Protein AF-A0A080WKJ9-F1 (afdb_monomer_lite)

Radius of gyration: 38.51 Å; chains: 1; bounding box: 95×149×128 Å

Foldseek 3Di:
DDDDDDDDDDDDDDDDDDDDDDDDDDDDDDDDDDDDDDDDDDDDDDDDDDDDDDDDDDDDDDDDDDDDDDDDDDDDDDDDDDDDDDDDDDDDDDDDDDDDDDDDDDDDDDDDDDDDDDDDDDQCPVVVLLVVLLVVQCVDVVCVVDVQLNVLSVQQVVLNVCCVPDPRDLVSSLRSLLVQCPDPDLVSVLSSLLSLLVCLLSCVQADDPDDPDDPCPPDAGSLLVSLVSLLVSDPFAPRDPSSLVSSLVSLLSNCLHQWKHKFAPSLVSSLVSLLSQLLRYPDPVSVVSSLVSNLSNLVSLLVVLVVLVVVVVVVVVVVVVVVVVVVPPDDDDDDDDDDDDDDDDDDDDDDDDDDDPPDDPPPDCPPDDDLCNLVPPPPLQPLPSRDGIHMDTNPPDDPPPPPDDDPDVVSVVVSQRSLSRSLSSLLVLLVQQLDDDDPVRLPDCSHSSNSSNLSSLVSNLSCLVPNVCQLQPPSQWHAGPPDRPDIDHSVVNCLSSLSSSLSRQCPDPRVSSNVSSVSSVVSCVPRVVVVNDDD

Sequence (535 aa):
MADSEERPPEAAQQPEAHAEPDTTTADETAVAEELQPPQGDTVEDEAEQPEGEQQPELEDGGEEDDDATETDACEDAGADGGDDNATLRGSEQTPSVVIEQSRSRSDSRSTVATQSGQQRSTPLSSAVFVITALDTIAASKEARKSKELDDAVKQAQANIKQSDHHPIDPESIFLPLQLASKTDSIPLQVTALDCIGKLITYSYFAFPSVPDGSESADQPPLIERAIETICDCFENEHTAIEIQQQIIKSLLAAVLNDKIVVHGAGLLKAVRQIYNIFIYSKSAQNQQIAQGSLTQMIGTVYDRVRTRLDLKEVRIQETETRENRNGSTVDSPPNAAEDGAVTDVEGQSDIGTSNVVDQPVAKEPTEKLTLQSFETNKDDTMVNDSAPTMVTRAKVVRKTSRSGEELDPAADEEDEIYIKDAFLVFRALCKLSHKVLTHEQQQDLKAQNMRSKLLSLHLMQHLLNNHIAVFTSPIATIKHGSNFDESMTLLQAIKPHLCLSLSRNGASSVPRVFNVCCEIFWLMLKHMRVMLKVR

Organism: Trichophyton rubrum (strain ATCC MYA-4607 / CBS 118892) (NCBI:txid559305)

Structure (mmCIF, N/CA/C/O backbone):
data_AF-A0A080WKJ9-F1
#
_entry.id   AF-A0A080WKJ9-F1
#
loop_
_atom_site.group_PDB
_atom_site.id
_atom_site.type_symbol
_atom_site.label_atom_id
_atom_site.label_alt_id
_atom_site.label_comp_id
_atom_site.label_asym_id
_atom_site.label_entity_id
_atom_site.label_seq_id
_atom_site.pdbx_PDB_ins_code
_atom_site.Cartn_x
_atom_site.Cartn_y
_atom_site.Cartn_z
_atom_site.occupancy
_atom_site.B_iso_or_equiv
_atom_site.auth_seq_id
_atom_site.auth_comp_id
_atom_site.auth_asym_id
_atom_site.auth_atom_id
_atom_site.pdbx_PDB_model_num
ATOM 1 N N . MET A 1 1 ? -2.261 81.156 -1.005 1.00 36.25 1 MET A N 1
ATOM 2 C CA . MET A 1 1 ? -3.299 80.708 -1.966 1.00 36.25 1 MET A CA 1
ATOM 3 C C . MET A 1 1 ? -3.100 79.215 -2.206 1.00 36.25 1 MET A C 1
ATOM 5 O O . MET A 1 1 ? -2.212 78.665 -1.568 1.00 36.25 1 MET A O 1
ATOM 9 N N . ALA A 1 2 ? -3.981 78.556 -2.957 1.00 37.50 2 ALA A N 1
ATOM 10 C CA . ALA A 1 2 ? -4.251 77.127 -2.787 1.00 37.50 2 ALA A CA 1
ATOM 11 C C . ALA A 1 2 ? -3.377 76.164 -3.627 1.00 37.50 2 ALA A C 1
ATOM 13 O O . ALA A 1 2 ? -3.157 76.427 -4.804 1.00 37.50 2 ALA A O 1
ATOM 14 N N . ASP A 1 3 ? -3.015 75.055 -2.969 1.00 45.16 3 ASP A N 1
ATOM 15 C CA . ASP A 1 3 ? -3.011 73.641 -3.412 1.00 45.16 3 ASP A CA 1
ATOM 16 C C . ASP A 1 3 ? -2.082 73.048 -4.499 1.00 45.16 3 ASP A C 1
ATOM 18 O O . ASP A 1 3 ? -1.454 73.765 -5.276 1.00 45.16 3 ASP A O 1
ATOM 22 N N . SER A 1 4 ? -2.061 71.695 -4.489 1.00 47.09 4 SER A N 1
ATOM 23 C CA . SER A 1 4 ? -1.279 70.711 -5.285 1.00 47.09 4 SER A CA 1
ATOM 24 C C . SER A 1 4 ? 0.230 70.612 -4.953 1.00 47.09 4 SER A C 1
ATOM 26 O O . SER A 1 4 ? 0.894 71.639 -4.847 1.00 47.09 4 SER A O 1
ATOM 28 N N . GLU A 1 5 ? 0.899 69.444 -4.803 1.00 45.25 5 GLU A N 1
ATOM 29 C CA . GLU A 1 5 ? 0.583 67.980 -4.885 1.00 45.25 5 GLU A CA 1
ATOM 30 C C . GLU A 1 5 ? 1.811 67.168 -4.316 1.00 45.25 5 GLU A C 1
ATOM 32 O O . GLU A 1 5 ? 2.885 67.757 -4.212 1.00 45.25 5 GLU A O 1
ATOM 37 N N . GLU A 1 6 ? 1.851 65.871 -3.929 1.00 40.12 6 GLU A N 1
ATOM 38 C CA . GLU A 1 6 ? 0.857 64.773 -3.764 1.00 40.12 6 GLU A CA 1
ATOM 39 C C . GLU A 1 6 ? 1.234 63.790 -2.594 1.00 40.12 6 GLU A C 1
ATOM 41 O O . GLU A 1 6 ? 0.732 63.964 -1.484 1.00 40.12 6 GLU A O 1
ATOM 46 N N . ARG A 1 7 ? 2.129 62.789 -2.790 1.00 40.84 7 ARG A N 1
ATOM 47 C CA . ARG A 1 7 ? 2.466 61.656 -1.857 1.00 40.84 7 ARG A CA 1
ATOM 48 C C . ARG A 1 7 ? 3.957 61.225 -1.921 1.00 40.84 7 ARG A C 1
ATOM 50 O O . ARG A 1 7 ? 4.610 61.695 -2.854 1.00 40.84 7 ARG A O 1
ATOM 57 N N . PRO A 1 8 ? 4.549 60.384 -1.010 1.00 47.25 8 PRO A N 1
ATOM 58 C CA . PRO A 1 8 ? 4.034 59.128 -0.390 1.00 47.25 8 PRO A CA 1
ATOM 59 C C . PRO A 1 8 ? 4.295 58.939 1.148 1.00 47.25 8 PRO A C 1
ATOM 61 O O . PRO A 1 8 ? 4.797 59.867 1.778 1.00 47.25 8 PRO A O 1
ATOM 64 N N . PRO A 1 9 ? 3.899 57.802 1.791 1.00 47.72 9 PRO A N 1
ATOM 65 C CA . PRO A 1 9 ? 3.725 57.711 3.258 1.00 47.72 9 PRO A CA 1
ATOM 66 C C . PRO A 1 9 ? 4.881 57.080 4.084 1.00 47.72 9 PRO A C 1
ATOM 68 O O . PRO A 1 9 ? 5.923 56.700 3.559 1.00 47.72 9 PRO A O 1
ATOM 71 N N . GLU A 1 10 ? 4.646 57.012 5.403 1.00 34.25 10 GLU A N 1
ATOM 72 C CA . GLU A 1 10 ? 5.566 56.785 6.538 1.00 34.25 10 GLU A CA 1
ATOM 73 C C . GLU A 1 10 ? 6.411 55.493 6.580 1.00 34.25 10 GLU A C 1
ATOM 75 O O . GLU A 1 10 ? 6.079 54.456 6.007 1.00 34.25 10 GLU A O 1
ATOM 80 N N . ALA A 1 11 ? 7.485 55.563 7.381 1.00 34.38 11 ALA A N 1
ATOM 81 C CA . ALA A 1 11 ? 8.355 54.454 7.776 1.00 34.38 11 ALA A CA 1
ATOM 82 C C . ALA A 1 11 ? 8.175 54.076 9.266 1.00 34.38 11 ALA A C 1
ATOM 84 O O . ALA A 1 11 ? 7.639 54.848 10.059 1.00 34.38 11 ALA A O 1
ATOM 85 N N . ALA A 1 12 ? 8.636 52.879 9.645 1.00 34.31 12 ALA A N 1
ATOM 86 C CA . ALA A 1 12 ? 8.430 52.296 10.975 1.00 34.31 12 ALA A CA 1
ATOM 87 C C . ALA A 1 12 ? 9.236 52.967 12.110 1.00 34.31 12 ALA A C 1
ATOM 89 O O . ALA A 1 12 ? 10.292 53.561 11.887 1.00 34.31 12 ALA A O 1
ATOM 90 N N . GLN A 1 13 ? 8.751 52.808 13.346 1.00 33.12 13 GLN A N 1
ATOM 91 C CA . GLN A 1 13 ? 9.388 53.323 14.561 1.00 33.12 13 GLN A CA 1
ATOM 92 C C . GLN A 1 13 ? 10.374 52.322 15.200 1.00 33.12 13 GLN A C 1
ATOM 94 O O . GLN A 1 13 ? 10.194 51.107 15.150 1.00 33.12 13 GLN A O 1
ATOM 99 N N . GLN A 1 14 ? 11.409 52.894 15.817 1.00 37.47 14 GLN A N 1
ATOM 100 C CA . GLN A 1 14 ? 12.324 52.316 16.821 1.00 37.47 14 GLN A CA 1
ATOM 101 C C . GLN A 1 14 ? 11.568 52.081 18.166 1.00 37.47 14 GLN A C 1
ATOM 103 O O . GLN A 1 14 ? 10.410 52.505 18.225 1.00 37.47 14 GLN A O 1
ATOM 108 N N . PRO A 1 15 ? 12.122 51.462 19.247 1.00 48.53 15 PRO A N 1
ATOM 109 C CA . PRO A 1 15 ? 13.535 51.444 19.686 1.00 48.53 15 PRO A CA 1
ATOM 110 C C . PRO A 1 15 ? 13.990 50.054 20.235 1.00 48.53 15 PRO A C 1
ATOM 112 O O . PRO A 1 15 ? 13.407 49.048 19.846 1.00 48.53 15 PRO A O 1
ATOM 115 N N . GLU A 1 16 ? 15.040 49.847 21.045 1.00 33.41 16 GLU A N 1
ATOM 116 C CA . GLU A 1 16 ? 15.983 50.735 21.759 1.00 33.41 16 GLU A CA 1
ATOM 117 C C . GLU A 1 16 ? 17.349 50.035 21.965 1.00 33.41 16 GLU A C 1
ATOM 119 O O . GLU A 1 16 ? 17.519 48.879 21.580 1.00 33.41 16 GLU A O 1
ATOM 124 N N . ALA A 1 17 ? 18.327 50.713 22.575 1.00 35.50 17 ALA A N 1
ATOM 125 C CA . ALA A 1 17 ? 19.668 50.178 22.845 1.00 35.50 17 ALA A CA 1
ATOM 126 C C . ALA A 1 17 ? 20.079 50.370 24.314 1.00 35.50 17 ALA A C 1
ATOM 128 O O . ALA A 1 17 ? 19.566 51.272 24.964 1.00 35.50 17 ALA A O 1
ATOM 129 N N . HIS A 1 18 ? 21.045 49.581 24.806 1.00 32.56 18 HIS A N 1
ATOM 130 C CA . HIS A 1 18 ? 22.275 50.068 25.466 1.00 32.56 18 HIS A CA 1
ATOM 131 C C . HIS A 1 18 ? 23.231 48.899 25.802 1.00 32.56 18 HIS A C 1
ATOM 133 O O . HIS A 1 18 ? 22.931 47.751 25.482 1.00 32.56 18 HIS A O 1
ATOM 139 N N . ALA A 1 19 ? 24.419 49.199 26.345 1.00 33.22 19 ALA A N 1
ATOM 140 C CA . ALA A 1 19 ? 25.568 48.289 26.401 1.00 33.22 19 ALA A CA 1
ATOM 141 C C . ALA A 1 19 ? 26.242 48.195 27.792 1.00 33.22 19 ALA A C 1
ATOM 143 O O . ALA A 1 19 ? 25.930 48.958 28.704 1.00 33.22 19 ALA A O 1
ATOM 144 N N . GLU A 1 20 ? 27.171 47.239 27.875 1.00 34.06 20 GLU A N 1
ATOM 145 C CA . GLU A 1 20 ? 28.227 46.950 28.872 1.00 34.06 20 GLU A CA 1
ATOM 146 C C . GLU A 1 20 ? 29.023 48.191 29.389 1.00 34.06 20 GLU A C 1
ATOM 148 O O . GLU A 1 20 ? 28.922 49.241 28.743 1.00 34.06 20 GLU A O 1
ATOM 153 N N . PRO A 1 21 ? 29.849 48.124 30.482 1.00 52.47 21 PRO A N 1
ATOM 154 C CA . PRO A 1 21 ? 30.685 46.957 30.850 1.00 52.47 21 PRO A CA 1
ATOM 155 C C . PRO A 1 21 ? 31.082 46.701 32.336 1.00 52.47 21 PRO A C 1
ATOM 157 O O . PRO A 1 21 ? 30.734 47.437 33.256 1.00 52.47 21 PRO A O 1
ATOM 160 N N . ASP A 1 22 ? 31.944 45.678 32.477 1.00 31.03 22 ASP A N 1
ATOM 161 C CA . ASP A 1 22 ? 33.169 45.592 33.314 1.00 31.03 22 ASP A CA 1
ATOM 162 C C . ASP A 1 22 ? 33.216 44.576 34.488 1.00 31.03 22 ASP A C 1
ATOM 164 O O . ASP A 1 22 ? 32.252 43.882 34.807 1.00 31.03 22 ASP A O 1
ATOM 168 N N . THR A 1 23 ? 34.422 44.400 35.037 1.00 34.94 23 THR A N 1
ATOM 169 C CA . THR A 1 23 ? 34.973 43.175 35.645 1.00 34.94 23 THR A CA 1
ATOM 170 C C . THR A 1 23 ? 35.475 43.377 37.083 1.00 34.94 23 THR A C 1
ATOM 172 O O . THR A 1 23 ? 35.883 44.480 37.442 1.00 34.94 23 THR A O 1
ATOM 175 N N . THR A 1 24 ? 35.506 42.319 37.918 1.00 29.25 24 THR A N 1
ATOM 176 C CA . THR A 1 24 ? 36.492 42.113 39.023 1.00 29.25 24 THR A CA 1
ATOM 177 C C . THR A 1 24 ? 36.365 40.728 39.705 1.00 29.25 24 THR A C 1
ATOM 179 O O . THR A 1 24 ? 35.497 39.935 39.348 1.00 29.25 24 THR A O 1
ATOM 182 N N . THR A 1 25 ? 37.274 40.407 40.642 1.00 30.41 25 THR A N 1
ATOM 183 C CA . THR A 1 25 ? 37.595 39.055 41.170 1.00 30.41 25 THR A CA 1
ATOM 184 C C . THR A 1 25 ? 37.578 38.939 42.708 1.00 30.41 25 THR A C 1
ATOM 186 O O . THR A 1 25 ? 38.075 39.864 43.349 1.00 30.41 25 THR A O 1
ATOM 189 N N . ALA A 1 26 ? 37.144 37.793 43.270 1.00 33.31 26 ALA A N 1
ATOM 190 C CA . ALA A 1 26 ? 37.474 37.211 44.605 1.00 33.31 26 ALA A CA 1
ATOM 191 C C . ALA A 1 26 ? 36.525 36.017 44.925 1.00 33.31 26 ALA A C 1
ATOM 193 O O . ALA A 1 26 ? 35.419 36.015 44.388 1.00 33.31 26 ALA A O 1
ATOM 194 N N . ASP A 1 27 ? 36.782 35.040 45.814 1.00 31.97 27 ASP A N 1
ATOM 195 C CA . ASP A 1 27 ? 37.999 34.355 46.330 1.00 31.97 27 ASP A CA 1
ATOM 196 C C . ASP A 1 27 ? 37.544 33.091 47.144 1.00 31.97 27 ASP A C 1
ATOM 198 O O . ASP A 1 27 ? 36.342 32.924 47.349 1.00 31.97 27 ASP A O 1
ATOM 202 N N . GLU A 1 28 ? 38.476 32.257 47.642 1.00 32.81 28 GLU A N 1
ATOM 203 C CA . GLU A 1 28 ? 38.316 31.140 48.621 1.00 32.81 28 GLU A CA 1
ATOM 204 C C . GLU A 1 28 ? 37.551 29.856 48.161 1.00 32.81 28 GLU A C 1
ATOM 206 O O . GLU A 1 28 ? 36.630 29.918 47.356 1.00 32.81 28 GLU A O 1
ATOM 211 N N . THR A 1 29 ? 37.846 28.615 48.612 1.00 31.30 29 THR A N 1
ATOM 212 C CA . THR A 1 29 ? 38.876 28.061 49.540 1.00 31.30 29 THR A CA 1
ATOM 213 C C . THR A 1 29 ? 39.301 26.608 49.160 1.00 31.30 29 THR A C 1
ATOM 215 O O . THR A 1 29 ? 38.788 26.029 48.207 1.00 31.30 29 THR A O 1
ATOM 218 N N . ALA A 1 30 ? 40.264 26.021 49.897 1.00 31.97 30 ALA A N 1
ATOM 219 C CA . ALA A 1 30 ? 40.847 24.667 49.721 1.00 31.97 30 ALA A CA 1
ATOM 220 C C . ALA A 1 30 ? 39.857 23.497 50.044 1.00 31.97 30 ALA A C 1
ATOM 222 O O . ALA A 1 30 ? 38.760 23.754 50.526 1.00 31.97 30 ALA A O 1
ATOM 223 N N . VAL A 1 31 ? 40.119 22.194 49.813 1.00 31.77 31 VAL A N 1
ATOM 224 C CA . VAL A 1 31 ? 41.290 21.334 50.149 1.00 31.77 31 VAL A CA 1
ATOM 225 C C . VAL A 1 31 ? 41.477 20.200 49.115 1.00 31.77 31 VAL A C 1
ATOM 227 O O . VAL A 1 31 ? 40.523 19.816 48.443 1.00 31.77 31 VAL A O 1
ATOM 230 N N . ALA A 1 32 ? 42.691 19.642 49.010 1.00 31.78 32 ALA A N 1
ATOM 231 C CA . ALA A 1 32 ? 43.032 18.477 48.181 1.00 31.78 32 ALA A CA 1
ATOM 232 C C . ALA A 1 32 ? 43.662 17.335 49.008 1.00 31.78 32 ALA A C 1
ATOM 234 O O . ALA A 1 32 ? 44.249 17.592 50.058 1.00 31.78 32 ALA A O 1
ATOM 235 N N . GLU A 1 33 ? 43.606 16.105 48.491 1.00 30.23 33 GLU A N 1
ATOM 236 C CA . GLU A 1 33 ? 44.431 14.967 48.926 1.00 30.23 33 GLU A CA 1
ATOM 237 C C . GLU A 1 33 ? 44.831 14.135 47.688 1.00 30.23 33 GLU A C 1
ATOM 239 O O . GLU A 1 33 ? 44.058 14.019 46.735 1.00 30.23 33 GLU A O 1
ATOM 244 N N . GLU A 1 34 ? 46.069 13.636 47.655 1.00 31.78 34 GLU A N 1
ATOM 245 C CA . GLU A 1 34 ? 46.662 12.936 46.505 1.00 31.78 34 GLU A CA 1
ATOM 246 C C . GLU A 1 34 ? 46.439 11.417 46.557 1.00 31.78 34 GLU A C 1
ATOM 248 O O . GLU A 1 34 ? 46.276 10.852 47.636 1.00 31.78 34 GLU A O 1
ATOM 253 N N . LEU A 1 35 ? 46.563 10.738 45.405 1.00 30.70 35 LEU A N 1
ATOM 254 C CA . LEU A 1 35 ? 47.537 9.643 45.215 1.00 30.70 35 LEU A CA 1
ATOM 255 C C . LEU A 1 35 ? 47.568 9.147 43.754 1.00 30.70 35 LEU A C 1
ATOM 257 O O . LEU A 1 35 ? 46.564 9.173 43.043 1.00 30.70 35 LEU A O 1
ATOM 261 N N . GLN A 1 36 ? 48.740 8.683 43.306 1.00 30.80 36 GLN A N 1
ATOM 262 C CA . GLN A 1 36 ? 48.987 8.111 41.971 1.00 30.80 36 GLN A CA 1
ATOM 263 C C . GLN A 1 36 ? 49.970 6.902 42.060 1.00 30.80 36 GLN A C 1
ATOM 265 O O . GLN A 1 36 ? 50.360 6.546 43.173 1.00 30.80 36 GLN A O 1
ATOM 270 N N . PRO A 1 37 ? 50.264 6.163 40.963 1.00 53.28 37 PRO A N 1
ATOM 271 C CA . PRO A 1 37 ? 50.408 4.697 41.002 1.00 53.28 37 PRO A CA 1
ATOM 272 C C . PRO A 1 37 ? 51.852 4.181 41.167 1.00 53.28 37 PRO A C 1
ATOM 274 O O . PRO A 1 37 ? 52.806 4.958 41.189 1.00 53.28 37 PRO A O 1
ATOM 277 N N . PRO A 1 38 ? 52.022 2.844 41.167 1.00 44.47 38 PRO A N 1
ATOM 278 C CA . PRO A 1 38 ? 53.081 2.235 40.349 1.00 44.47 38 PRO A CA 1
ATOM 279 C C . PRO A 1 38 ? 52.617 1.020 39.499 1.00 44.47 38 PRO A C 1
ATOM 281 O O . PRO A 1 38 ? 51.428 0.725 39.401 1.00 44.47 38 PRO A O 1
ATOM 284 N N . GLN A 1 39 ? 53.575 0.358 38.831 1.00 32.16 39 GLN A N 1
ATOM 285 C CA . GLN A 1 39 ? 53.424 -0.692 37.801 1.00 32.16 39 GLN A CA 1
ATOM 286 C C . GLN A 1 39 ? 54.225 -1.974 38.162 1.00 32.16 39 GLN A C 1
ATOM 288 O O . GLN A 1 39 ? 55.053 -1.917 39.068 1.00 32.16 39 GLN A O 1
ATOM 293 N N . GLY A 1 40 ? 54.066 -3.061 37.384 1.00 29.33 40 GLY A N 1
ATOM 294 C CA . GLY A 1 40 ? 54.936 -4.268 37.378 1.00 29.33 40 GLY A CA 1
ATOM 295 C C . GLY A 1 40 ? 54.448 -5.424 38.277 1.00 29.33 40 GLY A C 1
ATOM 296 O O . GLY A 1 40 ? 53.855 -5.162 39.317 1.00 29.33 40 GLY A O 1
ATOM 297 N N . ASP A 1 41 ? 54.614 -6.717 37.949 1.00 29.66 41 ASP A N 1
ATOM 298 C CA . ASP A 1 41 ? 55.465 -7.352 36.919 1.00 29.66 41 ASP A CA 1
ATOM 299 C C . ASP A 1 41 ? 54.908 -8.691 36.352 1.00 29.66 41 ASP A C 1
ATOM 301 O O . ASP A 1 41 ? 53.922 -9.246 36.834 1.00 29.66 41 ASP A O 1
ATOM 305 N N . THR A 1 42 ? 55.586 -9.171 35.300 1.00 31.09 42 THR A N 1
ATOM 306 C CA . THR A 1 42 ? 55.531 -10.469 34.572 1.00 31.09 42 THR A CA 1
ATOM 307 C C . THR A 1 42 ? 55.997 -11.697 35.397 1.00 31.09 42 THR A C 1
ATOM 309 O O . THR A 1 42 ? 56.562 -11.493 36.465 1.00 31.09 42 THR A O 1
ATOM 312 N N . VAL A 1 43 ? 55.950 -12.981 34.983 1.00 33.47 43 VAL A N 1
ATOM 313 C CA . VAL A 1 43 ? 55.402 -13.721 33.800 1.00 33.47 43 VAL A CA 1
ATOM 314 C C . VAL A 1 43 ? 54.483 -14.864 34.353 1.00 33.47 43 VAL A C 1
ATOM 316 O O . VAL A 1 43 ? 53.850 -14.585 35.366 1.00 33.47 43 VAL A O 1
ATOM 319 N N . GLU A 1 44 ? 54.232 -16.104 33.881 1.00 31.84 44 GLU A N 1
ATOM 320 C CA . GLU A 1 44 ? 54.557 -17.057 32.771 1.00 31.84 44 GLU A CA 1
ATOM 321 C C . GLU A 1 44 ? 53.179 -17.689 32.368 1.00 31.84 44 GLU A C 1
ATOM 323 O O . GLU A 1 44 ? 52.285 -17.723 33.214 1.00 31.84 44 GLU A O 1
ATOM 328 N N . ASP A 1 45 ? 52.770 -18.023 31.134 1.00 30.91 45 ASP A N 1
ATOM 329 C CA . ASP A 1 45 ? 53.284 -18.826 29.994 1.00 30.91 45 ASP A CA 1
ATOM 330 C C . ASP A 1 45 ? 53.097 -20.361 30.101 1.00 30.91 45 ASP A C 1
ATOM 332 O O . ASP A 1 45 ? 53.934 -21.059 30.660 1.00 30.91 45 ASP A O 1
ATOM 336 N N . GLU A 1 46 ? 52.007 -20.877 29.510 1.00 31.23 46 GLU A N 1
ATOM 337 C CA . GLU A 1 46 ? 51.957 -22.188 28.832 1.00 31.23 46 GLU A CA 1
ATOM 338 C C . GLU A 1 46 ? 50.768 -22.212 27.840 1.00 31.23 46 GLU A C 1
ATOM 340 O O . GLU A 1 46 ? 49.808 -21.447 27.994 1.00 31.23 46 GLU A O 1
ATOM 345 N N . ALA A 1 47 ? 50.825 -23.039 26.788 1.00 31.62 47 ALA A N 1
ATOM 346 C CA . ALA A 1 47 ? 49.899 -22.971 25.651 1.00 31.62 47 ALA A CA 1
ATOM 347 C C . ALA A 1 47 ? 49.489 -24.348 25.111 1.00 31.62 47 ALA A C 1
ATOM 349 O O . ALA A 1 47 ? 50.311 -25.256 25.051 1.00 31.62 47 ALA A O 1
ATOM 350 N N . GLU A 1 48 ? 48.264 -24.457 24.584 1.00 29.44 48 GLU A N 1
ATOM 351 C CA . GLU A 1 48 ? 47.891 -25.537 23.662 1.00 29.44 48 GLU A CA 1
ATOM 352 C C . GLU A 1 48 ? 46.825 -25.079 22.645 1.00 29.44 48 GLU A C 1
ATOM 354 O O . GLU A 1 48 ? 46.129 -24.080 22.853 1.00 29.44 48 GLU A O 1
ATOM 359 N N . GLN A 1 49 ? 46.751 -25.765 21.500 1.00 32.28 49 GLN A N 1
ATOM 360 C CA . GLN A 1 49 ? 45.882 -25.446 20.354 1.00 32.28 49 GLN A CA 1
ATOM 361 C C . GLN A 1 49 ? 44.915 -26.608 20.035 1.00 32.28 49 GLN A C 1
ATOM 363 O O . GLN A 1 49 ? 45.074 -27.690 20.593 1.00 32.28 49 GLN A O 1
ATOM 368 N N . PRO A 1 50 ? 43.870 -26.394 19.207 1.00 45.03 50 PRO A N 1
ATOM 369 C CA . PRO A 1 50 ? 42.703 -27.275 19.201 1.00 45.03 50 PRO A CA 1
ATOM 370 C C . PRO A 1 50 ? 42.765 -28.450 18.212 1.00 45.03 50 PRO A C 1
ATOM 372 O O . PRO A 1 50 ? 43.141 -28.296 17.053 1.00 45.03 50 PRO A O 1
ATOM 375 N N . GLU A 1 51 ? 42.198 -29.572 18.652 1.00 29.53 51 GLU A N 1
ATOM 376 C CA . GLU A 1 51 ? 41.641 -30.667 17.844 1.00 29.53 51 GLU A CA 1
ATOM 377 C C . GLU A 1 51 ? 40.212 -30.949 18.374 1.00 29.53 51 GLU A C 1
ATOM 379 O O . GLU A 1 51 ? 39.888 -30.571 19.499 1.00 29.53 51 GLU A O 1
ATOM 384 N N . GLY A 1 52 ? 39.274 -31.569 17.656 1.00 27.38 52 GLY A N 1
ATOM 385 C CA . GLY A 1 52 ? 39.272 -32.093 16.289 1.00 27.38 52 GLY A CA 1
ATOM 386 C C . GLY A 1 52 ? 37.852 -32.572 15.924 1.00 27.38 52 GLY A C 1
ATOM 387 O O . GLY A 1 52 ? 36.964 -32.611 16.777 1.00 27.38 52 GLY A O 1
ATOM 388 N N . GLU A 1 53 ? 37.600 -32.901 14.658 1.00 31.44 53 GLU A N 1
ATOM 389 C CA . GLU A 1 53 ? 36.282 -33.357 14.179 1.00 31.44 53 GLU A CA 1
ATOM 390 C C . GLU A 1 53 ? 35.987 -34.814 14.578 1.00 31.44 53 GLU A C 1
ATOM 392 O O . GLU A 1 53 ? 36.905 -35.631 14.532 1.00 31.44 53 GLU A O 1
ATOM 397 N N . GLN A 1 54 ? 34.712 -35.165 14.833 1.00 27.75 54 GLN A N 1
ATOM 398 C CA . GLN A 1 54 ? 34.000 -36.263 14.132 1.00 27.75 54 GLN A CA 1
ATOM 399 C C . GLN A 1 54 ? 32.577 -36.542 14.667 1.00 27.75 54 GLN A C 1
ATOM 401 O O . GLN A 1 54 ? 32.341 -36.614 15.870 1.00 27.75 54 GLN A O 1
ATOM 406 N N . GLN A 1 55 ? 31.649 -36.799 13.739 1.00 32.25 55 GLN A N 1
ATOM 407 C CA . GLN A 1 55 ? 30.586 -37.801 13.914 1.00 32.25 55 GLN A CA 1
ATOM 408 C C . GLN A 1 55 ? 31.082 -39.132 13.324 1.00 32.25 55 GLN A C 1
ATOM 410 O O . GLN A 1 55 ? 31.968 -39.118 12.465 1.00 32.25 55 GLN A O 1
ATOM 415 N N . PRO A 1 56 ? 30.491 -40.267 13.723 1.00 40.25 56 PRO A N 1
ATOM 416 C CA . PRO A 1 56 ? 29.980 -41.172 12.689 1.00 40.25 56 PRO A CA 1
ATOM 417 C C . PRO A 1 56 ? 28.579 -41.742 12.993 1.00 40.25 56 PRO A C 1
ATOM 419 O O . PRO A 1 56 ? 27.919 -41.375 13.966 1.00 40.25 56 PRO A O 1
ATOM 422 N N . GLU A 1 57 ? 28.118 -42.596 12.083 1.00 31.05 57 GLU A N 1
ATOM 423 C CA . GLU A 1 57 ? 26.744 -43.070 11.905 1.00 31.05 57 GLU A CA 1
ATOM 424 C C . GLU A 1 57 ? 26.422 -44.425 12.588 1.00 31.05 57 GLU A C 1
ATOM 426 O O . GLU A 1 57 ? 27.316 -45.220 12.856 1.00 31.05 57 GLU A O 1
ATOM 431 N N . LEU A 1 58 ? 25.116 -44.630 12.834 1.00 33.47 58 LEU A N 1
ATOM 432 C CA . LEU A 1 58 ? 24.264 -45.817 12.564 1.00 33.47 58 LEU A CA 1
ATOM 433 C C . LEU A 1 58 ? 24.741 -47.265 12.840 1.00 33.47 58 LEU A C 1
ATOM 435 O O . LEU A 1 58 ? 25.726 -47.711 12.271 1.00 33.47 58 LEU A O 1
ATOM 439 N N . GLU A 1 59 ? 23.889 -48.032 13.545 1.00 28.80 59 GLU A N 1
ATOM 440 C CA . GLU A 1 59 ? 23.477 -49.442 13.289 1.00 28.80 59 GLU A CA 1
ATOM 441 C C . GLU A 1 59 ? 22.465 -49.897 14.386 1.00 28.80 59 GLU A C 1
ATOM 443 O O . GLU A 1 59 ? 22.307 -49.201 15.391 1.00 28.80 59 GLU A O 1
ATOM 448 N N . ASP A 1 60 ? 21.838 -51.081 14.319 1.00 27.73 60 ASP A N 1
ATOM 449 C CA . ASP A 1 60 ? 20.662 -51.458 13.500 1.00 27.73 60 ASP A CA 1
ATOM 450 C C . ASP A 1 60 ? 19.919 -52.659 14.164 1.00 27.73 60 ASP A C 1
ATOM 452 O O . ASP A 1 60 ? 20.533 -53.399 14.933 1.00 27.73 60 ASP A O 1
ATOM 456 N N . GLY A 1 61 ? 18.626 -52.860 13.860 1.00 27.36 61 GLY A N 1
ATOM 457 C CA . GLY A 1 61 ? 17.797 -54.024 14.250 1.00 27.36 61 GLY A CA 1
ATOM 458 C C . GLY A 1 61 ? 17.423 -54.163 15.746 1.00 27.36 61 GLY A C 1
ATOM 459 O O . GLY A 1 61 ? 18.146 -53.730 16.638 1.00 27.36 61 GLY A O 1
ATOM 460 N N . GLY A 1 62 ? 16.295 -54.776 16.125 1.00 27.33 62 GLY A N 1
ATOM 461 C CA . GLY A 1 62 ? 15.152 -55.297 15.354 1.00 27.33 62 GLY A CA 1
ATOM 462 C C . GLY A 1 62 ? 14.201 -56.109 16.263 1.00 27.33 62 GLY A C 1
ATOM 463 O O . GLY A 1 62 ? 14.675 -56.590 17.285 1.00 27.33 62 GLY A O 1
ATOM 464 N N . GLU A 1 63 ? 12.906 -56.171 15.895 1.00 31.33 63 GLU A N 1
ATOM 465 C CA . GLU A 1 63 ? 11.917 -57.300 15.947 1.00 31.33 63 GLU A CA 1
ATOM 466 C C . GLU A 1 63 ? 11.887 -58.250 17.191 1.00 31.33 63 GLU A C 1
ATOM 468 O O . GLU A 1 63 ? 12.888 -58.472 17.855 1.00 31.33 63 GLU A O 1
ATOM 473 N N . GLU A 1 64 ? 10.797 -58.876 17.656 1.00 31.00 64 GLU A N 1
ATOM 474 C CA . GLU A 1 64 ? 9.424 -59.211 17.200 1.00 31.00 64 GLU A CA 1
ATOM 475 C C . GLU A 1 64 ? 8.463 -58.971 18.423 1.00 31.00 64 GLU A C 1
ATOM 477 O O . GLU A 1 64 ? 8.963 -58.855 19.544 1.00 31.00 64 GLU A O 1
ATOM 482 N N . ASP A 1 65 ? 7.120 -58.904 18.419 1.00 28.66 65 ASP A N 1
ATOM 483 C CA . ASP A 1 65 ? 6.008 -58.859 17.437 1.00 28.66 65 ASP A CA 1
ATOM 484 C C . ASP A 1 65 ? 4.741 -58.276 18.160 1.00 28.66 65 ASP A C 1
ATOM 486 O O . ASP A 1 65 ? 4.856 -57.919 19.336 1.00 28.66 65 ASP A O 1
ATOM 490 N N . ASP A 1 66 ? 3.570 -58.169 17.498 1.00 29.31 66 ASP A N 1
ATOM 491 C CA . ASP A 1 66 ? 2.228 -58.727 17.878 1.00 29.31 66 ASP A CA 1
ATOM 492 C C . ASP A 1 66 ? 1.049 -58.052 17.104 1.00 29.31 66 ASP A C 1
ATOM 494 O O . ASP A 1 66 ? 1.133 -56.895 16.684 1.00 29.31 66 ASP A O 1
ATOM 498 N N . ASP A 1 67 ? -0.055 -58.785 16.901 1.00 26.92 67 ASP A N 1
ATOM 499 C CA . ASP A 1 67 ? -1.084 -58.533 15.864 1.00 26.92 67 ASP A CA 1
ATOM 500 C C . ASP A 1 67 ? -2.272 -57.619 16.284 1.00 26.92 67 ASP A C 1
ATOM 502 O O . ASP A 1 67 ? -2.488 -57.270 17.448 1.00 26.92 67 ASP A O 1
ATOM 506 N N . ALA A 1 68 ? -3.063 -57.196 15.294 1.00 30.25 68 ALA A N 1
ATOM 507 C CA . ALA A 1 68 ? -4.140 -56.216 15.392 1.00 30.25 68 ALA A CA 1
ATOM 508 C C . ALA A 1 68 ? -5.492 -56.772 15.891 1.00 30.25 68 ALA A C 1
ATOM 510 O O . ALA A 1 68 ? -5.772 -57.970 15.882 1.00 30.25 68 ALA A O 1
ATOM 511 N N . THR A 1 69 ? -6.425 -55.868 16.216 1.00 28.23 69 THR A N 1
ATOM 512 C CA . THR A 1 69 ? -7.859 -56.106 15.952 1.00 28.23 69 THR A CA 1
ATOM 513 C C . THR A 1 69 ? -8.647 -54.798 15.872 1.00 28.23 69 THR A C 1
ATOM 515 O O . THR A 1 69 ? -8.536 -53.935 16.741 1.00 28.23 69 THR A O 1
ATOM 518 N N . GLU A 1 70 ? -9.476 -54.661 14.838 1.00 29.92 70 GLU A N 1
ATOM 519 C CA . GLU A 1 70 ? -10.511 -53.625 14.760 1.00 29.92 70 GLU A CA 1
ATOM 520 C C . GLU A 1 70 ? -11.768 -54.057 15.532 1.00 29.92 70 GLU A C 1
ATOM 522 O O . GLU A 1 70 ? -12.082 -55.246 15.611 1.00 29.92 70 GLU A O 1
ATOM 527 N N . THR A 1 71 ? -12.552 -53.089 16.014 1.00 28.45 71 THR A N 1
ATOM 528 C CA . THR A 1 71 ? -13.972 -53.304 16.339 1.00 28.45 71 THR A CA 1
ATOM 529 C C . THR A 1 71 ? -14.800 -52.111 15.869 1.00 28.45 71 THR A C 1
ATOM 531 O O . THR A 1 71 ? -14.850 -51.085 16.550 1.00 28.45 71 THR A O 1
ATOM 534 N N . ASP A 1 72 ? -15.467 -52.257 14.725 1.00 29.02 72 ASP A N 1
ATOM 535 C CA . ASP A 1 72 ? -16.630 -51.442 14.358 1.00 29.02 72 ASP A CA 1
ATOM 536 C C . ASP A 1 72 ? -17.915 -52.194 14.756 1.00 29.02 72 ASP A C 1
ATOM 538 O O . ASP A 1 72 ? -17.917 -53.424 14.857 1.00 29.02 72 ASP A O 1
ATOM 542 N N . ALA A 1 73 ? -18.996 -51.468 15.036 1.00 29.64 73 ALA A N 1
ATOM 543 C CA . ALA A 1 73 ? -20.254 -52.043 15.501 1.00 29.64 73 ALA A CA 1
ATOM 544 C C . ALA A 1 73 ? -21.461 -51.153 15.165 1.00 29.64 73 ALA A C 1
ATOM 546 O O . ALA A 1 73 ? -21.866 -50.288 15.946 1.00 29.64 73 ALA A O 1
ATOM 547 N N . CYS A 1 74 ? -22.105 -51.438 14.034 1.00 29.78 74 CYS A N 1
ATOM 548 C CA . CYS A 1 74 ? -23.484 -51.033 13.782 1.00 29.78 74 CYS A CA 1
ATOM 549 C C . CYS A 1 74 ? -24.283 -52.192 13.163 1.00 29.78 74 CYS A C 1
ATOM 551 O O . CYS A 1 74 ? -23.879 -52.776 12.162 1.00 29.78 74 CYS A O 1
ATOM 553 N N . GLU A 1 75 ? -25.431 -52.516 13.764 1.00 30.81 75 GLU A N 1
ATOM 554 C CA . GLU A 1 75 ? -26.401 -53.480 13.237 1.00 30.81 75 GLU A CA 1
ATOM 555 C C . GLU A 1 75 ? -27.810 -52.872 13.265 1.00 30.81 75 GLU A C 1
ATOM 557 O O . GLU A 1 75 ? -28.289 -52.433 14.311 1.00 30.81 75 GLU A O 1
ATOM 562 N N . ASP A 1 76 ? -28.489 -52.915 12.119 1.00 25.53 76 ASP A N 1
ATOM 563 C CA . ASP A 1 76 ? -29.930 -53.168 12.026 1.00 25.53 76 ASP A CA 1
ATOM 564 C C . ASP A 1 76 ? -30.162 -54.083 10.803 1.00 25.53 76 ASP A C 1
ATOM 566 O O . ASP A 1 76 ? -29.323 -54.153 9.900 1.00 25.53 76 ASP A O 1
ATOM 570 N N . ALA A 1 77 ? -31.234 -54.873 10.811 1.00 33.56 77 ALA A N 1
ATOM 571 C CA . ALA A 1 77 ? -31.317 -56.132 10.063 1.00 33.56 77 ALA A CA 1
ATOM 572 C C . ALA A 1 77 ? -31.904 -56.021 8.635 1.00 33.56 77 ALA A C 1
ATOM 574 O O . ALA A 1 77 ? -32.700 -55.131 8.340 1.00 33.56 77 ALA A O 1
ATOM 575 N N . GLY A 1 78 ? -31.580 -56.983 7.749 1.00 29.88 78 GLY A N 1
ATOM 576 C CA . GLY A 1 78 ? -32.013 -56.912 6.338 1.00 29.88 78 GLY A CA 1
ATOM 577 C C . GLY A 1 78 ? -31.858 -58.150 5.431 1.00 29.88 78 GLY A C 1
ATOM 578 O O . GLY A 1 78 ? -31.489 -57.975 4.281 1.00 29.88 78 GLY A O 1
ATOM 579 N N . ALA A 1 79 ? -32.136 -59.360 5.931 1.00 32.25 79 ALA A N 1
ATOM 580 C CA . ALA A 1 79 ? -32.522 -60.588 5.194 1.00 32.25 79 ALA A CA 1
ATOM 581 C C . ALA A 1 79 ? -32.012 -60.881 3.745 1.00 32.25 79 ALA A C 1
ATOM 583 O O . ALA A 1 79 ? -32.514 -60.316 2.781 1.00 32.25 79 ALA A O 1
ATOM 584 N N . ASP A 1 80 ? -31.196 -61.944 3.643 1.00 30.72 80 ASP A N 1
ATOM 585 C CA . ASP A 1 80 ? -31.384 -63.159 2.802 1.00 30.72 80 ASP A CA 1
ATOM 586 C C . ASP A 1 80 ? -31.502 -63.086 1.249 1.00 30.72 80 ASP A C 1
ATOM 588 O O . ASP A 1 80 ? -32.183 -62.244 0.671 1.00 30.72 80 ASP A O 1
ATOM 592 N N . GLY A 1 81 ? -30.896 -64.076 0.570 1.00 31.36 81 GLY A N 1
ATOM 593 C CA . GLY A 1 81 ? -30.960 -64.292 -0.888 1.00 31.36 81 GLY A CA 1
ATOM 594 C C . GLY A 1 81 ? -29.593 -64.523 -1.554 1.00 31.36 81 GLY A C 1
ATOM 595 O O . GLY A 1 81 ? -28.957 -63.568 -1.994 1.00 31.36 81 GLY A O 1
ATOM 596 N N . GLY A 1 82 ? -29.139 -65.780 -1.639 1.00 31.09 82 GLY A N 1
ATOM 597 C CA . GLY A 1 82 ? -27.803 -66.148 -2.149 1.00 31.09 82 GLY A CA 1
ATOM 598 C C . GLY A 1 82 ? -27.727 -66.696 -3.587 1.00 31.09 82 GLY A C 1
ATOM 599 O O . GLY A 1 82 ? -28.748 -66.893 -4.242 1.00 31.09 82 GLY A O 1
ATOM 600 N N . ASP A 1 83 ? -26.482 -67.011 -3.978 1.00 31.97 83 ASP A N 1
ATOM 601 C CA . ASP A 1 83 ? -26.031 -67.922 -5.054 1.00 31.97 83 ASP A CA 1
ATOM 602 C C . ASP A 1 83 ? -26.300 -67.509 -6.539 1.00 31.97 83 ASP A C 1
ATOM 604 O O . ASP A 1 83 ? -27.332 -66.938 -6.875 1.00 31.97 83 ASP A O 1
ATOM 608 N N . ASP A 1 84 ? -25.409 -67.741 -7.527 1.00 33.44 84 ASP A N 1
ATOM 609 C CA . ASP A 1 84 ? -24.107 -68.446 -7.525 1.00 33.44 84 ASP A CA 1
ATOM 610 C C . ASP A 1 84 ? -23.141 -68.017 -8.679 1.00 33.44 84 ASP A C 1
ATOM 612 O O . ASP A 1 84 ? -23.573 -67.403 -9.652 1.00 33.44 84 ASP A O 1
ATOM 616 N N . ASN A 1 85 ? -21.857 -68.418 -8.579 1.00 32.91 85 ASN A N 1
ATOM 617 C CA . ASN A 1 85 ? -20.814 -68.661 -9.615 1.00 32.91 85 ASN A CA 1
ATOM 618 C C . ASN A 1 85 ? -20.702 -67.718 -10.860 1.00 32.91 85 ASN A C 1
ATOM 620 O O . ASN A 1 85 ? -21.560 -67.714 -11.734 1.00 32.91 85 ASN A O 1
ATOM 624 N N . ALA A 1 86 ? -19.635 -66.906 -11.023 1.00 32.62 86 ALA A N 1
ATOM 625 C CA . ALA A 1 86 ? -18.281 -67.243 -11.561 1.00 32.62 86 ALA A CA 1
ATOM 626 C C . ALA A 1 86 ? -18.201 -67.316 -13.133 1.00 32.62 86 ALA A C 1
ATOM 628 O O . ALA A 1 86 ? -19.231 -67.314 -13.791 1.00 32.62 86 ALA A O 1
ATOM 629 N N . THR A 1 87 ? -17.064 -67.274 -13.868 1.00 32.62 87 THR A N 1
ATOM 630 C CA . THR A 1 87 ? -15.661 -67.663 -13.574 1.00 32.62 87 THR A CA 1
ATOM 631 C C . THR A 1 87 ? -14.604 -67.027 -14.535 1.00 32.62 87 THR A C 1
ATOM 633 O O . THR A 1 87 ? -14.680 -67.247 -15.737 1.00 32.62 87 THR A O 1
ATOM 636 N N . LEU A 1 88 ? -13.553 -66.381 -13.986 1.00 30.97 88 LEU A N 1
ATOM 637 C CA . LEU A 1 88 ? -12.144 -66.195 -14.473 1.00 30.97 88 LEU A CA 1
ATOM 638 C C . LEU A 1 88 ? -11.737 -65.589 -15.860 1.00 30.97 88 LEU A C 1
ATOM 640 O O . LEU A 1 88 ? -12.374 -65.775 -16.888 1.00 30.97 88 LEU A O 1
ATOM 644 N N . ARG A 1 89 ? -10.489 -65.054 -15.854 1.00 27.34 89 ARG A N 1
ATOM 645 C CA . ARG A 1 89 ? -9.579 -64.586 -16.948 1.00 27.34 89 ARG A CA 1
ATOM 646 C C . ARG A 1 89 ? -9.922 -63.244 -17.638 1.00 27.34 89 ARG A C 1
ATOM 648 O O . ARG A 1 89 ? -11.075 -62.981 -17.927 1.00 27.34 89 ARG A O 1
ATOM 655 N N . GLY A 1 90 ? -8.953 -62.386 -18.003 1.00 25.27 90 GLY A N 1
ATOM 656 C CA . GLY A 1 90 ? -7.511 -62.355 -17.677 1.00 25.27 90 GLY A CA 1
ATOM 657 C C . GLY A 1 90 ? -6.627 -61.646 -18.731 1.00 25.27 90 GLY A C 1
ATOM 658 O O . GLY A 1 90 ? -6.942 -61.699 -19.915 1.00 25.27 90 GLY A O 1
ATOM 659 N N . SER A 1 91 ? -5.458 -61.141 -18.298 1.00 28.34 91 SER A N 1
ATOM 660 C CA . SER A 1 91 ? -4.315 -60.580 -19.079 1.00 28.34 91 SER A CA 1
ATOM 661 C C . SER A 1 91 ? -4.360 -59.096 -19.531 1.00 28.34 91 SER A C 1
ATOM 663 O O . SER A 1 91 ? -5.240 -58.689 -20.274 1.00 28.34 91 SER A O 1
ATOM 665 N N . GLU A 1 92 ? -3.309 -58.360 -19.127 1.00 24.72 92 GLU A N 1
ATOM 666 C CA . GLU A 1 92 ? -2.577 -57.283 -19.844 1.00 24.72 92 GLU A CA 1
ATOM 667 C C . GLU A 1 92 ? -3.272 -55.970 -20.295 1.00 24.72 92 GLU A C 1
ATOM 669 O O . GLU A 1 92 ? -3.952 -55.933 -21.315 1.00 24.72 92 GLU A O 1
ATOM 674 N N . GLN A 1 93 ? -2.892 -54.831 -19.681 1.00 27.56 93 GLN A N 1
ATOM 675 C CA . GLN A 1 93 ? -1.912 -53.877 -20.267 1.00 27.56 93 GLN A CA 1
ATOM 676 C C . GLN A 1 93 ? -1.490 -52.747 -19.288 1.00 27.56 93 GLN A C 1
ATOM 678 O O . GLN A 1 93 ? -1.976 -52.661 -18.164 1.00 27.56 93 GLN A O 1
ATOM 683 N N . THR A 1 94 ? -0.490 -51.949 -19.688 1.00 28.09 94 THR A N 1
ATOM 684 C CA . THR A 1 94 ? 0.318 -51.017 -18.866 1.00 28.09 94 THR A CA 1
ATOM 685 C C . THR A 1 94 ? -0.411 -49.765 -18.341 1.00 28.09 94 THR A C 1
ATOM 687 O O . THR A 1 94 ? -1.251 -49.219 -19.056 1.00 28.09 94 THR A O 1
ATOM 690 N N . PRO A 1 95 ? -0.018 -49.212 -17.172 1.00 27.88 95 PRO A N 1
ATOM 691 C CA . PRO A 1 95 ? -0.544 -47.943 -16.660 1.00 27.88 95 PRO A CA 1
ATOM 692 C C . PRO A 1 95 ? 0.064 -46.708 -17.354 1.00 27.88 95 PRO A C 1
ATOM 694 O O . PRO A 1 95 ? 1.145 -46.755 -17.943 1.00 27.88 95 PRO A O 1
ATOM 697 N N . SER A 1 96 ? -0.609 -45.563 -17.232 1.00 26.25 96 SER A N 1
ATOM 698 C CA . SER A 1 96 ? -0.076 -44.226 -17.541 1.00 26.25 96 SER A CA 1
ATOM 699 C C . SER A 1 96 ? -0.703 -43.183 -16.609 1.00 26.25 96 SER A C 1
ATOM 701 O O . SER A 1 96 ? -1.754 -43.425 -16.020 1.00 26.25 96 SER A O 1
ATOM 703 N N . VAL A 1 97 ? -0.003 -42.064 -16.406 1.00 28.73 97 VAL A N 1
ATOM 704 C CA . VAL A 1 97 ? -0.197 -41.165 -15.251 1.00 28.73 97 VAL A CA 1
ATOM 705 C C . VAL A 1 97 ? -1.526 -40.398 -15.293 1.00 28.73 97 VAL A C 1
ATOM 707 O O . VAL A 1 97 ? -1.924 -39.868 -16.328 1.00 28.73 97 VAL A O 1
ATOM 710 N N . VAL A 1 98 ? -2.182 -40.304 -14.132 1.00 26.70 98 VAL A N 1
ATOM 711 C CA . VAL A 1 98 ? -3.428 -39.554 -13.914 1.00 26.70 98 VAL A CA 1
ATOM 712 C C . VAL A 1 98 ? -3.135 -38.090 -13.571 1.00 26.70 98 VAL A C 1
ATOM 714 O O . VAL A 1 98 ? -2.302 -37.805 -12.715 1.00 26.70 98 VAL A O 1
ATOM 717 N N . ILE A 1 99 ? -3.886 -37.169 -14.180 1.00 28.70 99 ILE A N 1
ATOM 718 C CA . ILE A 1 99 ? -4.086 -35.798 -13.688 1.00 28.70 99 ILE A CA 1
ATOM 719 C C . ILE A 1 99 ? -5.596 -35.540 -13.705 1.00 28.70 99 ILE A C 1
ATOM 721 O O . ILE A 1 99 ? -6.221 -35.584 -14.766 1.00 28.70 99 ILE A O 1
ATOM 725 N N . GLU A 1 100 ? -6.198 -35.311 -12.538 1.00 26.50 100 GLU A N 1
ATOM 726 C CA . GLU A 1 100 ? -7.647 -35.123 -12.424 1.00 26.50 100 GLU A CA 1
ATOM 727 C C . GLU A 1 100 ? -8.112 -33.728 -12.866 1.00 26.50 100 GLU A C 1
ATOM 729 O O . GLU A 1 100 ? -7.460 -32.713 -12.624 1.00 26.50 100 GLU A O 1
ATOM 734 N N . GLN A 1 101 ? -9.300 -33.678 -13.476 1.00 27.69 101 GLN A N 1
ATOM 735 C CA . GLN A 1 101 ? -9.992 -32.440 -13.833 1.00 27.69 101 GLN A CA 1
ATOM 736 C C . GLN A 1 101 ? -11.125 -32.168 -12.837 1.00 27.69 101 GLN A C 1
ATOM 738 O O . GLN A 1 101 ? -12.131 -32.884 -12.812 1.00 27.69 101 GLN A O 1
ATOM 743 N N . SER A 1 102 ? -11.002 -31.104 -12.043 1.00 29.30 102 SER A N 1
ATOM 744 C CA . SER A 1 102 ? -12.075 -30.653 -11.154 1.00 29.30 102 SER A CA 1
ATOM 745 C C . SER A 1 102 ? -13.238 -30.058 -11.964 1.00 29.30 102 SER A C 1
ATOM 747 O O . SER A 1 102 ? -13.076 -29.163 -12.794 1.00 29.30 102 SER A O 1
ATOM 749 N N . ARG A 1 103 ? -14.443 -30.606 -11.761 1.00 29.03 103 ARG A N 1
ATOM 750 C CA . ARG A 1 103 ? -15.619 -30.329 -12.602 1.00 29.03 103 ARG A CA 1
ATOM 751 C C . ARG A 1 103 ? -16.257 -28.975 -12.287 1.00 29.03 103 ARG A C 1
ATOM 753 O O . ARG A 1 103 ? -16.614 -28.704 -11.142 1.00 29.03 103 ARG A O 1
ATOM 760 N N . SER A 1 104 ? -16.529 -28.184 -13.322 1.00 27.75 104 SER A N 1
ATOM 761 C CA . SER A 1 104 ? -17.424 -27.030 -13.231 1.00 27.75 104 SER A CA 1
ATOM 762 C C . SER A 1 104 ? -18.887 -27.480 -13.103 1.00 27.75 104 SER A C 1
ATOM 764 O O . SER A 1 104 ? -19.347 -28.375 -13.814 1.00 27.75 104 SER A O 1
ATOM 766 N N . ARG A 1 105 ? -19.646 -26.848 -12.198 1.00 29.62 105 ARG A N 1
ATOM 767 C CA . ARG A 1 105 ? -21.113 -26.959 -12.168 1.00 29.62 105 ARG A CA 1
ATOM 768 C C . ARG A 1 105 ? -21.725 -25.857 -13.026 1.00 29.62 105 ARG A C 1
ATOM 770 O O . ARG A 1 105 ? -21.304 -24.707 -12.953 1.00 29.62 105 ARG A O 1
ATOM 777 N N . SER A 1 106 ? -22.722 -26.229 -13.820 1.00 29.38 106 SER A N 1
ATOM 778 C CA . SER A 1 106 ? -23.558 -25.290 -14.561 1.00 29.38 106 SER A CA 1
ATOM 779 C C . SER A 1 106 ? -24.795 -24.960 -13.739 1.00 29.38 106 SER A C 1
ATOM 781 O O . SER A 1 106 ? -25.400 -25.867 -13.174 1.00 29.38 106 SER A O 1
ATOM 783 N N . ASP A 1 107 ? -25.200 -23.696 -13.743 1.00 30.80 107 ASP A N 1
ATOM 784 C CA . ASP A 1 107 ? -26.593 -23.337 -13.515 1.00 30.80 107 ASP A CA 1
ATOM 785 C C . ASP A 1 107 ? -26.952 -22.157 -14.418 1.00 30.80 107 ASP A C 1
ATOM 787 O O . ASP A 1 107 ? -26.191 -21.197 -14.555 1.00 30.80 107 ASP A O 1
ATOM 791 N N . SER A 1 108 ? -28.081 -22.259 -15.114 1.00 33.41 108 SER A N 1
ATOM 792 C CA . SER A 1 108 ? -28.484 -21.302 -16.147 1.00 33.41 108 SER A CA 1
ATOM 793 C C . SER A 1 108 ? -29.950 -20.944 -15.996 1.00 33.41 108 SER A C 1
ATOM 795 O O . SER A 1 108 ? -30.833 -21.734 -16.329 1.00 33.41 108 SER A O 1
ATOM 797 N N . ARG A 1 109 ? -30.224 -19.700 -15.597 1.00 36.47 109 ARG A N 1
ATOM 798 C CA . ARG A 1 109 ? -31.526 -19.082 -15.847 1.00 36.47 109 ARG A CA 1
ATOM 799 C C . ARG A 1 109 ? -31.371 -17.598 -16.138 1.00 36.47 109 ARG A C 1
ATOM 801 O O . ARG A 1 109 ? -30.781 -16.857 -15.362 1.00 36.47 109 ARG A O 1
ATOM 808 N N . SER A 1 110 ? -31.867 -17.197 -17.304 1.00 31.66 110 SER A N 1
ATOM 809 C CA . SER A 1 110 ? -31.725 -15.849 -17.846 1.00 31.66 110 SER A CA 1
ATOM 810 C C . SER A 1 110 ? -33.032 -15.075 -17.716 1.00 31.66 110 SER A C 1
ATOM 812 O O . SER A 1 110 ? -34.105 -15.615 -17.992 1.00 31.66 110 SER A O 1
ATOM 814 N N . THR A 1 111 ? -32.930 -13.797 -17.365 1.00 32.69 111 THR A N 1
ATOM 815 C CA . THR A 1 111 ? -33.960 -12.788 -17.617 1.00 32.69 111 THR A CA 1
ATOM 816 C C . THR A 1 111 ? -33.304 -11.618 -18.342 1.00 32.69 111 THR A C 1
ATOM 818 O O . THR A 1 111 ? -32.425 -10.941 -17.812 1.00 32.69 111 THR A O 1
ATOM 821 N N . VAL A 1 112 ? -33.698 -11.399 -19.597 1.00 38.16 112 VAL A N 1
ATOM 822 C CA . VAL A 1 112 ? -33.201 -10.271 -20.394 1.00 38.16 112 VAL A CA 1
ATOM 823 C C . VAL A 1 112 ? -33.825 -8.983 -19.862 1.00 38.16 112 VAL A C 1
ATOM 825 O O . VAL A 1 112 ? -35.047 -8.851 -19.840 1.00 38.16 112 VAL A O 1
ATOM 828 N N . ALA A 1 113 ? -32.985 -8.024 -19.478 1.00 29.28 113 ALA A N 1
ATOM 829 C CA . ALA A 1 113 ? -33.379 -6.649 -19.195 1.00 29.28 113 ALA A CA 1
ATOM 830 C C . ALA A 1 113 ? -32.683 -5.716 -20.195 1.00 29.28 113 ALA A C 1
ATOM 832 O O . ALA A 1 113 ? -31.486 -5.849 -20.456 1.00 29.28 113 ALA A O 1
ATOM 833 N N . THR A 1 114 ? -33.445 -4.802 -20.792 1.00 32.50 114 THR A N 1
ATOM 834 C CA . THR A 1 114 ? -32.970 -3.875 -21.828 1.00 32.50 114 THR A CA 1
ATOM 835 C C . THR A 1 114 ? -32.030 -2.807 -21.273 1.00 32.50 114 THR A C 1
ATOM 837 O O . THR A 1 114 ? -32.105 -2.434 -20.104 1.00 32.50 114 THR A O 1
ATOM 840 N N . GLN A 1 115 ? -31.155 -2.283 -22.133 1.00 41.31 115 GLN A N 1
ATOM 841 C CA . GLN A 1 115 ? -30.206 -1.232 -21.774 1.00 41.31 115 GLN A CA 1
ATOM 842 C C . GLN A 1 115 ? -30.922 0.098 -21.486 1.00 41.31 115 GLN A C 1
ATOM 844 O O . GLN A 1 115 ? -31.555 0.672 -22.366 1.00 41.31 115 GLN A O 1
ATOM 849 N N . SER A 1 116 ? -30.750 0.618 -20.272 1.00 29.94 116 SER A N 1
ATOM 850 C CA . SER A 1 116 ? -30.984 2.024 -19.925 1.00 29.94 116 SER A CA 1
ATOM 851 C C . SER A 1 116 ? -30.015 2.420 -18.810 1.00 29.94 116 SER A C 1
ATOM 853 O O . SER A 1 116 ? -29.882 1.694 -17.822 1.00 29.94 116 SER A O 1
ATOM 855 N N . GLY A 1 117 ? -29.306 3.538 -18.974 1.00 36.62 117 GLY A N 1
ATOM 856 C CA . GLY A 1 117 ? -28.196 3.931 -18.102 1.00 36.62 117 GLY A CA 1
ATOM 857 C C . GLY A 1 117 ? -28.635 4.510 -16.757 1.00 36.62 117 GLY A C 1
ATOM 858 O O . GLY A 1 117 ? -28.592 5.720 -16.578 1.00 36.62 117 GLY A O 1
ATOM 859 N N . GLN A 1 118 ? -29.010 3.659 -15.801 1.00 34.19 118 GLN A N 1
ATOM 860 C CA . GLN A 1 118 ? -29.205 4.058 -14.405 1.00 34.19 118 GLN A CA 1
ATOM 861 C C . GLN A 1 118 ? -28.334 3.227 -13.466 1.00 34.19 118 GLN A C 1
ATOM 863 O O . GLN A 1 118 ? -28.366 1.995 -13.468 1.00 34.19 118 GLN A O 1
ATOM 868 N N . GLN A 1 119 ? -27.554 3.930 -12.647 1.00 46.06 119 GLN A N 1
ATOM 869 C CA . GLN A 1 119 ? -26.757 3.335 -11.585 1.00 46.06 119 GLN A CA 1
ATOM 870 C C . GLN A 1 119 ? -27.702 2.738 -10.532 1.00 46.06 119 GLN A C 1
ATOM 872 O O . GLN A 1 119 ? -28.581 3.429 -10.023 1.00 46.06 119 GLN A O 1
ATOM 877 N N . ARG A 1 120 ? -27.519 1.460 -10.191 1.00 38.25 120 ARG A N 1
ATOM 878 C CA . ARG A 1 120 ? -28.119 0.863 -8.993 1.00 38.25 120 ARG A CA 1
ATOM 879 C C . ARG A 1 120 ? -27.008 0.495 -8.026 1.00 38.25 120 ARG A C 1
ATOM 881 O O . ARG A 1 120 ? -26.095 -0.244 -8.396 1.00 38.25 120 ARG A O 1
ATOM 888 N N . SER A 1 121 ? -27.117 0.975 -6.794 1.00 47.28 121 SER A N 1
ATOM 889 C CA . SER A 1 121 ? -26.427 0.377 -5.657 1.00 47.28 121 SER A CA 1
ATOM 890 C C . SER A 1 121 ? -26.860 -1.087 -5.510 1.00 47.28 121 SER A C 1
ATOM 892 O O . SER A 1 121 ? -28.001 -1.455 -5.806 1.00 47.28 121 SER A O 1
ATOM 894 N N . THR A 1 122 ? -25.944 -1.955 -5.078 1.00 51.16 122 THR A N 1
ATOM 895 C CA . THR A 1 122 ? -26.306 -3.323 -4.690 1.00 51.16 122 THR A CA 1
ATOM 896 C C . THR A 1 122 ? -27.202 -3.268 -3.451 1.00 51.16 122 THR A C 1
ATOM 898 O O . THR A 1 122 ? -26.870 -2.540 -2.517 1.00 51.16 122 THR A O 1
ATOM 901 N N . PRO A 1 123 ? -28.324 -4.006 -3.396 1.00 49.81 123 PRO A N 1
ATOM 902 C CA . PRO A 1 123 ? -29.223 -3.932 -2.251 1.00 49.81 123 PRO A CA 1
ATOM 903 C C . PRO A 1 123 ? -28.547 -4.484 -0.988 1.00 49.81 123 PRO A C 1
ATOM 905 O O . PRO A 1 123 ? -28.128 -5.641 -0.955 1.00 49.81 123 PRO A O 1
ATOM 908 N N . LEU A 1 124 ? -28.528 -3.685 0.084 1.00 57.41 124 LEU A N 1
ATOM 909 C CA . LEU A 1 124 ? -27.996 -4.040 1.413 1.00 57.41 124 LEU A CA 1
ATOM 910 C C . LEU A 1 124 ? -28.808 -5.136 2.141 1.00 57.41 124 LEU A C 1
ATOM 912 O O . LEU A 1 124 ? -28.539 -5.436 3.299 1.00 57.41 124 LEU A O 1
ATOM 916 N N . SER A 1 125 ? -29.751 -5.796 1.462 1.00 48.22 125 SER A N 1
ATOM 917 C CA . SER A 1 125 ? -30.501 -6.964 1.950 1.00 48.22 125 SER A CA 1
ATOM 918 C C . SER A 1 125 ? -29.592 -8.119 2.421 1.00 48.22 125 SER A C 1
ATOM 920 O O . SER A 1 125 ? -29.980 -8.895 3.289 1.00 48.22 125 SER A O 1
ATOM 922 N N . SER A 1 126 ? -28.354 -8.205 1.916 1.00 55.66 126 SER A N 1
ATOM 923 C CA . SER A 1 126 ? -27.331 -9.166 2.364 1.00 55.66 126 SER A CA 1
ATOM 924 C C . SER A 1 126 ? -26.415 -8.656 3.492 1.00 55.66 126 SER A C 1
ATOM 926 O O . SER A 1 126 ? -25.563 -9.398 3.982 1.00 55.66 126 SER A O 1
ATOM 928 N N . ALA A 1 127 ? -26.554 -7.402 3.929 1.00 68.50 127 ALA A N 1
ATOM 929 C CA . ALA A 1 127 ? -25.586 -6.708 4.780 1.00 68.50 127 ALA A CA 1
ATOM 930 C C . ALA A 1 127 ? -25.822 -6.903 6.288 1.00 68.50 127 ALA A C 1
ATOM 932 O O . ALA A 1 127 ? -25.705 -5.966 7.078 1.00 68.50 127 ALA A O 1
ATOM 933 N N . VAL A 1 128 ? -26.099 -8.146 6.698 1.00 84.88 128 VAL A N 1
ATOM 934 C CA . VAL A 1 128 ? -26.308 -8.541 8.107 1.00 84.88 128 VAL A CA 1
ATOM 935 C C . VAL A 1 128 ? -25.179 -8.024 9.009 1.00 84.88 128 VAL A C 1
ATOM 937 O O . VAL A 1 128 ? -25.447 -7.529 10.098 1.00 84.88 128 VAL A O 1
ATOM 940 N N . PHE A 1 129 ? -23.933 -8.037 8.520 1.00 90.44 129 PHE A N 1
ATOM 941 C CA . PHE A 1 129 ? -22.763 -7.537 9.250 1.00 90.44 129 PHE A CA 1
ATOM 942 C C . PHE A 1 129 ? -22.860 -6.053 9.654 1.00 90.44 129 PHE A C 1
ATOM 944 O O . PHE A 1 129 ? -22.352 -5.692 10.712 1.00 90.44 129 PHE A O 1
ATOM 951 N N . VAL A 1 130 ? -23.527 -5.204 8.860 1.00 91.94 130 VAL A N 1
ATOM 952 C CA . VAL A 1 130 ? -23.726 -3.780 9.186 1.00 91.94 130 VAL A CA 1
ATOM 953 C C . VAL A 1 130 ? -24.708 -3.647 10.342 1.00 91.94 130 VAL A C 1
ATOM 955 O O . VAL A 1 130 ? -24.441 -2.918 11.292 1.00 91.94 130 VAL A O 1
ATOM 958 N N . ILE A 1 131 ? -25.811 -4.402 10.301 1.00 91.75 131 ILE A N 1
ATOM 959 C CA . ILE A 1 131 ? -26.809 -4.429 11.377 1.00 91.75 131 ILE A CA 1
ATOM 960 C C . ILE A 1 131 ? -26.161 -4.949 12.667 1.00 91.75 131 ILE A C 1
ATOM 962 O O . ILE A 1 131 ? -26.237 -4.278 13.690 1.00 91.75 131 ILE A O 1
ATOM 966 N N . THR A 1 132 ? -25.422 -6.064 12.607 1.00 94.19 132 THR A N 1
ATOM 967 C CA . THR A 1 132 ? -24.693 -6.612 13.764 1.00 94.19 132 THR A CA 1
ATOM 968 C C . THR A 1 132 ? -23.676 -5.622 14.345 1.00 94.19 132 THR A C 1
ATOM 970 O O . THR A 1 132 ? -23.575 -5.505 15.567 1.00 94.19 132 THR A O 1
ATOM 973 N N . ALA A 1 133 ? -22.945 -4.877 13.506 1.00 95.94 133 ALA A N 1
ATOM 974 C CA . ALA A 1 133 ? -22.019 -3.843 13.969 1.00 95.94 133 ALA A CA 1
ATOM 975 C C . ALA A 1 133 ? -22.758 -2.671 14.643 1.00 95.94 133 ALA A C 1
ATOM 977 O O . ALA A 1 133 ? -22.377 -2.258 15.737 1.00 95.94 133 ALA A O 1
ATOM 978 N N . LEU A 1 134 ? -23.846 -2.177 14.042 1.00 96.12 134 LEU A N 1
ATOM 979 C CA . LEU A 1 134 ? -24.666 -1.100 14.606 1.00 96.12 134 LEU A CA 1
ATOM 980 C C . LEU A 1 134 ? -25.344 -1.511 15.922 1.00 96.12 134 LEU A C 1
ATOM 982 O O . LEU A 1 134 ? -25.339 -0.725 16.863 1.00 96.12 134 LEU A O 1
ATOM 986 N N . ASP A 1 135 ? -25.876 -2.731 16.032 1.00 96.00 135 ASP A N 1
ATOM 987 C CA . ASP A 1 135 ? -26.433 -3.268 17.284 1.00 96.00 135 ASP A CA 1
ATOM 988 C C . ASP A 1 135 ? -25.356 -3.407 18.375 1.00 96.00 135 ASP A C 1
ATOM 990 O O . ASP A 1 135 ? -25.595 -3.070 19.536 1.00 96.00 135 ASP A O 1
ATOM 994 N N . THR A 1 136 ? -24.141 -3.831 18.006 1.00 96.56 136 THR A N 1
ATOM 995 C CA . THR A 1 136 ? -22.989 -3.907 18.925 1.00 96.56 136 THR A CA 1
ATOM 996 C C . THR A 1 136 ? -22.604 -2.520 19.454 1.00 96.56 136 THR A C 1
ATOM 998 O O . THR A 1 136 ? -22.367 -2.355 20.654 1.00 96.56 136 THR A O 1
ATOM 1001 N N . ILE A 1 137 ? -22.598 -1.500 18.589 1.00 96.62 137 ILE A N 1
ATOM 1002 C CA . ILE A 1 137 ? -22.324 -0.110 18.976 1.00 96.62 137 ILE A CA 1
ATOM 1003 C C . ILE A 1 137 ? -23.471 0.446 19.843 1.00 96.62 137 ILE A C 1
ATOM 1005 O O . ILE A 1 137 ? -23.196 1.027 20.894 1.00 96.62 137 ILE A O 1
ATOM 1009 N N . ALA A 1 138 ? -24.739 0.208 19.485 1.00 96.25 138 ALA A N 1
ATOM 1010 C CA . ALA A 1 138 ? -25.913 0.622 20.266 1.00 96.25 138 ALA A CA 1
ATOM 1011 C C . ALA A 1 138 ? -25.926 0.026 21.686 1.00 96.25 138 ALA A C 1
ATOM 1013 O O . ALA A 1 138 ? -26.264 0.703 22.658 1.00 96.25 138 ALA A O 1
ATOM 1014 N N . ALA A 1 139 ? -25.529 -1.241 21.828 1.00 96.38 139 ALA A N 1
ATOM 1015 C CA . ALA A 1 139 ? -25.494 -1.930 23.114 1.00 96.38 139 ALA A CA 1
ATOM 1016 C C . ALA A 1 139 ? -24.412 -1.396 24.076 1.00 96.38 139 ALA A C 1
ATOM 1018 O O . ALA A 1 139 ? -24.497 -1.649 25.284 1.00 96.38 139 ALA A O 1
ATOM 1019 N N . SER A 1 140 ? -23.409 -0.673 23.566 1.00 96.12 140 SER A N 1
ATOM 1020 C CA . SER A 1 140 ? -22.217 -0.232 24.304 1.00 96.12 140 SER A CA 1
ATOM 1021 C C . SER A 1 140 ? -22.498 0.718 25.481 1.00 96.12 140 SER A C 1
ATOM 1023 O O . SER A 1 140 ? -23.621 1.178 25.705 1.00 96.12 140 SER A O 1
ATOM 1025 N N . LYS A 1 141 ? -21.458 1.028 26.268 1.00 95.44 141 LYS A N 1
ATOM 1026 C CA . LYS A 1 141 ? -21.515 2.092 27.288 1.00 95.44 141 LYS A CA 1
ATOM 1027 C C . LYS A 1 141 ? -21.257 3.468 26.668 1.00 95.44 141 LYS A C 1
ATOM 1029 O O . LYS A 1 141 ? -21.644 4.476 27.245 1.00 95.44 141 LYS A O 1
ATOM 1034 N N . GLU A 1 142 ? -20.607 3.500 25.512 1.00 94.06 142 GLU A N 1
ATOM 1035 C CA . GLU A 1 142 ? -20.088 4.695 24.854 1.00 94.06 142 GLU A CA 1
ATOM 1036 C C . GLU A 1 142 ? -21.205 5.407 24.090 1.00 94.06 142 GLU A C 1
ATOM 1038 O O . GLU A 1 142 ? -21.378 6.609 24.271 1.00 94.06 142 GLU A O 1
ATOM 1043 N N . ALA A 1 143 ? -22.061 4.661 23.380 1.00 92.75 143 ALA A N 1
ATOM 1044 C CA . ALA A 1 143 ? -23.307 5.191 22.821 1.00 92.75 143 ALA A CA 1
ATOM 1045 C C . ALA A 1 143 ? -24.204 5.786 23.924 1.00 92.75 143 ALA A C 1
ATOM 1047 O O . ALA A 1 143 ? -24.634 6.927 23.833 1.00 92.75 143 ALA A O 1
ATOM 1048 N N . ARG A 1 144 ? -24.379 5.088 25.055 1.00 92.94 144 ARG A N 1
ATOM 1049 C CA . ARG A 1 144 ? -25.183 5.595 26.190 1.00 92.94 144 ARG A CA 1
ATOM 1050 C C . ARG A 1 144 ? -24.627 6.866 26.853 1.00 92.94 144 ARG A C 1
ATOM 1052 O O . ARG A 1 144 ? -25.352 7.497 27.618 1.00 92.94 144 ARG A O 1
ATOM 1059 N N . LYS A 1 145 ? -23.358 7.220 26.612 1.00 94.31 145 LYS A N 1
ATOM 1060 C CA . LYS A 1 145 ? -22.736 8.482 27.060 1.00 94.31 145 LYS A CA 1
ATOM 1061 C C . LYS A 1 145 ? -22.817 9.564 25.979 1.00 94.31 145 LYS A C 1
ATOM 1063 O O . LYS A 1 145 ? -23.085 10.717 26.300 1.00 94.31 145 LYS A O 1
ATOM 1068 N N . SER A 1 146 ? -22.562 9.205 24.720 1.00 95.44 146 SER A N 1
ATOM 1069 C CA . SER A 1 146 ? -22.586 10.122 23.581 1.00 95.44 146 SER A CA 1
ATOM 1070 C C . SER A 1 146 ? -23.936 10.071 22.873 1.00 95.44 146 SER A C 1
ATOM 1072 O O . SER A 1 146 ? -24.188 9.199 22.042 1.00 95.44 146 SER A O 1
ATOM 1074 N N . LYS A 1 147 ? -24.788 11.063 23.162 1.00 95.44 147 LYS A N 1
ATOM 1075 C CA . LYS A 1 147 ? -26.074 11.236 22.473 1.00 95.44 147 LYS A CA 1
ATOM 1076 C C . LYS A 1 147 ? -25.906 11.294 20.946 1.00 95.44 147 LYS A C 1
ATOM 1078 O O . LYS A 1 147 ? -26.740 10.758 20.230 1.00 95.44 147 LYS A O 1
ATOM 1083 N N . GLU A 1 148 ? -24.832 11.913 20.461 1.00 96.56 148 GLU A N 1
ATOM 1084 C CA . GLU A 1 148 ? -24.511 11.998 19.031 1.00 96.56 148 GLU A CA 1
ATOM 1085 C C . GLU A 1 148 ? -24.338 10.606 18.401 1.00 96.56 148 GLU A C 1
ATOM 1087 O O . GLU A 1 148 ? -24.934 10.319 17.366 1.00 96.56 148 GLU A O 1
ATOM 1092 N N . LEU A 1 149 ? -23.600 9.710 19.067 1.00 96.38 149 LEU A N 1
ATOM 1093 C CA . LEU A 1 149 ? -23.413 8.328 18.620 1.00 96.38 149 LEU A CA 1
ATOM 1094 C C . LEU A 1 149 ? -24.716 7.514 18.708 1.00 96.38 149 LEU A C 1
ATOM 1096 O O . LEU A 1 149 ? -25.039 6.772 17.784 1.00 96.38 149 LEU A O 1
ATOM 1100 N N . ASP A 1 150 ? -25.474 7.660 19.796 1.00 96.12 150 ASP A N 1
ATOM 1101 C CA . ASP A 1 150 ? -26.757 6.976 20.011 1.00 96.12 150 ASP A CA 1
ATOM 1102 C C . ASP A 1 150 ? -27.819 7.383 18.968 1.00 96.12 150 ASP A C 1
ATOM 1104 O O . ASP A 1 150 ? -28.484 6.530 18.377 1.00 96.12 150 ASP A O 1
ATOM 1108 N N . ASP A 1 151 ? -27.942 8.678 18.670 1.00 96.44 151 ASP A N 1
ATOM 1109 C CA . ASP A 1 151 ? -28.867 9.181 17.651 1.00 96.44 151 ASP A CA 1
ATOM 1110 C C . ASP A 1 151 ? -28.403 8.824 16.224 1.00 96.44 151 ASP A C 1
ATOM 1112 O O . ASP A 1 151 ? -29.226 8.378 15.419 1.00 96.44 151 ASP A O 1
ATOM 1116 N N . ALA A 1 152 ? -27.098 8.892 15.920 1.00 96.44 152 ALA A N 1
ATOM 1117 C CA . ALA A 1 152 ? -26.552 8.470 14.624 1.00 96.44 152 ALA A CA 1
ATOM 1118 C C . ALA A 1 152 ? -26.758 6.966 14.355 1.00 96.44 152 ALA A C 1
ATOM 1120 O O . ALA A 1 152 ? -27.158 6.577 13.255 1.00 96.44 152 ALA A O 1
ATOM 1121 N N . VAL A 1 153 ? -26.551 6.100 15.357 1.00 96.12 153 VAL A N 1
ATOM 1122 C CA . VAL A 1 153 ? -26.798 4.653 15.220 1.00 96.12 153 VAL A CA 1
ATOM 1123 C C . VAL A 1 153 ? -28.284 4.369 14.994 1.00 96.12 153 VAL A C 1
ATOM 1125 O O . VAL A 1 153 ? -28.622 3.572 14.115 1.00 96.12 153 VAL A O 1
ATOM 1128 N N . LYS A 1 154 ? -29.195 5.041 15.714 1.00 94.62 154 LYS A N 1
ATOM 1129 C CA . LYS A 1 154 ? -30.645 4.912 15.475 1.00 94.62 154 LYS A CA 1
ATOM 1130 C C . LYS A 1 154 ? -31.035 5.359 14.069 1.00 94.62 154 LYS A C 1
ATOM 1132 O O . LYS A 1 154 ? -31.838 4.678 13.433 1.00 94.62 154 LYS A O 1
ATOM 1137 N N . GLN A 1 155 ? -30.470 6.463 13.576 1.00 93.12 155 GLN A N 1
ATOM 1138 C CA . GLN A 1 155 ? -30.718 6.962 12.223 1.00 93.12 155 GLN A CA 1
ATOM 1139 C C . GLN A 1 155 ? -30.264 5.949 11.162 1.00 93.12 155 GLN A C 1
ATOM 1141 O O . GLN A 1 155 ? -31.050 5.609 10.277 1.00 93.12 155 GLN A O 1
ATOM 1146 N N . ALA A 1 156 ? -29.056 5.392 11.294 1.00 92.81 156 ALA A N 1
ATOM 1147 C CA . ALA A 1 156 ? -28.544 4.349 10.403 1.00 92.81 156 ALA A CA 1
ATOM 1148 C C . ALA A 1 156 ? -29.426 3.089 10.415 1.00 92.81 156 ALA A C 1
ATOM 1150 O O . ALA A 1 156 ? -29.804 2.568 9.364 1.00 92.81 156 ALA A O 1
ATOM 1151 N N . GLN A 1 157 ? -29.821 2.621 11.605 1.00 91.81 157 GLN A N 1
ATOM 1152 C CA . GLN A 1 157 ? -30.727 1.481 11.732 1.00 91.81 157 GLN A CA 1
ATOM 1153 C C . GLN A 1 157 ? -32.109 1.751 11.126 1.00 91.81 157 GLN A C 1
ATOM 1155 O O . GLN A 1 157 ? -32.688 0.848 10.524 1.00 91.81 157 GLN A O 1
ATOM 1160 N N . ALA A 1 158 ? -32.657 2.958 11.289 1.00 89.06 158 ALA A N 1
ATOM 1161 C CA . ALA A 1 158 ? -33.940 3.339 10.706 1.00 89.06 158 ALA A CA 1
ATOM 1162 C C . ALA A 1 158 ? -33.870 3.393 9.173 1.00 89.06 158 ALA A C 1
ATOM 1164 O O . ALA A 1 158 ? -34.772 2.881 8.516 1.00 89.06 158 ALA A O 1
ATOM 1165 N N . ASN A 1 159 ? -32.777 3.929 8.617 1.00 85.94 159 ASN A N 1
ATOM 1166 C CA . ASN A 1 159 ? -32.522 3.975 7.177 1.00 85.94 159 ASN A CA 1
ATOM 1167 C C . ASN A 1 159 ? -32.497 2.555 6.574 1.00 85.94 159 ASN A C 1
ATOM 1169 O O . ASN A 1 159 ? -33.290 2.234 5.689 1.00 85.94 159 ASN A O 1
ATOM 1173 N N . ILE A 1 160 ? -31.701 1.647 7.157 1.00 85.81 160 ILE A N 1
ATOM 1174 C CA . ILE A 1 160 ? -31.628 0.239 6.725 1.00 85.81 160 ILE A CA 1
ATOM 1175 C C . ILE A 1 160 ? -32.999 -0.462 6.823 1.00 85.81 160 ILE A C 1
ATOM 1177 O O . ILE A 1 160 ? -33.378 -1.205 5.914 1.00 85.81 160 ILE A O 1
ATOM 1181 N N . LYS A 1 161 ? -33.779 -0.197 7.883 1.00 82.94 161 LYS A N 1
ATOM 1182 C CA . LYS A 1 161 ? -35.129 -0.764 8.092 1.00 82.94 161 LYS A CA 1
ATOM 1183 C C . LYS A 1 161 ? -36.206 -0.201 7.145 1.00 82.94 161 LYS A C 1
ATOM 1185 O O . LYS A 1 161 ? -37.296 -0.761 7.106 1.00 82.94 161 LYS A O 1
ATOM 1190 N N . GLN A 1 162 ? -35.932 0.869 6.393 1.00 79.31 162 GLN A N 1
ATOM 1191 C CA . GLN A 1 162 ? -36.857 1.491 5.425 1.00 79.31 162 GLN A CA 1
ATOM 1192 C C . GLN A 1 162 ? -36.426 1.288 3.957 1.00 79.31 162 GLN A C 1
ATOM 1194 O O . GLN A 1 162 ? -36.972 1.906 3.038 1.00 79.31 162 GLN A O 1
ATOM 1199 N N . SER A 1 163 ? -35.461 0.396 3.727 1.00 70.19 163 SER A N 1
ATOM 1200 C CA . SER A 1 163 ? -34.816 0.169 2.428 1.00 70.19 163 SER A CA 1
ATOM 1201 C C . SER A 1 163 ? -35.703 -0.431 1.333 1.00 70.19 163 SER A C 1
ATOM 1203 O O . SER A 1 163 ? -35.377 -0.315 0.153 1.00 70.19 163 SER A O 1
ATOM 1205 N N . ASP A 1 164 ? -36.862 -0.985 1.696 1.00 66.94 164 ASP A N 1
ATOM 1206 C CA . ASP A 1 164 ? -37.900 -1.410 0.747 1.00 66.94 164 ASP A CA 1
ATOM 1207 C C . ASP A 1 164 ? -38.593 -0.224 0.041 1.00 66.94 164 ASP A C 1
ATOM 1209 O O . ASP A 1 164 ? -39.381 -0.422 -0.888 1.00 66.94 164 ASP A O 1
ATOM 1213 N N . HIS A 1 165 ? -38.359 1.015 0.495 1.00 64.56 165 HIS A N 1
ATOM 1214 C CA . HIS A 1 165 ? -39.020 2.224 -0.015 1.00 64.56 165 HIS A CA 1
ATOM 1215 C C . HIS A 1 165 ? -38.051 3.318 -0.480 1.00 64.56 165 HIS A C 1
ATOM 1217 O O . HIS A 1 165 ? -38.403 4.080 -1.380 1.00 64.56 165 HIS A O 1
ATOM 1223 N N . HIS A 1 166 ? -36.841 3.391 0.082 1.00 68.06 166 HIS A N 1
ATOM 1224 C CA . HIS A 1 166 ? -35.830 4.384 -0.294 1.00 68.06 166 HIS A CA 1
ATOM 1225 C C . HIS A 1 166 ? -34.455 3.731 -0.500 1.00 68.06 166 HIS A C 1
ATOM 1227 O O . HIS A 1 166 ? -34.109 2.804 0.235 1.00 68.06 166 HIS A O 1
ATOM 1233 N N . PRO A 1 167 ? -33.633 4.216 -1.454 1.00 71.94 167 PRO A N 1
ATOM 1234 C CA . PRO A 1 167 ? -32.221 3.860 -1.509 1.00 71.94 167 PRO A CA 1
ATOM 1235 C C . PRO A 1 167 ? -31.542 4.230 -0.188 1.00 71.94 167 PRO A C 1
ATOM 1237 O O . PRO A 1 167 ? -31.706 5.350 0.296 1.00 71.94 167 PRO A O 1
ATOM 1240 N N . ILE A 1 168 ? -30.778 3.300 0.384 1.00 80.88 168 ILE A N 1
ATOM 1241 C CA . ILE A 1 168 ? -30.025 3.574 1.610 1.00 80.88 168 ILE A CA 1
ATOM 1242 C C . ILE A 1 168 ? -28.897 4.562 1.310 1.00 80.88 168 ILE A C 1
ATOM 1244 O O . ILE A 1 168 ? -28.114 4.354 0.383 1.00 80.88 168 ILE A O 1
ATOM 1248 N N . ASP A 1 169 ? -28.807 5.597 2.140 1.00 83.81 169 ASP A N 1
ATOM 1249 C CA . ASP A 1 169 ? -27.754 6.610 2.102 1.00 83.81 169 ASP A CA 1
ATOM 1250 C C . ASP A 1 169 ? -26.459 6.088 2.767 1.00 83.81 169 ASP A C 1
ATOM 1252 O O . ASP A 1 169 ? -26.477 5.782 3.968 1.00 83.81 169 ASP A O 1
ATOM 1256 N N . PRO A 1 170 ? -25.327 6.011 2.036 1.00 87.50 170 PRO A N 1
ATOM 1257 C CA . PRO A 1 170 ? -24.043 5.595 2.594 1.00 87.50 170 PRO A CA 1
ATOM 1258 C C . PRO A 1 170 ? -23.496 6.503 3.706 1.00 87.50 170 PRO A C 1
ATOM 1260 O O . PRO A 1 170 ? -22.820 5.990 4.600 1.00 87.50 170 PRO A O 1
ATOM 1263 N N . GLU A 1 171 ? -23.787 7.811 3.697 1.00 89.62 171 GLU A N 1
ATOM 1264 C CA . GLU A 1 171 ? -23.311 8.743 4.733 1.00 89.62 171 GLU A CA 1
ATOM 1265 C C . GLU A 1 171 ? -23.953 8.416 6.090 1.00 89.62 171 GLU A C 1
ATOM 1267 O O . GLU A 1 171 ? -23.256 8.316 7.104 1.00 89.62 171 GLU A O 1
ATOM 1272 N N . SER A 1 172 ? -25.263 8.131 6.104 1.00 90.50 172 SER A N 1
ATOM 1273 C CA . SER A 1 172 ? -25.987 7.706 7.309 1.00 90.50 172 SER A CA 1
ATOM 1274 C C . SER A 1 172 ? -25.430 6.426 7.946 1.00 90.50 172 SER A C 1
ATOM 1276 O O . SER A 1 172 ? -25.495 6.286 9.164 1.00 90.50 172 SER A O 1
ATOM 1278 N N . ILE A 1 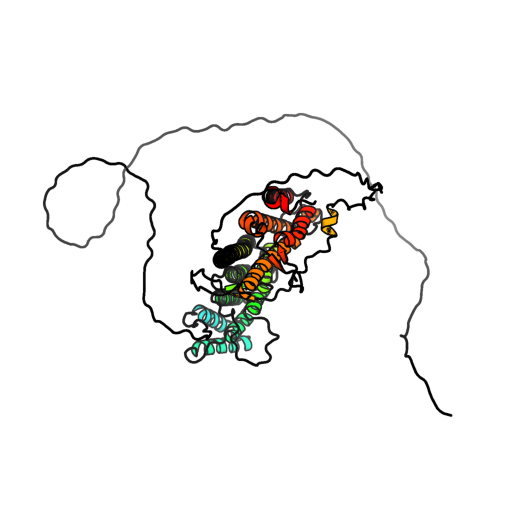173 ? -24.844 5.511 7.161 1.00 92.38 173 ILE A N 1
ATOM 1279 C CA . ILE A 1 173 ? -24.153 4.318 7.682 1.00 92.38 173 ILE A CA 1
ATOM 1280 C C . ILE A 1 173 ? -22.736 4.661 8.155 1.00 92.38 173 ILE A C 1
ATOM 1282 O O . ILE A 1 173 ? -22.274 4.111 9.155 1.00 92.38 173 ILE A O 1
ATOM 1286 N N . PHE A 1 174 ? -22.032 5.545 7.449 1.00 95.00 174 PHE A N 1
ATOM 1287 C CA . PHE A 1 174 ? -20.642 5.873 7.752 1.00 95.00 174 PHE A CA 1
ATOM 1288 C C . PHE A 1 174 ? -20.480 6.656 9.063 1.00 95.00 174 PHE A C 1
ATOM 1290 O O . PHE A 1 174 ? -19.602 6.319 9.859 1.00 95.00 174 PHE A O 1
ATOM 1297 N N . LEU A 1 175 ? -21.344 7.643 9.327 1.00 95.69 175 LEU A N 1
ATOM 1298 C CA . LEU A 1 175 ? -21.265 8.509 10.511 1.00 95.69 175 LEU A CA 1
ATOM 1299 C C . LEU A 1 175 ? -21.137 7.746 11.851 1.00 95.69 175 LEU A C 1
ATOM 1301 O O . LEU A 1 175 ? -20.160 7.986 12.564 1.00 95.69 175 LEU A O 1
ATOM 1305 N N . PRO A 1 176 ? -22.033 6.807 12.227 1.00 97.06 176 PRO A N 1
ATOM 1306 C CA . PRO A 1 176 ? -21.905 6.090 13.499 1.00 97.06 176 PRO A CA 1
ATOM 1307 C C . PRO A 1 176 ? -20.659 5.197 13.578 1.00 97.06 176 PRO A C 1
ATOM 1309 O O . PRO A 1 176 ? -20.148 4.968 14.674 1.00 97.06 176 PRO A O 1
ATOM 1312 N N . LEU A 1 177 ? -20.141 4.712 12.444 1.00 97.81 177 LEU A N 1
ATOM 1313 C CA . LEU A 1 177 ? -18.896 3.940 12.407 1.00 97.81 177 LEU A CA 1
ATOM 1314 C C . LEU A 1 177 ? -17.679 4.853 12.629 1.00 97.81 177 LEU A C 1
ATOM 1316 O O . LEU A 1 177 ? -16.807 4.512 13.424 1.00 97.81 177 LEU A O 1
ATOM 1320 N N . GLN A 1 178 ? -17.650 6.035 12.003 1.00 97.81 178 GLN A N 1
ATOM 1321 C CA . GLN A 1 178 ? -16.605 7.041 12.226 1.00 97.81 178 GLN A CA 1
ATOM 1322 C C . GLN A 1 178 ? -16.624 7.599 13.660 1.00 97.81 178 GLN A C 1
ATOM 1324 O O . GLN A 1 178 ? -15.570 7.881 14.229 1.00 97.81 178 GLN A O 1
ATOM 1329 N N . LEU A 1 179 ? -17.802 7.754 14.268 1.00 97.50 179 LEU A N 1
ATOM 1330 C CA . LEU A 1 179 ? -17.917 8.140 15.676 1.00 97.50 179 LEU A CA 1
ATOM 1331 C C . LEU A 1 179 ? -17.439 7.010 16.604 1.00 97.50 179 LEU A C 1
ATOM 1333 O O . LEU A 1 179 ? -16.704 7.271 17.554 1.00 97.50 179 LEU A O 1
ATOM 1337 N N . ALA A 1 180 ? -17.784 5.749 16.316 1.00 97.62 180 ALA A N 1
ATOM 1338 C CA . ALA A 1 180 ? -17.337 4.597 17.101 1.00 97.62 180 ALA A CA 1
ATOM 1339 C C . ALA A 1 180 ? -15.813 4.365 17.032 1.00 97.62 180 ALA A C 1
ATOM 1341 O O . ALA A 1 180 ? -15.208 4.021 18.053 1.00 97.62 180 ALA A O 1
ATOM 1342 N N . SER A 1 181 ? -15.175 4.597 15.877 1.00 97.44 181 SER A N 1
ATOM 1343 C CA . SER A 1 181 ? -13.716 4.457 15.718 1.00 97.44 181 SER A CA 1
ATOM 1344 C C . SER A 1 181 ? -12.905 5.529 16.461 1.00 97.44 181 SER A C 1
ATOM 1346 O O . SER A 1 181 ? -11.719 5.328 16.707 1.00 97.44 181 SER A O 1
ATOM 1348 N N . LYS A 1 182 ? -13.550 6.627 16.881 1.00 96.12 182 LYS A N 1
ATOM 1349 C CA . LYS A 1 182 ? -12.974 7.710 17.700 1.00 96.12 182 LYS A CA 1
ATOM 1350 C C . LYS A 1 182 ? -13.215 7.538 19.212 1.00 96.12 182 LYS A C 1
ATOM 1352 O O . LYS A 1 182 ? -12.971 8.465 19.976 1.00 96.12 182 LYS A O 1
ATOM 1357 N N . THR A 1 183 ? -13.717 6.382 19.662 1.00 95.50 183 THR A N 1
ATOM 1358 C CA . THR A 1 183 ? -13.911 6.086 21.098 1.00 95.50 183 THR A CA 1
ATOM 1359 C C . THR A 1 183 ? -12.710 5.352 21.698 1.00 95.50 183 THR A C 1
ATOM 1361 O O . THR A 1 183 ? -12.094 4.531 21.026 1.00 95.50 183 THR A O 1
ATOM 1364 N N . ASP A 1 184 ? -12.440 5.527 22.996 1.00 93.56 184 ASP A N 1
ATOM 1365 C CA . ASP A 1 184 ? -11.378 4.798 23.728 1.00 93.56 184 ASP A CA 1
ATOM 1366 C C . ASP A 1 184 ? -11.626 3.274 23.851 1.00 93.56 184 ASP A C 1
ATOM 1368 O O . ASP A 1 184 ? -10.854 2.533 24.462 1.00 93.56 184 ASP A O 1
ATOM 1372 N N . SER A 1 185 ? -12.750 2.780 23.326 1.00 96.56 185 SER A N 1
ATOM 1373 C CA . SER A 1 185 ? -13.203 1.403 23.492 1.00 96.56 185 SER A CA 1
ATOM 1374 C C . SER A 1 185 ? -12.633 0.515 22.387 1.00 96.56 185 SER A C 1
ATOM 1376 O O . SER A 1 185 ? -13.185 0.443 21.289 1.00 96.56 185 SER A O 1
ATOM 1378 N N . ILE A 1 186 ? -11.541 -0.200 22.690 1.00 96.88 186 ILE A N 1
ATOM 1379 C CA . ILE A 1 186 ? -10.862 -1.137 21.769 1.00 96.88 186 ILE A CA 1
ATOM 1380 C C . ILE A 1 186 ? -11.854 -2.044 20.998 1.00 96.88 186 ILE A C 1
ATOM 1382 O O . ILE A 1 186 ? -11.734 -2.124 19.773 1.00 96.88 186 ILE A O 1
ATOM 1386 N N . PRO A 1 187 ? -12.876 -2.673 21.626 1.00 96.81 187 PRO A N 1
ATOM 1387 C CA . PRO A 1 187 ? -13.848 -3.491 20.896 1.00 96.81 187 PRO A CA 1
ATOM 1388 C C . PRO A 1 187 ? -14.706 -2.700 19.899 1.00 96.81 187 PRO A C 1
ATOM 1390 O O . PRO A 1 187 ? -15.050 -3.236 18.846 1.00 96.81 187 PRO A O 1
ATOM 1393 N N . LEU A 1 188 ? -15.044 -1.438 20.192 1.00 96.50 188 LEU A N 1
ATOM 1394 C CA . LEU A 1 188 ? -15.802 -0.586 19.270 1.00 96.50 188 LEU A CA 1
ATOM 1395 C C . LEU A 1 188 ? -14.938 -0.098 18.113 1.00 96.50 188 LEU A C 1
ATOM 1397 O O . LEU A 1 188 ? -15.406 -0.154 16.980 1.00 96.50 188 LEU A O 1
ATOM 1401 N N . GLN A 1 189 ? -13.682 0.293 18.363 1.00 98.00 189 GLN A N 1
ATOM 1402 C CA . GLN A 1 189 ? -12.754 0.629 17.281 1.00 98.00 189 GLN A CA 1
ATOM 1403 C C . GLN A 1 189 ? -12.582 -0.556 16.325 1.00 98.00 189 GLN A C 1
ATOM 1405 O O . GLN A 1 189 ? -12.783 -0.409 15.124 1.00 98.00 189 GLN A O 1
ATOM 1410 N N . VAL A 1 190 ? -12.307 -1.758 16.845 1.00 98.31 190 VAL A N 1
ATOM 1411 C CA . VAL A 1 190 ? -12.170 -2.972 16.020 1.00 98.31 190 VAL A CA 1
ATOM 1412 C C . VAL A 1 190 ? -13.464 -3.280 15.251 1.00 98.31 190 VAL A C 1
ATOM 1414 O O . VAL A 1 190 ? -13.403 -3.549 14.052 1.00 98.31 190 VAL A O 1
ATOM 1417 N N . THR A 1 191 ? -14.636 -3.175 15.892 1.00 98.00 191 THR A N 1
ATOM 1418 C CA . THR A 1 191 ? -15.943 -3.397 15.237 1.00 98.00 191 THR A CA 1
ATOM 1419 C C . THR A 1 191 ? -16.211 -2.379 14.122 1.00 98.00 191 THR A C 1
ATOM 1421 O O . THR A 1 191 ? -16.662 -2.749 13.037 1.00 98.00 191 THR A O 1
ATOM 1424 N N . ALA A 1 192 ? -15.910 -1.100 14.357 1.00 98.12 192 ALA A N 1
ATOM 1425 C CA . ALA A 1 192 ? -16.079 -0.038 13.375 1.00 98.12 192 ALA A CA 1
ATOM 1426 C C . ALA A 1 192 ? -15.132 -0.219 12.182 1.00 98.12 192 ALA A C 1
ATOM 1428 O O . ALA A 1 192 ? -15.584 -0.234 11.039 1.00 98.12 192 ALA A O 1
ATOM 1429 N N . LEU A 1 193 ? -13.838 -0.431 12.437 1.00 98.31 193 LEU A N 1
ATOM 1430 C CA . LEU A 1 193 ? -12.809 -0.602 11.407 1.00 98.31 193 LEU A CA 1
ATOM 1431 C C . LEU A 1 193 ? -13.059 -1.833 10.523 1.00 98.31 193 LEU A C 1
ATOM 1433 O O . LEU A 1 193 ? -12.835 -1.775 9.312 1.00 98.31 193 LEU A O 1
ATOM 1437 N N . ASP A 1 194 ? -13.541 -2.935 11.101 1.00 97.44 194 ASP A N 1
ATOM 1438 C CA . ASP A 1 194 ? -13.964 -4.131 10.364 1.00 97.44 194 ASP A CA 1
ATOM 1439 C C . ASP A 1 194 ? -15.194 -3.861 9.481 1.00 97.44 194 ASP A C 1
ATOM 1441 O O . ASP A 1 194 ? -15.206 -4.222 8.301 1.00 97.44 194 ASP A O 1
ATOM 1445 N N . CYS A 1 195 ? -16.202 -3.158 10.008 1.00 97.00 195 CYS A N 1
ATOM 1446 C CA . CYS A 1 195 ? -17.395 -2.791 9.247 1.00 97.00 195 CYS A CA 1
ATOM 1447 C C . CYS A 1 195 ? -17.073 -1.822 8.092 1.00 97.00 195 CYS A C 1
ATOM 1449 O O . CYS A 1 195 ? -17.488 -2.069 6.960 1.00 97.00 195 CYS A O 1
ATOM 1451 N N . ILE A 1 196 ? -16.267 -0.779 8.333 1.00 96.69 196 ILE A N 1
ATOM 1452 C CA . ILE A 1 196 ? -15.807 0.175 7.305 1.00 96.69 196 ILE A CA 1
ATOM 1453 C C . ILE A 1 196 ? -15.001 -0.563 6.222 1.00 96.69 196 ILE A C 1
ATOM 1455 O O . ILE A 1 196 ? -15.291 -0.409 5.036 1.00 96.69 196 ILE A O 1
ATOM 1459 N N . GLY A 1 197 ? -14.050 -1.427 6.602 1.00 95.06 197 GLY A N 1
ATOM 1460 C CA . GLY A 1 197 ? -13.270 -2.233 5.654 1.00 95.06 197 GLY A CA 1
ATOM 1461 C C . GLY A 1 197 ? -14.144 -3.139 4.777 1.00 95.06 197 GLY A C 1
ATOM 1462 O O . GLY A 1 197 ? -13.951 -3.217 3.560 1.00 95.06 197 GLY A O 1
ATOM 1463 N N . LYS A 1 198 ? -15.176 -3.762 5.359 1.00 94.19 198 LYS A N 1
ATOM 1464 C CA . LYS A 1 198 ? -16.178 -4.544 4.615 1.00 94.19 198 LYS A CA 1
ATOM 1465 C C . LYS A 1 198 ? -17.028 -3.667 3.694 1.00 94.19 198 LYS A C 1
ATOM 1467 O O . LYS A 1 198 ? -17.242 -4.052 2.549 1.00 94.19 198 LYS A O 1
ATOM 1472 N N . LEU A 1 199 ? -17.465 -2.484 4.128 1.00 92.88 199 LEU A N 1
ATOM 1473 C CA . LEU A 1 199 ? -18.245 -1.550 3.302 1.00 92.88 199 LEU A CA 1
ATOM 1474 C C . LEU A 1 199 ? -17.446 -1.034 2.092 1.00 92.88 199 LEU A C 1
ATOM 1476 O O . LEU A 1 199 ? -17.994 -0.989 0.988 1.00 92.88 199 LEU A O 1
ATOM 1480 N N . ILE A 1 200 ? -16.145 -0.757 2.254 1.00 92.00 200 ILE A N 1
ATOM 1481 C CA . ILE A 1 200 ? -15.227 -0.493 1.131 1.00 92.00 200 ILE A CA 1
ATOM 1482 C C . ILE A 1 200 ? -15.141 -1.726 0.216 1.00 92.00 200 ILE A C 1
ATOM 1484 O O . ILE A 1 200 ? -15.308 -1.608 -0.997 1.00 92.00 200 ILE A O 1
ATOM 1488 N N . THR A 1 201 ? -14.946 -2.921 0.784 1.00 90.44 201 THR A N 1
ATOM 1489 C CA . THR A 1 201 ? -14.820 -4.177 0.017 1.00 90.44 201 THR A CA 1
ATOM 1490 C C . THR A 1 201 ? -16.062 -4.450 -0.847 1.00 90.44 201 THR A C 1
ATOM 1492 O O . THR A 1 201 ? -15.955 -4.756 -2.035 1.00 90.44 201 THR A O 1
ATOM 1495 N N . TYR A 1 202 ? -17.262 -4.251 -0.296 1.00 89.00 202 TYR A N 1
ATOM 1496 C CA . TYR A 1 202 ? -18.535 -4.364 -1.017 1.00 89.00 202 TYR A CA 1
ATOM 1497 C C . TYR A 1 202 ? -18.890 -3.136 -1.879 1.00 89.00 202 TYR A C 1
ATOM 1499 O O . TYR A 1 202 ? -19.957 -3.112 -2.483 1.00 89.00 202 TYR A O 1
ATOM 1507 N N . SER A 1 203 ? -17.983 -2.161 -2.012 1.00 86.69 203 SER A N 1
ATOM 1508 C CA . SER A 1 203 ? -18.119 -0.968 -2.864 1.00 86.69 203 SER A CA 1
ATOM 1509 C C . SER A 1 203 ? -19.215 0.032 -2.456 1.00 86.69 203 SER A C 1
ATOM 1511 O O . SER A 1 203 ? -19.596 0.877 -3.265 1.00 86.69 203 SER A O 1
ATOM 1513 N N . TYR A 1 204 ? -19.687 0.009 -1.205 1.00 86.44 204 TYR A N 1
ATOM 1514 C CA . TYR A 1 204 ? -20.742 0.919 -0.726 1.00 86.44 204 TYR A CA 1
ATOM 1515 C C . TYR A 1 204 ? -20.305 2.385 -0.611 1.00 86.44 204 TYR A C 1
ATOM 1517 O O . TYR A 1 204 ? -21.139 3.278 -0.698 1.00 86.44 204 TYR A O 1
ATOM 1525 N N . PHE A 1 205 ? -19.003 2.636 -0.467 1.00 86.44 205 PHE A N 1
ATOM 1526 C CA . PHE A 1 205 ? -18.421 3.984 -0.413 1.00 86.44 205 PHE A CA 1
ATOM 1527 C C . PHE A 1 205 ? -17.780 4.429 -1.742 1.00 86.44 205 PHE A C 1
ATOM 1529 O O . PHE A 1 205 ? -17.194 5.505 -1.819 1.00 86.44 205 PHE A O 1
ATOM 1536 N N . ALA A 1 206 ? -17.846 3.589 -2.781 1.00 78.31 206 ALA A N 1
ATOM 1537 C CA . ALA A 1 206 ? -17.010 3.698 -3.979 1.00 78.31 206 ALA A CA 1
ATOM 1538 C C . ALA A 1 206 ? -17.466 4.745 -5.005 1.00 78.31 206 ALA A C 1
ATOM 1540 O O . ALA A 1 206 ? -16.656 5.208 -5.805 1.00 78.31 206 ALA A O 1
ATOM 1541 N N . PHE A 1 207 ? -18.756 5.084 -5.012 1.00 73.25 207 PHE A N 1
ATOM 1542 C CA . PHE A 1 207 ? -19.365 6.012 -5.962 1.00 73.25 207 PHE A CA 1
ATOM 1543 C C . PHE A 1 207 ? -20.297 6.962 -5.195 1.00 73.25 207 PHE A C 1
ATOM 1545 O O . PHE A 1 207 ? -21.032 6.489 -4.324 1.00 73.25 207 PHE A O 1
ATOM 1552 N N . PRO A 1 208 ? -20.283 8.278 -5.479 1.00 59.78 208 PRO A N 1
ATOM 1553 C CA . PRO A 1 208 ? -21.144 9.229 -4.786 1.00 59.78 208 PRO A CA 1
ATOM 1554 C C . PRO A 1 208 ? -22.618 8.937 -5.084 1.00 59.78 208 PRO A C 1
ATOM 1556 O O . PRO A 1 208 ? -23.010 8.761 -6.237 1.00 59.78 208 PRO A O 1
ATOM 1559 N N . SER A 1 209 ? -23.444 8.912 -4.038 1.00 52.78 209 SER A N 1
ATOM 1560 C CA . SER A 1 209 ? -24.902 8.816 -4.170 1.00 52.78 209 SER A CA 1
ATOM 1561 C C . SER A 1 209 ? -25.469 10.211 -4.426 1.00 52.78 209 SER A C 1
ATOM 1563 O O . SER A 1 209 ? -25.912 10.878 -3.500 1.00 52.78 209 SER A O 1
ATOM 1565 N N . VAL A 1 210 ? -25.370 10.678 -5.673 1.00 50.56 210 VAL A N 1
ATOM 1566 C CA . VAL A 1 210 ? -25.733 12.051 -6.068 1.00 50.56 210 VAL A CA 1
ATOM 1567 C C . VAL A 1 210 ? -27.255 12.255 -6.088 1.00 50.56 210 VAL A C 1
ATOM 1569 O O . VAL A 1 210 ? -27.974 11.480 -6.724 1.00 50.56 210 VAL A O 1
ATOM 1572 N N . PRO A 1 211 ? -27.737 13.343 -5.473 1.00 43.72 211 PRO A N 1
ATOM 1573 C CA . PRO A 1 211 ? -28.694 14.240 -6.119 1.00 43.72 211 PRO A CA 1
ATOM 1574 C C . PRO A 1 211 ? -27.987 15.523 -6.572 1.00 43.72 211 PRO A C 1
ATOM 1576 O O . PRO A 1 211 ? -27.140 16.054 -5.856 1.00 43.72 211 PRO A O 1
ATOM 1579 N N . ASP A 1 212 ? -28.330 16.034 -7.753 1.00 42.44 212 ASP A N 1
ATOM 1580 C CA . ASP A 1 212 ? -27.701 17.238 -8.302 1.00 42.44 212 ASP A CA 1
ATOM 1581 C C . ASP A 1 212 ? -27.948 18.495 -7.441 1.00 42.44 212 ASP A C 1
ATOM 1583 O O . ASP A 1 212 ? -29.068 18.757 -7.001 1.00 42.44 212 ASP A O 1
ATOM 1587 N N . GLY A 1 213 ? -26.918 19.340 -7.304 1.00 44.75 213 GLY A N 1
ATOM 1588 C CA . GLY A 1 213 ? -27.090 20.773 -7.023 1.00 44.75 213 GLY A CA 1
ATOM 1589 C C . GLY A 1 213 ? -26.869 21.280 -5.592 1.00 44.75 213 GLY A C 1
ATOM 1590 O O . GLY A 1 213 ? -27.042 22.478 -5.379 1.00 44.75 213 GLY A O 1
ATOM 1591 N N . SER A 1 214 ? -26.472 20.450 -4.620 1.00 43.78 214 SER A N 1
ATOM 1592 C CA . SER A 1 214 ? -26.037 20.937 -3.295 1.00 43.78 214 SER A CA 1
ATOM 1593 C C . SER A 1 214 ? -24.559 21.351 -3.270 1.00 43.78 214 SER A C 1
ATOM 1595 O O . SER A 1 214 ? -23.735 20.792 -3.990 1.00 43.78 214 SER A O 1
ATOM 1597 N N . GLU A 1 215 ? -24.205 22.294 -2.391 1.00 43.75 215 GLU A N 1
ATOM 1598 C CA . GLU A 1 215 ? -22.882 22.947 -2.271 1.00 43.75 215 GLU A CA 1
ATOM 1599 C C . GLU A 1 215 ? -21.771 22.044 -1.674 1.00 43.75 215 GLU A C 1
ATOM 1601 O O . GLU A 1 215 ? -20.855 22.500 -0.998 1.00 43.75 215 GLU A O 1
ATOM 1606 N N . SER A 1 216 ? -21.833 20.733 -1.910 1.00 49.91 216 SER A N 1
ATOM 1607 C CA . SER A 1 216 ? -20.954 19.708 -1.331 1.00 49.91 216 SER A CA 1
ATOM 1608 C C . SER A 1 216 ? -19.743 19.358 -2.212 1.00 49.91 216 SER A C 1
ATOM 1610 O O . SER A 1 216 ? -19.253 18.232 -2.163 1.00 49.91 216 SER A O 1
ATOM 1612 N N . ALA A 1 217 ? -19.266 20.300 -3.032 1.00 52.16 217 ALA A N 1
ATOM 1613 C CA . ALA A 1 217 ? -18.131 20.094 -3.942 1.00 52.16 217 ALA A CA 1
ATOM 1614 C C . ALA A 1 217 ? -16.764 20.024 -3.225 1.00 52.16 217 ALA A C 1
ATOM 1616 O O . ALA A 1 217 ? -15.837 19.413 -3.750 1.00 52.16 217 ALA A O 1
ATOM 1617 N N . ASP A 1 218 ? -16.656 20.602 -2.023 1.00 62.97 218 ASP A N 1
ATOM 1618 C CA . ASP A 1 218 ? -15.408 20.682 -1.243 1.00 62.97 218 ASP A CA 1
ATOM 1619 C C . ASP A 1 218 ? -15.133 19.455 -0.347 1.00 62.97 218 ASP A C 1
ATOM 1621 O O . ASP A 1 218 ? -14.083 19.386 0.294 1.00 62.97 218 ASP A O 1
ATOM 1625 N N . GLN A 1 219 ? -16.049 18.480 -0.248 1.00 71.62 219 GLN A N 1
ATOM 1626 C CA . GLN A 1 219 ? -15.829 17.306 0.609 1.00 71.62 219 GLN A CA 1
ATOM 1627 C C . GLN A 1 219 ? -15.100 16.167 -0.127 1.00 71.62 219 GLN A C 1
ATOM 1629 O O . GLN A 1 219 ? -15.555 15.751 -1.196 1.00 71.62 219 GLN A O 1
ATOM 1634 N N . PRO A 1 220 ? -14.035 15.577 0.460 1.00 82.19 220 PRO A N 1
ATOM 1635 C CA . PRO A 1 220 ? -13.371 14.416 -0.122 1.00 82.19 220 PRO A CA 1
ATOM 1636 C C . PRO A 1 220 ? -14.320 13.217 -0.310 1.00 82.19 220 PRO A C 1
ATOM 1638 O O . PRO A 1 220 ? -15.254 13.035 0.491 1.00 82.19 220 PRO A O 1
ATOM 1641 N N . PRO A 1 221 ? -14.073 12.358 -1.322 1.00 86.75 221 PRO A N 1
ATOM 1642 C CA . PRO A 1 221 ? -14.879 11.169 -1.585 1.00 86.75 221 PRO A CA 1
ATOM 1643 C C . PRO A 1 221 ? -15.094 10.313 -0.333 1.00 86.75 221 PRO A C 1
ATOM 1645 O O . PRO A 1 221 ? -14.186 10.151 0.483 1.00 86.75 221 PRO A O 1
ATOM 1648 N N . LEU A 1 222 ? -16.273 9.701 -0.191 1.00 90.31 222 LEU A N 1
ATOM 1649 C CA . LEU A 1 222 ? -16.606 8.896 0.992 1.00 90.31 222 LEU A CA 1
ATOM 1650 C C . LEU A 1 222 ? -15.602 7.753 1.234 1.00 90.31 222 LEU A C 1
ATOM 1652 O O . LEU A 1 222 ? -15.243 7.476 2.374 1.00 90.31 222 LEU A O 1
ATOM 1656 N N . ILE A 1 223 ? -15.072 7.141 0.170 1.00 92.12 223 ILE A N 1
ATOM 1657 C CA . ILE A 1 223 ? -13.991 6.149 0.265 1.00 92.12 223 ILE A CA 1
ATOM 1658 C C . ILE A 1 223 ? -12.665 6.730 0.787 1.00 92.12 223 ILE A C 1
ATOM 1660 O O . ILE A 1 223 ? -11.950 6.035 1.504 1.00 92.12 223 ILE A O 1
ATOM 1664 N N . GLU A 1 224 ? -12.349 7.993 0.487 1.00 91.62 224 GLU A N 1
ATOM 1665 C CA . GLU A 1 224 ? -11.166 8.678 1.018 1.00 91.62 224 GLU A CA 1
ATOM 1666 C C . GLU A 1 224 ? -11.354 8.964 2.509 1.00 91.62 224 GLU A C 1
ATOM 1668 O O . GLU A 1 224 ? -10.521 8.542 3.308 1.00 91.62 224 GLU A O 1
ATOM 1673 N N . ARG A 1 225 ? -12.503 9.537 2.905 1.00 93.88 225 ARG A N 1
ATOM 1674 C CA . ARG A 1 225 ? -12.875 9.734 4.320 1.00 93.88 225 ARG A CA 1
ATOM 1675 C C . ARG A 1 225 ? -12.908 8.420 5.109 1.00 93.88 225 ARG A C 1
ATOM 1677 O O . ARG A 1 225 ? -12.543 8.401 6.285 1.00 93.88 225 ARG A O 1
ATOM 1684 N N . ALA A 1 226 ? -13.304 7.313 4.481 1.00 95.88 226 ALA A N 1
ATOM 1685 C CA . ALA A 1 226 ? -13.296 5.983 5.087 1.00 95.88 226 ALA A CA 1
ATOM 1686 C C . ALA A 1 226 ? -11.876 5.416 5.274 1.00 95.88 226 ALA A C 1
ATOM 1688 O O . ALA A 1 226 ? -11.573 4.892 6.346 1.00 95.88 226 ALA A O 1
ATOM 1689 N N . ILE A 1 227 ? -10.993 5.551 4.278 1.00 96.38 227 ILE A N 1
ATOM 1690 C CA . ILE A 1 227 ? -9.573 5.169 4.389 1.00 96.38 227 ILE A CA 1
ATOM 1691 C C . ILE A 1 227 ? -8.856 6.046 5.421 1.00 96.38 227 ILE A C 1
ATOM 1693 O O . ILE A 1 227 ? -8.092 5.537 6.235 1.00 96.38 227 ILE A O 1
ATOM 1697 N N . GLU A 1 228 ? -9.133 7.347 5.428 1.00 96.06 228 GLU A N 1
ATOM 1698 C CA . GLU A 1 228 ? -8.663 8.302 6.429 1.00 96.06 228 GLU A CA 1
ATOM 1699 C C . GLU A 1 228 ? -9.068 7.880 7.842 1.00 96.06 228 GLU A C 1
ATOM 1701 O O . GLU A 1 228 ? -8.201 7.634 8.672 1.00 96.06 228 GLU A O 1
ATOM 1706 N N . THR A 1 229 ? -10.359 7.639 8.065 1.00 97.75 229 THR A N 1
ATOM 1707 C CA . THR A 1 229 ? -10.897 7.173 9.354 1.00 97.75 229 THR A CA 1
ATOM 1708 C C . THR A 1 229 ? -10.279 5.848 9.819 1.00 97.75 229 THR A C 1
ATOM 1710 O O . THR A 1 229 ? -10.151 5.631 11.021 1.00 97.75 229 THR A O 1
ATOM 1713 N N . ILE A 1 230 ? -9.866 4.965 8.898 1.00 98.31 230 ILE A N 1
ATOM 1714 C CA . ILE A 1 230 ? -9.121 3.744 9.242 1.00 98.31 230 ILE A CA 1
ATOM 1715 C C . ILE A 1 230 ? -7.663 4.049 9.617 1.00 98.31 230 ILE A C 1
ATOM 1717 O O . ILE A 1 230 ? -7.128 3.443 10.545 1.00 98.31 230 ILE A O 1
ATOM 1721 N N . CYS A 1 231 ? -7.003 4.960 8.902 1.00 97.94 231 CYS A N 1
ATOM 1722 C CA . CYS A 1 231 ? -5.611 5.321 9.160 1.00 97.94 231 CYS A CA 1
ATOM 1723 C C . CYS A 1 231 ? -5.429 6.094 10.470 1.00 97.94 231 CYS A C 1
ATOM 1725 O O . CYS A 1 231 ? -4.456 5.859 11.185 1.00 97.94 231 CYS A O 1
ATOM 1727 N N . ASP A 1 232 ? -6.363 6.990 10.782 1.00 97.31 232 ASP A N 1
ATOM 1728 C CA . ASP A 1 232 ? -6.265 7.920 11.906 1.00 97.31 232 ASP A CA 1
ATOM 1729 C C . ASP A 1 232 ? -6.399 7.212 13.275 1.00 97.31 232 ASP A C 1
ATOM 1731 O O . ASP A 1 232 ? -5.946 7.741 14.284 1.00 97.31 232 ASP A O 1
ATOM 1735 N N . CYS A 1 233 ? -6.905 5.970 13.321 1.00 97.44 233 CYS A N 1
ATOM 1736 C CA . CYS A 1 233 ? -6.887 5.113 14.519 1.00 97.44 233 CYS A CA 1
ATOM 1737 C C . CYS A 1 233 ? -5.479 4.587 14.906 1.00 97.44 233 CYS A C 1
ATOM 1739 O O . CYS A 1 233 ? -5.361 3.745 15.804 1.00 97.44 233 CYS A O 1
ATOM 1741 N N . PHE A 1 234 ? -4.402 5.027 14.238 1.00 97.62 234 PHE A N 1
ATOM 1742 C CA . PHE A 1 234 ? -3.024 4.635 14.551 1.00 97.62 234 PHE A CA 1
ATOM 1743 C C . PHE A 1 234 ? -2.169 5.774 15.129 1.00 97.62 234 PHE A C 1
ATOM 1745 O O . PHE A 1 234 ? -1.571 6.578 14.416 1.00 97.62 234 PHE A O 1
ATOM 1752 N N . GLU A 1 235 ? -1.992 5.732 16.443 1.00 93.88 235 GLU A N 1
ATOM 1753 C CA . GLU A 1 235 ? -1.194 6.638 17.268 1.00 93.88 235 GLU A CA 1
ATOM 1754 C C . GLU A 1 235 ? 0.187 6.025 17.583 1.00 93.88 235 GLU A C 1
ATOM 1756 O O . GLU A 1 235 ? 0.673 6.014 18.718 1.00 93.88 235 GLU A O 1
ATOM 1761 N N . ASN A 1 236 ? 0.838 5.474 16.554 1.00 92.00 236 ASN A N 1
ATOM 1762 C CA . ASN A 1 236 ? 2.158 4.843 16.636 1.00 92.00 236 ASN A CA 1
ATOM 1763 C C . ASN A 1 236 ? 2.230 3.715 17.687 1.00 92.00 236 ASN A C 1
ATOM 1765 O O . ASN A 1 236 ? 1.517 2.716 17.602 1.00 92.00 236 ASN A O 1
ATOM 1769 N N . GLU A 1 237 ? 3.122 3.851 18.668 1.00 89.75 237 GLU A N 1
ATOM 1770 C CA . GLU A 1 237 ? 3.421 2.825 19.669 1.00 89.75 237 GLU A CA 1
ATOM 1771 C C . GLU A 1 237 ? 2.331 2.643 20.744 1.00 89.75 237 GLU A C 1
ATOM 1773 O O . GLU A 1 237 ? 2.457 1.731 21.566 1.00 89.75 237 GLU A O 1
ATOM 1778 N N . HIS A 1 238 ? 1.300 3.500 20.765 1.00 90.94 238 HIS A N 1
ATOM 1779 C CA . HIS A 1 238 ? 0.249 3.516 21.792 1.00 90.94 238 HIS A CA 1
ATOM 1780 C C . HIS A 1 238 ? -1.026 2.756 21.393 1.00 90.94 238 HIS A C 1
ATOM 1782 O O . HIS A 1 238 ? -1.727 2.247 22.267 1.00 90.94 238 HIS A O 1
ATOM 1788 N N . THR A 1 239 ? -1.317 2.621 20.094 1.00 96.75 239 THR A N 1
ATOM 1789 C CA . THR A 1 239 ? -2.501 1.895 19.602 1.00 96.75 239 THR A CA 1
ATOM 1790 C C . THR A 1 239 ? -2.455 0.417 19.989 1.00 96.75 239 THR A C 1
ATOM 1792 O O . THR A 1 239 ? -1.451 -0.256 19.743 1.00 96.75 239 THR A O 1
ATOM 1795 N N . ALA A 1 240 ? -3.558 -0.115 20.528 1.00 97.56 240 ALA A N 1
ATOM 1796 C CA . ALA A 1 240 ? -3.662 -1.517 20.938 1.00 97.56 240 ALA A CA 1
ATOM 1797 C C . ALA A 1 240 ? -3.433 -2.498 19.769 1.00 97.56 240 ALA A C 1
ATOM 1799 O O . ALA A 1 240 ? -3.741 -2.202 18.609 1.00 97.56 240 ALA A O 1
ATOM 1800 N N . ILE A 1 241 ? -2.890 -3.682 20.064 1.00 97.75 241 ILE A N 1
ATOM 1801 C CA . ILE A 1 241 ? -2.431 -4.638 19.042 1.00 97.75 241 ILE A CA 1
ATOM 1802 C C . ILE A 1 241 ? -3.574 -5.172 18.166 1.00 97.75 241 ILE A C 1
ATOM 1804 O O . ILE A 1 241 ? -3.352 -5.488 16.997 1.00 97.75 241 ILE A O 1
ATOM 1808 N N . GLU A 1 242 ? -4.791 -5.211 18.703 1.00 97.94 242 GLU A N 1
ATOM 1809 C CA . GLU A 1 242 ? -6.028 -5.613 18.040 1.00 97.94 242 GLU A CA 1
ATOM 1810 C C . GLU A 1 242 ? -6.473 -4.559 17.019 1.00 97.94 242 GLU A C 1
ATOM 1812 O O . GLU A 1 242 ? -6.807 -4.901 15.883 1.00 97.94 242 GLU A O 1
ATOM 1817 N N . ILE A 1 243 ? -6.409 -3.275 17.396 1.00 98.50 243 ILE A N 1
ATOM 1818 C CA . ILE A 1 243 ? -6.709 -2.140 16.511 1.00 98.50 243 ILE A CA 1
ATOM 1819 C C . ILE A 1 243 ? -5.692 -2.114 15.369 1.00 98.50 243 ILE A C 1
ATOM 1821 O O . ILE A 1 243 ? -6.087 -2.108 14.208 1.00 98.50 243 ILE A O 1
ATOM 1825 N N . GLN A 1 244 ? -4.390 -2.206 15.674 1.00 98.50 244 GLN A N 1
ATOM 1826 C CA . GLN A 1 244 ? -3.338 -2.303 14.653 1.00 98.50 244 GLN A CA 1
ATOM 1827 C C . GLN A 1 244 ? -3.607 -3.446 13.663 1.00 98.50 244 GLN A C 1
ATOM 1829 O O . GLN A 1 244 ? -3.536 -3.246 12.451 1.00 98.50 244 GLN A O 1
ATOM 1834 N N . GLN A 1 245 ? -3.946 -4.642 14.162 1.00 98.12 245 GLN A N 1
ATOM 1835 C CA . GLN A 1 245 ? -4.238 -5.793 13.309 1.00 98.12 245 GLN A CA 1
ATOM 1836 C C . GLN A 1 245 ? -5.484 -5.555 12.441 1.00 98.12 245 GLN A C 1
ATOM 1838 O O . GLN A 1 245 ? -5.506 -5.966 11.279 1.00 98.12 245 GLN A O 1
ATOM 1843 N N . GLN A 1 246 ? -6.508 -4.874 12.964 1.00 98.50 246 GLN A N 1
ATOM 1844 C CA . GLN A 1 246 ? -7.710 -4.556 12.198 1.00 98.50 246 GLN A CA 1
ATOM 1845 C C . GLN A 1 246 ? -7.475 -3.465 11.144 1.00 98.50 246 GLN A C 1
ATOM 1847 O O . GLN A 1 246 ? -7.983 -3.601 10.034 1.00 98.50 246 GLN A O 1
ATOM 1852 N N . ILE A 1 247 ? -6.645 -2.453 11.426 1.00 98.75 247 ILE A N 1
ATOM 1853 C CA . ILE A 1 247 ? -6.204 -1.467 10.424 1.00 98.75 247 ILE A CA 1
ATOM 1854 C C . ILE A 1 247 ? -5.484 -2.176 9.268 1.00 98.75 247 ILE A C 1
ATOM 1856 O O . ILE A 1 247 ? -5.808 -1.918 8.107 1.00 98.75 247 ILE A O 1
ATOM 1860 N N . ILE A 1 248 ? -4.578 -3.125 9.561 1.00 98.69 248 ILE A N 1
ATOM 1861 C CA . ILE A 1 248 ? -3.907 -3.911 8.511 1.00 98.69 248 ILE A CA 1
ATOM 1862 C C . ILE A 1 248 ? -4.925 -4.685 7.663 1.00 98.69 248 ILE A C 1
ATOM 1864 O O . ILE A 1 248 ? -4.904 -4.561 6.440 1.00 98.69 248 ILE A O 1
ATOM 1868 N N . LYS A 1 249 ? -5.845 -5.436 8.287 1.00 98.19 249 LYS A N 1
ATOM 1869 C CA . LYS A 1 249 ? -6.886 -6.195 7.566 1.00 98.19 249 LYS A CA 1
ATOM 1870 C C . LYS A 1 249 ? -7.745 -5.297 6.671 1.00 98.19 249 LYS A C 1
ATOM 1872 O O . LYS A 1 249 ? -7.940 -5.618 5.501 1.00 98.19 249 LYS A O 1
ATOM 1877 N N . SER A 1 250 ? -8.254 -4.189 7.210 1.00 98.19 250 SER A N 1
ATOM 1878 C CA . SER A 1 250 ? -9.211 -3.327 6.513 1.00 98.19 250 SER A CA 1
ATOM 1879 C C . SER A 1 250 ? -8.576 -2.562 5.345 1.00 98.19 250 SER A C 1
ATOM 1881 O O . SER A 1 250 ? -9.186 -2.488 4.278 1.00 98.19 250 SER A O 1
ATOM 1883 N N . LEU A 1 251 ? -7.343 -2.058 5.488 1.00 98.44 251 LEU A N 1
ATOM 1884 C CA . LEU A 1 251 ? -6.627 -1.396 4.385 1.00 98.44 251 LEU A CA 1
ATOM 1885 C C . LEU A 1 251 ? -6.109 -2.391 3.336 1.00 98.44 251 LEU A C 1
ATOM 1887 O O . LEU A 1 251 ? -6.156 -2.091 2.143 1.00 98.44 251 LEU A O 1
ATOM 1891 N N . LEU A 1 252 ? -5.669 -3.586 3.749 1.00 98.25 252 LEU A N 1
ATOM 1892 C CA . LEU A 1 252 ? -5.290 -4.651 2.818 1.00 98.25 252 LEU A CA 1
ATOM 1893 C C . LEU A 1 252 ? -6.486 -5.055 1.945 1.00 98.25 252 LEU A C 1
ATOM 1895 O O . LEU A 1 252 ? -6.363 -5.075 0.724 1.00 98.25 252 LEU A O 1
ATOM 1899 N N . ALA A 1 253 ? -7.650 -5.311 2.553 1.00 96.06 253 ALA A N 1
ATOM 1900 C CA . ALA A 1 253 ? -8.876 -5.663 1.834 1.00 96.06 253 ALA A CA 1
ATOM 1901 C C . ALA A 1 253 ? -9.359 -4.540 0.897 1.00 96.06 253 ALA A C 1
ATOM 1903 O O . ALA A 1 253 ? -9.775 -4.816 -0.227 1.00 96.06 253 ALA A O 1
ATOM 1904 N N . ALA A 1 254 ? -9.245 -3.275 1.321 1.00 95.19 254 ALA A N 1
ATOM 1905 C CA . ALA A 1 254 ? -9.559 -2.120 0.481 1.00 95.19 254 ALA A CA 1
ATOM 1906 C C . ALA A 1 254 ? -8.674 -2.046 -0.778 1.00 95.19 254 ALA A C 1
ATOM 1908 O O . ALA A 1 254 ? -9.183 -1.790 -1.869 1.00 95.19 254 ALA A O 1
ATOM 1909 N N . VAL A 1 255 ? -7.365 -2.301 -0.650 1.00 96.62 255 VAL A N 1
ATOM 1910 C CA . VAL A 1 255 ? -6.416 -2.223 -1.774 1.00 96.62 255 VAL A CA 1
ATOM 1911 C C . VAL A 1 255 ? -6.451 -3.470 -2.664 1.00 96.62 255 VAL A C 1
ATOM 1913 O O . VAL A 1 255 ? -6.363 -3.328 -3.881 1.00 96.62 255 VAL A O 1
ATOM 1916 N N . LEU A 1 256 ? -6.635 -4.678 -2.121 1.00 96.00 256 LEU A N 1
ATOM 1917 C CA . LEU A 1 256 ? -6.670 -5.945 -2.884 1.00 96.00 256 LEU A CA 1
ATOM 1918 C C . LEU A 1 256 ? -8.032 -6.265 -3.536 1.00 96.00 256 LEU A C 1
ATOM 1920 O O . LEU A 1 256 ? -8.191 -7.328 -4.130 1.00 96.00 256 LEU A O 1
ATOM 1924 N N . ASN A 1 257 ? -9.007 -5.360 -3.441 1.00 93.06 257 ASN A N 1
ATOM 1925 C CA . ASN A 1 257 ? -10.384 -5.563 -3.895 1.00 93.06 257 ASN A CA 1
ATOM 1926 C C . ASN A 1 257 ? -10.500 -6.003 -5.381 1.00 93.06 257 ASN A C 1
ATOM 1928 O O . ASN A 1 257 ? -9.779 -5.519 -6.261 1.00 93.06 257 ASN A O 1
ATOM 1932 N N . ASP A 1 258 ? -11.428 -6.933 -5.640 1.00 88.19 258 ASP A N 1
ATOM 1933 C CA . ASP A 1 258 ? -11.713 -7.577 -6.929 1.00 88.19 258 ASP A CA 1
ATOM 1934 C C . ASP A 1 258 ? -12.792 -6.865 -7.768 1.00 88.19 258 ASP A C 1
ATOM 1936 O O . ASP A 1 258 ? -13.017 -7.233 -8.921 1.00 88.19 258 ASP A O 1
ATOM 1940 N N . LYS A 1 259 ? -13.471 -5.855 -7.204 1.00 89.25 259 LYS A N 1
ATOM 1941 C CA . LYS A 1 259 ? -14.588 -5.112 -7.830 1.00 89.25 259 LYS A CA 1
ATOM 1942 C C . LYS A 1 259 ? -14.254 -3.657 -8.122 1.00 89.25 259 LYS A C 1
ATOM 1944 O O . LYS A 1 259 ? -14.685 -3.118 -9.144 1.00 89.25 259 LYS A O 1
ATOM 1949 N N . ILE A 1 260 ? -13.484 -3.026 -7.244 1.00 91.31 260 ILE A N 1
ATOM 1950 C CA . ILE A 1 260 ? -13.030 -1.638 -7.367 1.00 91.31 260 ILE A CA 1
ATOM 1951 C C . ILE A 1 260 ? -11.530 -1.547 -7.119 1.00 91.31 260 ILE A C 1
ATOM 1953 O O . ILE A 1 260 ? -10.961 -2.366 -6.402 1.00 91.31 260 ILE A O 1
ATOM 1957 N N . VAL A 1 261 ? -10.900 -0.528 -7.691 1.00 94.06 261 VAL A N 1
ATOM 1958 C CA . VAL A 1 261 ? -9.504 -0.179 -7.431 1.00 94.06 261 VAL A CA 1
ATOM 1959 C C . VAL A 1 261 ? -9.463 1.264 -6.955 1.00 94.06 261 VAL A C 1
ATOM 1961 O O . VAL A 1 261 ? -10.031 2.139 -7.605 1.00 94.06 261 VAL A O 1
ATOM 1964 N N . VAL A 1 262 ? -8.823 1.493 -5.808 1.00 94.19 262 VAL A N 1
ATOM 1965 C CA . VAL A 1 262 ? -8.551 2.832 -5.273 1.00 94.19 262 VAL A CA 1
ATOM 1966 C C . VAL A 1 262 ? -7.183 3.284 -5.771 1.00 94.19 262 VAL A C 1
ATOM 1968 O O . VAL A 1 262 ? -6.225 2.515 -5.701 1.00 94.19 262 VAL A O 1
ATOM 1971 N N . HIS A 1 263 ? -7.115 4.524 -6.240 1.00 94.25 263 HIS A N 1
ATOM 1972 C CA . HIS A 1 263 ? -5.949 5.145 -6.867 1.00 94.25 263 HIS A CA 1
ATOM 1973 C C . HIS A 1 263 ? -5.537 6.428 -6.129 1.00 94.25 263 HIS A C 1
ATOM 1975 O O . HIS A 1 263 ? -6.329 6.983 -5.363 1.00 94.25 263 HIS A O 1
ATOM 1981 N N . GLY A 1 264 ? -4.326 6.930 -6.380 1.00 92.69 264 GLY A N 1
ATOM 1982 C CA . GLY A 1 264 ? -3.869 8.234 -5.890 1.00 92.69 264 GLY A CA 1
ATOM 1983 C C . GLY A 1 264 ? -3.744 8.318 -4.363 1.00 92.69 264 GLY A C 1
ATOM 1984 O O . GLY A 1 264 ? -3.268 7.385 -3.710 1.00 92.69 264 GLY A O 1
ATOM 1985 N N . ALA A 1 265 ? -4.154 9.449 -3.782 1.00 91.75 265 ALA A N 1
ATOM 1986 C CA . ALA A 1 265 ? -3.975 9.765 -2.362 1.00 91.75 265 ALA A CA 1
ATOM 1987 C C . ALA A 1 265 ? -4.478 8.661 -1.415 1.00 91.75 265 ALA A C 1
ATOM 1989 O O . ALA A 1 265 ? -3.735 8.254 -0.522 1.00 91.75 265 ALA A O 1
ATOM 1990 N N . GLY A 1 266 ? -5.679 8.113 -1.631 1.00 93.50 266 GLY A N 1
ATOM 1991 C CA . GLY A 1 266 ? -6.221 7.016 -0.819 1.00 93.50 266 GLY A CA 1
ATOM 1992 C C . GLY A 1 266 ? -5.352 5.749 -0.832 1.00 93.50 266 GLY A C 1
ATOM 1993 O O . GLY A 1 266 ? -5.106 5.159 0.223 1.00 93.50 266 GLY A O 1
ATOM 1994 N N . LEU A 1 267 ? -4.815 5.363 -1.996 1.00 96.50 267 LEU A N 1
ATOM 1995 C CA . LEU A 1 267 ? -3.889 4.229 -2.121 1.00 96.50 267 LEU A CA 1
ATOM 1996 C C . LEU A 1 267 ? -2.576 4.499 -1.375 1.00 96.50 267 LEU A C 1
ATOM 1998 O O . LEU A 1 267 ? -2.112 3.661 -0.598 1.00 96.50 267 LEU A O 1
ATOM 2002 N N . LEU A 1 268 ? -1.985 5.679 -1.578 1.00 95.94 268 LEU A N 1
ATOM 2003 C CA . LEU A 1 268 ? -0.714 6.048 -0.955 1.00 95.94 268 LEU A CA 1
ATOM 2004 C C . LEU A 1 268 ? -0.846 6.228 0.565 1.00 95.94 268 LEU A C 1
ATOM 2006 O O . LEU A 1 268 ? 0.045 5.788 1.295 1.00 95.94 268 LEU A O 1
ATOM 2010 N N . LYS A 1 269 ? -1.960 6.789 1.064 1.00 96.12 269 LYS A N 1
ATOM 2011 C CA . LYS A 1 269 ? -2.266 6.883 2.504 1.00 96.12 269 LYS A CA 1
ATOM 2012 C C . LYS A 1 269 ? -2.379 5.478 3.109 1.00 96.12 269 LYS A C 1
ATOM 2014 O O . LYS A 1 269 ? -1.730 5.220 4.120 1.00 96.12 269 LYS A O 1
ATOM 2019 N N . ALA A 1 270 ? -3.070 4.543 2.447 1.00 98.06 270 ALA A N 1
ATOM 2020 C CA . ALA A 1 270 ? -3.171 3.151 2.893 1.00 98.06 270 ALA A CA 1
ATOM 2021 C C . ALA A 1 270 ? -1.810 2.421 2.931 1.00 98.06 270 ALA A C 1
ATOM 2023 O O . ALA A 1 270 ? -1.451 1.841 3.957 1.00 98.06 270 ALA A O 1
ATOM 2024 N N . VAL A 1 271 ? -1.015 2.476 1.852 1.00 98.19 271 VAL A N 1
ATOM 2025 C CA . VAL A 1 271 ? 0.321 1.839 1.793 1.00 98.19 271 VAL A CA 1
ATOM 2026 C C . VAL A 1 271 ? 1.268 2.445 2.836 1.00 98.19 271 VAL A C 1
ATOM 2028 O O . VAL A 1 271 ? 1.915 1.712 3.588 1.00 98.19 271 VAL A O 1
ATOM 2031 N N . ARG A 1 272 ? 1.308 3.780 2.952 1.00 97.44 272 ARG A N 1
ATOM 2032 C CA . ARG A 1 272 ? 2.089 4.485 3.982 1.00 97.44 272 ARG A CA 1
ATOM 2033 C C . ARG A 1 272 ? 1.660 4.084 5.391 1.00 97.44 272 ARG A C 1
ATOM 2035 O O . ARG A 1 272 ? 2.508 3.983 6.273 1.00 97.44 272 ARG A O 1
ATOM 2042 N N . GLN A 1 273 ? 0.375 3.824 5.612 1.00 98.44 273 GLN A N 1
ATOM 2043 C CA . GLN A 1 273 ? -0.116 3.463 6.931 1.00 98.44 273 GLN A CA 1
ATOM 2044 C C . GLN A 1 273 ? 0.309 2.054 7.363 1.00 98.44 273 GLN A C 1
ATOM 2046 O O . GLN A 1 273 ? 0.755 1.877 8.495 1.00 98.44 273 GLN A O 1
ATOM 2051 N N . ILE A 1 274 ? 0.277 1.061 6.470 1.00 98.56 274 ILE A N 1
ATOM 2052 C CA . ILE A 1 274 ? 0.790 -0.280 6.810 1.00 98.56 274 ILE A CA 1
ATOM 2053 C C . ILE A 1 274 ? 2.312 -0.248 7.012 1.00 98.56 274 ILE A C 1
ATOM 2055 O O . ILE A 1 274 ? 2.834 -0.921 7.902 1.00 98.56 274 ILE A O 1
ATOM 2059 N N . TYR A 1 275 ? 3.019 0.615 6.277 1.00 98.31 275 TYR A N 1
ATOM 2060 C CA . TYR A 1 275 ? 4.438 0.890 6.505 1.00 98.31 275 TYR A CA 1
ATOM 2061 C C . TYR A 1 275 ? 4.698 1.480 7.899 1.00 98.31 275 TYR A C 1
ATOM 2063 O O . TYR A 1 275 ? 5.571 0.993 8.618 1.00 98.31 275 TYR A O 1
ATOM 2071 N N . ASN A 1 276 ? 3.902 2.463 8.332 1.00 97.81 276 ASN A N 1
ATOM 2072 C CA . ASN A 1 276 ? 3.985 3.014 9.686 1.00 97.81 276 ASN A CA 1
ATOM 2073 C C . ASN A 1 276 ? 3.751 1.929 10.754 1.00 97.81 276 ASN A C 1
ATOM 2075 O O . ASN A 1 276 ? 4.498 1.872 11.728 1.00 97.81 276 ASN A O 1
ATOM 2079 N N . ILE A 1 277 ? 2.785 1.023 10.559 1.00 98.31 277 ILE A N 1
ATOM 2080 C CA . ILE A 1 277 ? 2.528 -0.080 11.503 1.00 98.31 277 ILE A CA 1
ATOM 2081 C C . ILE A 1 277 ? 3.720 -1.050 11.567 1.00 98.31 277 ILE A C 1
ATOM 2083 O O . ILE A 1 277 ? 4.121 -1.438 12.663 1.00 98.31 277 ILE A O 1
ATOM 2087 N N . PHE A 1 278 ? 4.358 -1.386 10.439 1.00 98.00 278 PHE A N 1
ATOM 2088 C CA . PHE A 1 278 ? 5.599 -2.175 10.444 1.00 98.00 278 PHE A CA 1
ATOM 2089 C C . PHE A 1 278 ? 6.737 -1.491 11.229 1.00 98.00 278 PHE A C 1
ATOM 2091 O O . PHE A 1 278 ? 7.475 -2.153 11.964 1.00 98.00 278 PHE A O 1
ATOM 2098 N N . ILE A 1 279 ? 6.897 -0.170 11.106 1.00 96.44 279 ILE A N 1
ATOM 2099 C CA . ILE A 1 279 ? 7.967 0.562 11.800 1.00 96.44 279 ILE A CA 1
ATOM 2100 C C . ILE A 1 279 ? 7.673 0.719 13.297 1.00 96.44 279 ILE A C 1
ATOM 2102 O O . ILE A 1 279 ? 8.540 0.388 14.110 1.00 96.44 279 ILE A O 1
ATOM 2106 N N . TYR A 1 280 ? 6.477 1.183 13.661 1.00 96.44 280 TYR A N 1
ATOM 2107 C CA . TYR A 1 280 ? 6.145 1.630 15.019 1.00 96.44 280 TYR A CA 1
ATOM 2108 C C . TYR A 1 280 ? 5.356 0.614 15.864 1.00 96.44 280 TYR A C 1
ATOM 2110 O O . TYR A 1 280 ? 5.165 0.844 17.054 1.00 96.44 280 TYR A O 1
ATOM 2118 N N . SER A 1 281 ? 4.910 -0.528 15.326 1.00 96.88 281 SER A N 1
ATOM 2119 C CA . SER A 1 281 ? 4.309 -1.566 16.178 1.00 96.88 281 SER A CA 1
ATOM 2120 C C . SER A 1 281 ? 5.347 -2.203 17.106 1.00 96.88 281 SER A C 1
ATOM 2122 O O . SER A 1 281 ? 6.430 -2.595 16.671 1.00 96.88 281 SER A O 1
ATOM 2124 N N . LYS A 1 282 ? 4.980 -2.398 18.378 1.00 95.00 282 LYS A N 1
ATOM 2125 C CA . LYS A 1 282 ? 5.738 -3.203 19.354 1.00 95.00 282 LYS A CA 1
ATOM 2126 C C . LYS A 1 282 ? 5.470 -4.713 19.249 1.00 95.00 282 LYS A C 1
ATOM 2128 O O . LYS A 1 282 ? 6.201 -5.498 19.843 1.00 95.00 282 LYS A O 1
ATOM 2133 N N . SER A 1 283 ? 4.455 -5.135 18.489 1.00 96.75 283 SER A N 1
ATOM 2134 C CA . SER A 1 283 ? 4.137 -6.552 18.274 1.00 96.75 283 SER A CA 1
ATOM 2135 C C . SER A 1 283 ? 4.878 -7.086 17.049 1.00 96.75 283 SER A C 1
ATOM 2137 O O . SER A 1 283 ? 4.579 -6.702 15.919 1.00 96.75 283 SER A O 1
ATOM 2139 N N . ALA A 1 284 ? 5.813 -8.019 17.255 1.00 96.25 284 ALA A N 1
ATOM 2140 C CA . ALA A 1 284 ? 6.535 -8.679 16.163 1.00 96.25 284 ALA A CA 1
ATOM 2141 C C . ALA A 1 284 ? 5.586 -9.402 15.183 1.00 96.25 284 ALA A C 1
ATOM 2143 O O . ALA A 1 284 ? 5.836 -9.416 13.979 1.00 96.25 284 ALA A O 1
ATOM 2144 N N . GLN A 1 285 ? 4.457 -9.924 15.677 1.00 97.81 285 GLN A N 1
ATOM 2145 C CA . GLN A 1 285 ? 3.408 -10.513 14.844 1.00 97.81 285 GLN A CA 1
ATOM 2146 C C . GLN A 1 285 ? 2.755 -9.458 13.937 1.00 97.81 285 GLN A C 1
ATOM 2148 O O . GLN A 1 285 ? 2.612 -9.689 12.738 1.00 97.81 285 GLN A O 1
ATOM 2153 N N . ASN A 1 286 ? 2.411 -8.279 14.467 1.00 97.94 286 ASN A N 1
ATOM 2154 C CA . ASN A 1 286 ? 1.840 -7.200 13.654 1.00 97.94 286 ASN A CA 1
ATOM 2155 C C . ASN A 1 286 ? 2.866 -6.624 12.667 1.00 97.94 286 ASN A C 1
ATOM 2157 O O . ASN A 1 286 ? 2.487 -6.307 11.543 1.00 97.94 286 ASN A O 1
ATOM 2161 N N . GLN A 1 287 ? 4.155 -6.555 13.030 1.00 98.00 287 GLN A N 1
ATOM 2162 C CA . GLN A 1 287 ? 5.227 -6.216 12.084 1.00 98.00 287 GLN A CA 1
ATOM 2163 C C . GLN A 1 287 ? 5.287 -7.230 10.927 1.00 98.00 287 GLN A C 1
ATOM 2165 O O . GLN A 1 287 ? 5.278 -6.831 9.765 1.00 98.00 287 GLN A O 1
ATOM 2170 N N . GLN A 1 288 ? 5.294 -8.535 11.222 1.00 98.25 288 GLN A N 1
ATOM 2171 C CA . GLN A 1 288 ? 5.346 -9.589 10.203 1.00 98.25 288 GLN A CA 1
ATOM 2172 C C . GLN A 1 288 ? 4.117 -9.565 9.279 1.00 98.25 288 GLN A C 1
ATOM 2174 O O . GLN A 1 288 ? 4.266 -9.649 8.059 1.00 98.25 288 GLN A O 1
ATOM 2179 N N . ILE A 1 289 ? 2.913 -9.399 9.841 1.00 98.31 289 ILE A N 1
ATOM 2180 C CA . ILE A 1 289 ? 1.674 -9.273 9.060 1.00 98.31 289 ILE A CA 1
ATOM 2181 C C . ILE A 1 289 ? 1.739 -8.013 8.183 1.00 98.31 289 ILE A C 1
ATOM 2183 O O . ILE A 1 289 ? 1.525 -8.114 6.980 1.00 98.31 289 ILE A O 1
ATOM 2187 N N . ALA A 1 290 ? 2.121 -6.855 8.736 1.00 98.62 290 ALA A N 1
ATOM 2188 C CA . ALA A 1 290 ? 2.259 -5.607 7.981 1.00 98.62 290 ALA A CA 1
ATOM 2189 C C . ALA A 1 290 ? 3.282 -5.711 6.833 1.00 98.62 290 ALA A C 1
ATOM 2191 O O . ALA A 1 290 ? 3.014 -5.235 5.732 1.00 98.62 290 ALA A O 1
ATOM 2192 N N . GLN A 1 291 ? 4.421 -6.381 7.041 1.00 98.44 291 GLN A N 1
ATOM 2193 C CA . GLN A 1 291 ? 5.412 -6.635 5.987 1.00 98.44 291 GLN A CA 1
ATOM 2194 C C . GLN A 1 291 ? 4.842 -7.506 4.852 1.00 98.44 291 GLN A C 1
ATOM 2196 O O . GLN A 1 291 ? 5.042 -7.198 3.672 1.00 98.44 291 GLN A O 1
ATOM 2201 N N . GLY A 1 292 ? 4.106 -8.571 5.190 1.00 98.56 292 GLY A N 1
ATOM 2202 C CA . GLY A 1 292 ? 3.411 -9.409 4.208 1.00 98.56 292 GLY A CA 1
ATOM 2203 C C . GLY A 1 292 ? 2.353 -8.623 3.429 1.00 98.56 292 GLY A C 1
ATOM 2204 O O . GLY A 1 292 ? 2.346 -8.644 2.198 1.00 98.56 292 GLY A O 1
ATOM 2205 N N . SER A 1 293 ? 1.525 -7.853 4.138 1.00 98.69 293 SER A N 1
ATOM 2206 C CA . SER A 1 293 ? 0.494 -6.988 3.562 1.00 98.69 293 SER A CA 1
ATOM 2207 C C . SER A 1 293 ? 1.069 -5.928 2.622 1.00 98.69 293 SER A C 1
ATOM 2209 O O . SER A 1 293 ? 0.561 -5.778 1.518 1.00 98.69 293 SER A O 1
ATOM 2211 N N . LEU A 1 294 ? 2.165 -5.250 2.985 1.00 98.50 294 LEU A N 1
ATOM 2212 C CA . LEU A 1 294 ? 2.847 -4.295 2.098 1.00 98.50 294 LEU A CA 1
ATOM 2213 C C . LEU A 1 294 ? 3.308 -4.948 0.798 1.00 98.50 294 LEU A C 1
ATOM 2215 O O . LEU A 1 294 ? 3.071 -4.404 -0.277 1.00 98.50 294 LEU A O 1
ATOM 2219 N N . THR A 1 295 ? 3.927 -6.125 0.903 1.00 98.56 295 THR A N 1
ATOM 2220 C CA . THR A 1 295 ? 4.401 -6.896 -0.255 1.00 98.56 295 THR A CA 1
ATOM 2221 C C . THR A 1 295 ? 3.234 -7.245 -1.186 1.00 98.56 295 THR A C 1
ATOM 2223 O O . THR A 1 295 ? 3.317 -7.028 -2.392 1.00 98.56 295 THR A O 1
ATOM 2226 N N . GLN A 1 296 ? 2.104 -7.691 -0.625 1.00 98.56 296 GLN A N 1
ATOM 2227 C CA . GLN A 1 296 ? 0.880 -7.971 -1.381 1.00 98.56 296 GLN A CA 1
ATOM 2228 C C . GLN A 1 296 ? 0.270 -6.712 -2.016 1.00 98.56 296 GLN A C 1
ATOM 2230 O O . GLN A 1 296 ? -0.124 -6.753 -3.181 1.00 98.56 296 GLN A O 1
ATOM 2235 N N . MET A 1 297 ? 0.206 -5.590 -1.291 1.00 98.56 297 MET A N 1
ATOM 2236 C CA . MET A 1 297 ? -0.355 -4.328 -1.789 1.00 98.56 297 MET A CA 1
ATOM 2237 C C . MET A 1 297 ? 0.435 -3.807 -2.994 1.00 98.56 297 MET A C 1
ATOM 2239 O O . MET A 1 297 ? -0.161 -3.533 -4.035 1.00 98.56 297 MET A O 1
ATOM 2243 N N . ILE A 1 298 ? 1.768 -3.719 -2.895 1.00 98.44 298 ILE A N 1
ATOM 2244 C CA . ILE A 1 298 ? 2.597 -3.203 -3.997 1.00 98.44 298 ILE A CA 1
ATOM 2245 C C . ILE A 1 298 ? 2.664 -4.176 -5.182 1.00 98.44 298 ILE A C 1
ATOM 2247 O O . ILE A 1 298 ? 2.627 -3.726 -6.327 1.00 98.44 298 ILE A O 1
ATOM 2251 N N . GLY A 1 299 ? 2.686 -5.492 -4.928 1.00 98.38 299 GLY A N 1
ATOM 2252 C CA . GLY A 1 299 ? 2.597 -6.506 -5.982 1.00 98.38 299 GLY A CA 1
ATOM 2253 C C . GLY A 1 299 ? 1.288 -6.383 -6.761 1.00 98.38 299 GLY A C 1
ATOM 2254 O O . GLY A 1 299 ? 1.310 -6.268 -7.982 1.00 98.38 299 GLY A O 1
ATOM 2255 N N . THR A 1 300 ? 0.158 -6.243 -6.056 1.00 98.25 300 THR A N 1
ATOM 2256 C CA . THR A 1 300 ? -1.172 -6.059 -6.667 1.00 98.25 300 THR A CA 1
ATOM 2257 C C . THR A 1 300 ? -1.251 -4.799 -7.540 1.00 98.25 300 THR A C 1
ATOM 2259 O O . THR A 1 300 ? -1.881 -4.826 -8.598 1.00 98.25 300 THR A O 1
ATOM 2262 N N . VAL A 1 301 ? -0.607 -3.693 -7.142 1.00 98.12 301 VAL A N 1
ATOM 2263 C CA . VAL A 1 301 ? -0.512 -2.475 -7.974 1.00 98.12 301 VAL A CA 1
ATOM 2264 C C . VAL A 1 301 ? 0.210 -2.774 -9.294 1.00 98.12 301 VAL A C 1
ATOM 2266 O O . VAL A 1 301 ? -0.300 -2.439 -10.363 1.00 98.12 301 VAL A O 1
ATOM 2269 N N . TYR A 1 302 ? 1.346 -3.473 -9.251 1.00 98.44 302 TYR A N 1
ATOM 2270 C CA . TYR A 1 302 ? 2.109 -3.824 -10.454 1.00 98.44 302 TYR A CA 1
ATOM 2271 C C . TYR A 1 302 ? 1.470 -4.939 -11.300 1.00 98.44 302 TYR A C 1
ATOM 2273 O O . TYR A 1 302 ? 1.575 -4.908 -12.526 1.00 98.44 302 TYR A O 1
ATOM 2281 N N . ASP A 1 303 ? 0.773 -5.899 -10.688 1.00 97.94 303 ASP A N 1
ATOM 2282 C CA . ASP A 1 303 ? -0.023 -6.909 -11.394 1.00 97.94 303 ASP A CA 1
ATOM 2283 C C . ASP A 1 303 ? -1.163 -6.265 -12.187 1.00 97.94 303 ASP A C 1
ATOM 2285 O O . ASP A 1 303 ? -1.368 -6.607 -13.352 1.00 97.94 303 ASP A O 1
ATOM 2289 N N . ARG A 1 304 ? -1.849 -5.279 -11.591 1.00 96.50 304 ARG A N 1
ATOM 2290 C CA . ARG A 1 304 ? -2.863 -4.477 -12.284 1.00 96.50 304 ARG A CA 1
ATOM 2291 C C . ARG A 1 304 ? -2.256 -3.698 -13.452 1.00 96.50 304 ARG A C 1
ATOM 2293 O O . ARG A 1 304 ? -2.831 -3.742 -14.536 1.00 96.50 304 ARG A O 1
ATOM 2300 N N . VAL A 1 305 ? -1.090 -3.058 -13.284 1.00 97.31 305 VAL A N 1
ATOM 2301 C CA . VAL A 1 305 ? -0.394 -2.394 -14.408 1.00 97.31 305 VAL A CA 1
ATOM 2302 C C . VAL A 1 305 ? -0.068 -3.383 -15.522 1.00 97.31 305 VAL A C 1
ATOM 2304 O O . VAL A 1 305 ? -0.394 -3.089 -16.666 1.00 97.31 305 VAL A O 1
ATOM 2307 N N . ARG A 1 306 ? 0.497 -4.564 -15.224 1.00 96.81 306 ARG A N 1
ATOM 2308 C CA . ARG A 1 306 ? 0.748 -5.594 -16.250 1.00 96.81 306 ARG A CA 1
ATOM 2309 C C . ARG A 1 306 ? -0.531 -5.904 -17.033 1.00 96.81 306 ARG A C 1
ATOM 2311 O O . ARG A 1 306 ? -0.517 -5.801 -18.251 1.00 96.81 306 ARG A O 1
ATOM 2318 N N . THR A 1 307 ? -1.649 -6.147 -16.346 1.00 95.25 307 THR A N 1
ATOM 2319 C CA . THR A 1 307 ? -2.949 -6.395 -16.995 1.00 95.25 307 THR A CA 1
ATOM 2320 C C . THR A 1 307 ? -3.433 -5.225 -17.863 1.00 95.25 307 THR A C 1
ATOM 2322 O O . THR A 1 307 ? -4.059 -5.462 -18.893 1.00 95.25 307 THR A O 1
ATOM 2325 N N . ARG A 1 308 ? -3.141 -3.966 -17.501 1.00 94.31 308 ARG A N 1
ATOM 2326 C CA . ARG A 1 308 ? -3.416 -2.805 -18.369 1.00 94.31 308 ARG A CA 1
ATOM 2327 C C . ARG A 1 308 ? -2.530 -2.797 -19.615 1.00 94.31 308 ARG A C 1
ATOM 2329 O O . ARG A 1 308 ? -3.044 -2.607 -20.711 1.00 94.31 308 ARG A O 1
ATOM 2336 N N . LEU A 1 309 ? -1.232 -3.069 -19.468 1.00 94.88 309 LEU A N 1
ATOM 2337 C CA . LEU A 1 309 ? -0.294 -3.149 -20.594 1.00 94.88 309 LEU A CA 1
ATOM 2338 C C . LEU A 1 309 ? -0.663 -4.288 -21.559 1.00 94.88 309 LEU A C 1
ATOM 2340 O O . LEU A 1 309 ? -0.695 -4.054 -22.761 1.00 94.88 309 LEU A O 1
ATOM 2344 N N . ASP A 1 310 ? -1.039 -5.464 -21.045 1.00 94.31 310 ASP A N 1
ATOM 2345 C CA . ASP A 1 310 ? -1.513 -6.602 -21.849 1.00 94.31 310 ASP A CA 1
ATOM 2346 C C . ASP A 1 310 ? -2.767 -6.234 -22.677 1.00 94.31 310 ASP A C 1
ATOM 2348 O O . ASP A 1 310 ? -2.919 -6.654 -23.824 1.00 94.31 310 ASP A O 1
ATOM 2352 N N . LEU A 1 311 ? -3.671 -5.416 -22.119 1.00 91.88 311 LEU A N 1
ATOM 2353 C CA . LEU A 1 311 ? -4.849 -4.903 -22.831 1.00 91.88 311 LEU A CA 1
ATOM 2354 C C . LEU A 1 311 ? -4.489 -3.803 -23.845 1.00 91.88 311 LEU A C 1
ATOM 2356 O O . LEU A 1 311 ? -5.078 -3.761 -24.925 1.00 91.88 311 LEU A O 1
ATOM 2360 N N . LYS A 1 312 ? -3.534 -2.923 -23.526 1.00 92.12 312 LYS A N 1
ATOM 2361 C CA . LYS A 1 312 ? -3.041 -1.859 -24.418 1.00 92.12 312 LYS A CA 1
ATOM 2362 C C . LYS A 1 312 ? -2.328 -2.429 -25.645 1.00 92.12 312 LYS A C 1
ATOM 2364 O O . LYS A 1 312 ? -2.600 -1.987 -26.756 1.00 92.12 312 LYS A O 1
ATOM 2369 N N . GLU A 1 313 ? -1.505 -3.455 -25.452 1.00 92.69 313 GLU A N 1
ATOM 2370 C CA . GLU A 1 313 ? -0.859 -4.243 -26.508 1.00 92.69 313 GLU A CA 1
ATOM 2371 C C . GLU A 1 313 ? -1.898 -4.785 -27.511 1.00 92.69 313 GLU A C 1
ATOM 2373 O O . GLU A 1 313 ? -1.789 -4.555 -28.714 1.00 92.69 313 GLU A O 1
ATOM 2378 N N . VAL A 1 314 ? -2.981 -5.406 -27.021 1.00 91.88 314 VAL A N 1
ATOM 2379 C CA . VAL A 1 314 ? -4.081 -5.896 -27.875 1.00 91.88 314 VAL A CA 1
ATOM 2380 C C . VAL A 1 314 ? -4.803 -4.757 -28.609 1.00 91.88 314 VAL A C 1
ATOM 2382 O O . VAL A 1 314 ? -5.129 -4.916 -29.787 1.00 91.88 314 VAL A O 1
ATOM 2385 N N . ARG A 1 315 ? -5.034 -3.602 -27.962 1.00 90.88 315 ARG A N 1
ATOM 2386 C CA . ARG A 1 315 ? -5.639 -2.426 -28.624 1.00 90.88 315 ARG A CA 1
ATOM 2387 C C . ARG A 1 315 ? -4.779 -1.932 -29.795 1.00 90.88 315 ARG A C 1
ATOM 2389 O O . ARG A 1 315 ? -5.325 -1.700 -30.870 1.00 90.88 315 ARG A O 1
ATOM 2396 N N . ILE A 1 316 ? -3.461 -1.839 -29.602 1.00 89.69 316 ILE A N 1
ATOM 2397 C CA . ILE A 1 316 ? -2.498 -1.396 -30.626 1.00 89.69 316 ILE A CA 1
ATOM 2398 C C . ILE A 1 316 ? -2.479 -2.370 -31.816 1.00 89.69 316 ILE A C 1
ATOM 2400 O O . ILE A 1 316 ? -2.653 -1.948 -32.963 1.00 89.69 316 ILE A O 1
ATOM 2404 N N . GLN A 1 317 ? -2.372 -3.676 -31.552 1.00 89.44 317 GLN A N 1
ATOM 2405 C CA . GLN A 1 317 ? -2.373 -4.711 -32.595 1.00 89.44 317 GLN A CA 1
ATOM 2406 C C . GLN A 1 317 ? -3.693 -4.748 -33.392 1.00 89.44 317 GLN A C 1
ATOM 2408 O O . GLN A 1 317 ? -3.687 -4.996 -34.603 1.00 89.44 317 GLN A O 1
ATOM 2413 N N . GLU A 1 318 ? -4.839 -4.465 -32.755 1.00 88.31 318 GLU A N 1
ATOM 2414 C CA . GLU A 1 318 ? -6.110 -4.301 -33.469 1.00 88.31 318 GLU A CA 1
ATOM 2415 C C . GLU A 1 318 ? -6.113 -3.081 -34.403 1.00 88.31 318 GLU A C 1
ATOM 2417 O O . GLU A 1 318 ? -6.630 -3.195 -35.516 1.00 88.31 318 GLU A O 1
ATOM 2422 N N . THR A 1 319 ? -5.543 -1.938 -34.003 1.00 85.19 319 THR A N 1
ATOM 2423 C CA . THR A 1 319 ? -5.437 -0.757 -34.881 1.00 85.19 319 THR A CA 1
ATOM 2424 C C . THR A 1 319 ? -4.527 -1.005 -36.085 1.00 85.19 319 THR A C 1
ATOM 2426 O O . THR A 1 319 ? -4.990 -0.842 -37.214 1.00 85.19 319 THR A O 1
ATOM 2429 N N . GLU A 1 320 ? -3.312 -1.525 -35.887 1.00 85.88 320 GLU A N 1
ATOM 2430 C CA . GLU A 1 320 ? -2.380 -1.853 -36.984 1.00 85.88 320 GLU A CA 1
ATOM 2431 C C . GLU A 1 320 ? -3.002 -2.839 -37.995 1.00 85.88 320 GLU A C 1
ATOM 2433 O O . GLU A 1 320 ? -2.858 -2.707 -39.214 1.00 85.88 320 GLU A O 1
ATOM 2438 N N . THR A 1 321 ? -3.770 -3.818 -37.498 1.00 84.75 321 THR A N 1
ATOM 2439 C CA . THR A 1 321 ? -4.484 -4.799 -38.333 1.00 84.75 321 THR A CA 1
ATOM 2440 C C . THR A 1 321 ? -5.626 -4.171 -39.145 1.00 84.75 321 THR A C 1
ATOM 2442 O O . THR A 1 321 ? -5.932 -4.644 -40.244 1.00 84.75 321 THR A O 1
ATOM 2445 N N . ARG A 1 322 ? -6.274 -3.112 -38.637 1.00 80.94 322 ARG A N 1
ATOM 2446 C CA . ARG A 1 322 ? -7.309 -2.358 -39.370 1.00 80.94 322 ARG A CA 1
ATOM 2447 C C . ARG A 1 322 ? -6.677 -1.466 -40.444 1.00 80.94 322 ARG A C 1
ATOM 2449 O O . ARG A 1 322 ? -7.159 -1.459 -41.575 1.00 80.94 322 ARG A O 1
ATOM 2456 N N . GLU A 1 323 ? -5.581 -0.780 -40.129 1.00 78.19 323 GLU A N 1
ATOM 2457 C CA . GLU A 1 323 ? -4.871 0.100 -41.067 1.00 78.19 323 GLU A CA 1
ATOM 2458 C C . GLU A 1 323 ? -4.283 -0.681 -42.250 1.00 78.19 323 GLU A C 1
ATOM 2460 O O . GLU A 1 323 ? -4.580 -0.362 -43.403 1.00 78.19 323 GLU A O 1
ATOM 2465 N N . ASN A 1 324 ? -3.579 -1.790 -41.989 1.00 77.12 324 ASN A N 1
ATOM 2466 C CA . ASN A 1 324 ? -3.050 -2.668 -43.043 1.00 77.12 324 ASN A CA 1
ATOM 2467 C C . ASN A 1 324 ? -4.142 -3.284 -43.939 1.00 77.12 324 ASN A C 1
ATOM 2469 O O . ASN A 1 324 ? -3.879 -3.609 -45.096 1.00 77.12 324 ASN A O 1
ATOM 2473 N N . ARG A 1 325 ? -5.379 -3.438 -43.443 1.00 71.06 325 ARG A N 1
ATOM 2474 C CA . ARG A 1 325 ? -6.522 -3.877 -44.265 1.00 71.06 325 ARG A CA 1
ATOM 2475 C C . ARG A 1 325 ? -7.072 -2.759 -45.145 1.00 71.06 325 ARG A C 1
ATOM 2477 O O . ARG A 1 325 ? -7.399 -3.014 -46.302 1.00 71.06 325 ARG A O 1
ATOM 2484 N N . ASN A 1 326 ? -7.148 -1.536 -44.626 1.00 62.94 326 ASN A N 1
ATOM 2485 C CA . ASN A 1 326 ? -7.646 -0.384 -45.378 1.00 62.94 326 ASN A CA 1
ATOM 2486 C C . ASN A 1 326 ? -6.639 0.118 -46.431 1.00 62.94 326 ASN A C 1
ATOM 2488 O O . ASN A 1 326 ? -7.058 0.659 -47.450 1.00 62.94 326 ASN A O 1
ATOM 2492 N N . GLY A 1 327 ? -5.336 -0.111 -46.238 1.00 57.12 327 GLY A N 1
ATOM 2493 C CA . GLY A 1 327 ? -4.289 0.231 -47.210 1.00 57.12 327 GLY A CA 1
ATOM 2494 C C . GLY A 1 327 ? -4.201 -0.677 -48.449 1.00 57.12 327 GLY A C 1
ATOM 2495 O O . GLY A 1 327 ? -3.382 -0.419 -49.323 1.00 57.12 327 GLY A O 1
ATOM 2496 N N . SER A 1 328 ? -5.010 -1.740 -48.547 1.00 53.88 328 SER A N 1
ATOM 2497 C CA . SER A 1 328 ? -4.836 -2.823 -49.536 1.00 53.88 328 SER A CA 1
ATOM 2498 C C . SER A 1 328 ? -5.787 -2.754 -50.753 1.00 53.88 328 SER A C 1
ATOM 2500 O O . SER A 1 328 ? -6.029 -3.763 -51.410 1.00 53.88 328 SER A O 1
ATOM 2502 N N . THR A 1 329 ? -6.360 -1.584 -51.064 1.00 52.78 329 THR A N 1
ATOM 2503 C CA . THR A 1 329 ? -7.377 -1.414 -52.134 1.00 52.78 329 THR A CA 1
ATOM 2504 C C . THR A 1 329 ? -6.943 -0.543 -53.324 1.00 52.78 329 THR A C 1
ATOM 2506 O O . THR A 1 329 ? -7.761 -0.225 -54.186 1.00 52.78 329 THR A O 1
ATOM 2509 N N . VAL A 1 330 ? -5.651 -0.218 -53.416 1.00 53.72 330 VAL A N 1
ATOM 2510 C CA . VAL A 1 330 ? -4.962 0.301 -54.614 1.00 53.72 330 VAL A CA 1
ATOM 2511 C C . VAL A 1 330 ? -3.620 -0.446 -54.654 1.00 53.72 330 VAL A C 1
ATOM 2513 O O . VAL A 1 330 ? -2.926 -0.472 -53.645 1.00 53.72 330 VAL A O 1
ATOM 2516 N N . ASP A 1 331 ? -3.215 -1.162 -55.701 1.00 41.66 331 ASP A N 1
ATOM 2517 C CA . ASP A 1 331 ? -3.436 -0.965 -57.139 1.00 41.66 331 ASP A CA 1
ATOM 2518 C C . ASP A 1 331 ? -3.868 -2.264 -57.875 1.00 41.66 331 ASP A C 1
ATOM 2520 O O . ASP A 1 331 ? -3.840 -3.363 -57.318 1.00 41.66 331 ASP A O 1
ATOM 2524 N N . SER A 1 332 ? -4.267 -2.164 -59.146 1.00 39.34 332 SER A N 1
ATOM 2525 C CA . SER A 1 332 ? -4.444 -3.306 -60.057 1.00 39.34 332 SER A CA 1
ATOM 2526 C C . SER A 1 332 ? -3.970 -2.935 -61.472 1.00 39.34 332 SER A C 1
ATOM 2528 O O . SER A 1 332 ? -4.547 -2.036 -62.086 1.00 39.34 332 SER A O 1
ATOM 2530 N N . PRO A 1 333 ? -2.939 -3.611 -62.015 1.00 50.56 333 PRO A N 1
ATOM 2531 C CA . PRO A 1 333 ? -2.134 -3.052 -63.098 1.00 50.56 333 PRO A CA 1
ATOM 2532 C C . PRO A 1 333 ? -2.796 -3.159 -64.486 1.00 50.56 333 PRO A C 1
ATOM 2534 O O . PRO A 1 333 ? -3.264 -4.238 -64.865 1.00 50.56 333 PRO A O 1
ATOM 2537 N N . PRO A 1 334 ? -2.756 -2.094 -65.309 1.00 46.22 334 PRO A N 1
ATOM 2538 C CA . PRO A 1 334 ? -3.047 -2.178 -66.735 1.00 46.22 334 PRO A CA 1
ATOM 2539 C C . PRO A 1 334 ? -1.814 -2.648 -67.527 1.00 46.22 334 PRO A C 1
ATOM 2541 O O . PRO A 1 334 ? -0.739 -2.057 -67.453 1.00 46.22 334 PRO A O 1
ATOM 2544 N N . ASN A 1 335 ? -1.984 -3.693 -68.340 1.00 37.69 335 ASN A N 1
ATOM 2545 C CA . ASN A 1 335 ? -0.971 -4.158 -69.293 1.00 37.69 335 ASN A CA 1
ATOM 2546 C C . ASN A 1 335 ? -0.875 -3.223 -70.516 1.00 37.69 335 ASN A C 1
ATOM 2548 O O . ASN A 1 335 ? -1.887 -2.971 -71.170 1.00 37.69 335 ASN A O 1
ATOM 2552 N N . ALA A 1 336 ? 0.343 -2.834 -70.893 1.00 36.84 336 ALA A N 1
ATOM 2553 C CA . ALA A 1 336 ? 0.724 -2.391 -72.240 1.00 36.84 336 ALA A CA 1
ATOM 2554 C C . ALA A 1 336 ? 2.228 -2.673 -72.456 1.00 36.84 336 ALA A C 1
ATOM 2556 O O . ALA A 1 336 ? 2.969 -2.796 -71.482 1.00 36.84 336 ALA A O 1
ATOM 2557 N N . ALA A 1 337 ? 2.668 -2.823 -73.708 1.00 37.06 337 ALA A N 1
ATOM 2558 C CA . ALA A 1 337 ? 4.027 -3.251 -74.072 1.00 37.06 337 ALA A CA 1
ATOM 2559 C C . ALA A 1 337 ? 4.667 -2.314 -75.121 1.00 37.06 337 ALA A C 1
ATOM 2561 O O . ALA A 1 337 ? 4.039 -1.325 -75.491 1.00 37.06 337 ALA A O 1
ATOM 2562 N N . GLU A 1 338 ? 5.857 -2.696 -75.620 1.00 35.56 338 GLU A N 1
ATOM 2563 C CA . GLU A 1 338 ? 6.638 -2.046 -76.703 1.00 35.56 338 GLU A CA 1
ATOM 2564 C C . GLU A 1 338 ? 7.292 -0.697 -76.308 1.00 35.56 338 GLU A C 1
ATOM 2566 O O . GLU A 1 338 ? 6.706 0.097 -75.582 1.00 35.56 338 GLU A O 1
ATOM 2571 N N . ASP A 1 339 ? 8.513 -0.334 -76.718 1.00 31.78 339 ASP A N 1
ATOM 2572 C CA . ASP A 1 339 ? 9.666 -1.047 -77.311 1.00 31.78 339 ASP A CA 1
ATOM 2573 C C . ASP A 1 339 ? 10.948 -0.235 -76.957 1.00 31.78 339 ASP A C 1
ATOM 2575 O O . ASP A 1 339 ? 10.860 0.849 -76.374 1.00 31.78 339 ASP A O 1
ATOM 2579 N N . GLY A 1 340 ? 12.150 -0.753 -77.225 1.00 32.19 340 GLY A N 1
ATOM 2580 C CA . GLY A 1 340 ? 13.409 -0.211 -76.699 1.00 32.19 340 GLY A CA 1
ATOM 2581 C C . GLY A 1 340 ? 14.085 0.907 -77.510 1.00 32.19 340 GLY A C 1
ATOM 2582 O O . GLY A 1 340 ? 13.954 1.009 -78.727 1.00 32.19 340 GLY A O 1
ATOM 2583 N N . ALA A 1 341 ? 14.936 1.683 -76.829 1.00 33.38 341 ALA A N 1
ATOM 2584 C CA . ALA A 1 341 ? 16.009 2.467 -77.444 1.00 33.38 341 ALA A CA 1
ATOM 2585 C C . ALA A 1 341 ? 17.219 2.550 -76.495 1.00 33.38 341 ALA A C 1
ATOM 2587 O O . ALA A 1 341 ? 17.076 2.923 -75.332 1.00 33.38 341 ALA A O 1
ATOM 2588 N N . VAL A 1 342 ? 18.411 2.214 -76.996 1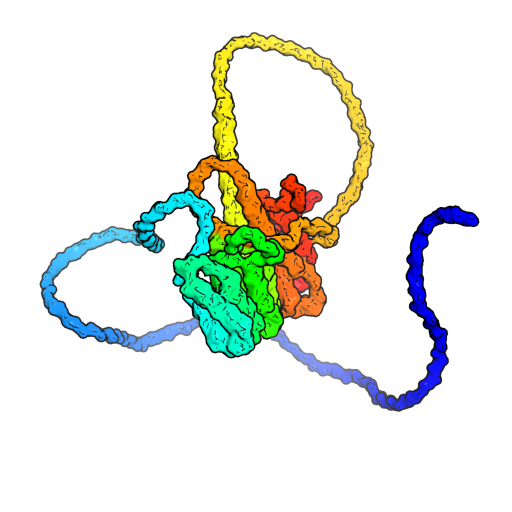.00 37.84 342 VAL A N 1
ATOM 2589 C CA . VAL A 1 342 ? 19.693 2.406 -76.295 1.00 37.84 342 VAL A CA 1
ATOM 2590 C C . VAL A 1 342 ? 20.409 3.639 -76.840 1.00 37.84 342 VAL A C 1
ATOM 2592 O O . VAL A 1 342 ? 20.561 3.773 -78.052 1.00 37.84 342 VAL A O 1
ATOM 2595 N N . THR A 1 343 ? 20.898 4.505 -75.952 1.00 35.78 343 THR A N 1
ATOM 2596 C CA . THR A 1 343 ? 21.879 5.552 -76.283 1.00 35.78 343 THR A CA 1
ATOM 2597 C C . THR A 1 343 ? 22.800 5.808 -75.093 1.00 35.78 343 THR A C 1
ATOM 2599 O O . THR A 1 343 ? 22.426 6.524 -74.164 1.00 35.78 343 THR A O 1
ATOM 2602 N N . ASP A 1 344 ? 24.014 5.262 -75.143 1.00 32.12 344 ASP A N 1
ATOM 2603 C CA . ASP A 1 344 ? 25.124 5.738 -74.317 1.00 32.12 344 ASP A CA 1
ATOM 2604 C C . ASP A 1 344 ? 25.560 7.136 -74.777 1.00 32.12 344 ASP A C 1
ATOM 2606 O O . ASP A 1 344 ? 25.702 7.381 -75.978 1.00 32.12 344 ASP A O 1
ATOM 2610 N N . VAL A 1 345 ? 25.844 8.034 -73.829 1.00 39.00 345 VAL A N 1
ATOM 2611 C CA . VAL A 1 345 ? 26.680 9.223 -74.058 1.00 39.00 345 VAL A CA 1
ATOM 2612 C C . VAL A 1 345 ? 27.541 9.454 -72.818 1.00 39.00 345 VAL A C 1
ATOM 2614 O O . VAL A 1 345 ? 27.046 9.893 -71.781 1.00 39.00 345 VAL A O 1
ATOM 2617 N N . GLU A 1 346 ? 28.840 9.175 -72.920 1.00 34.12 346 GLU A N 1
ATOM 2618 C CA . GLU A 1 346 ? 29.814 9.585 -71.905 1.00 34.12 346 GLU A CA 1
ATOM 2619 C C . GLU A 1 346 ? 30.076 11.101 -71.977 1.00 34.12 346 GLU A C 1
ATOM 2621 O O . GLU A 1 346 ? 30.168 11.681 -73.060 1.00 34.12 346 GLU A O 1
ATOM 2626 N N . GLY A 1 347 ? 30.262 11.741 -70.820 1.00 32.97 347 GLY A N 1
ATOM 2627 C CA . GLY A 1 347 ? 30.677 13.142 -70.701 1.00 32.97 347 GLY A CA 1
ATOM 2628 C C . GLY A 1 347 ? 31.579 13.325 -69.481 1.00 32.97 347 GLY A C 1
ATOM 2629 O O . GLY A 1 347 ? 31.188 12.988 -68.368 1.00 32.97 347 GLY A O 1
ATOM 2630 N N . GLN A 1 348 ? 32.808 13.800 -69.693 1.00 34.50 348 GLN A N 1
ATOM 2631 C CA . GLN A 1 348 ? 33.873 13.815 -68.680 1.00 34.50 348 GLN A CA 1
ATOM 2632 C C . GLN A 1 348 ? 34.011 15.165 -67.958 1.00 34.50 348 GLN A C 1
ATOM 2634 O O . GLN A 1 348 ? 33.801 16.210 -68.571 1.00 34.50 348 GLN A O 1
ATOM 2639 N N . SER A 1 349 ? 34.565 15.121 -66.734 1.00 32.03 349 SER A N 1
ATOM 2640 C CA . SER A 1 349 ? 35.184 16.241 -65.977 1.00 32.03 349 SER A CA 1
ATOM 2641 C C . SER A 1 349 ? 34.251 17.406 -65.557 1.00 32.03 349 SER A C 1
ATOM 2643 O O . SER A 1 349 ? 33.228 17.657 -66.175 1.00 32.03 349 SER A O 1
ATOM 2645 N N . ASP A 1 350 ? 34.506 18.137 -64.466 1.00 30.41 350 ASP A N 1
ATOM 2646 C CA . ASP A 1 350 ? 35.808 18.433 -63.840 1.00 30.41 350 ASP A CA 1
ATOM 2647 C C . ASP A 1 350 ? 35.772 18.529 -62.289 1.00 30.41 350 ASP A C 1
ATOM 2649 O O . ASP A 1 350 ? 34.731 18.372 -61.650 1.00 30.41 350 ASP A O 1
ATOM 2653 N N . ILE A 1 351 ? 36.940 18.743 -61.678 1.00 35.59 351 ILE A N 1
ATOM 2654 C CA . ILE A 1 351 ? 37.222 18.668 -60.238 1.00 35.59 351 ILE A CA 1
ATOM 2655 C C . ILE A 1 351 ? 36.939 20.001 -59.520 1.00 35.59 351 ILE A C 1
ATOM 2657 O O . ILE A 1 351 ? 37.497 21.042 -59.859 1.00 35.59 351 ILE A O 1
ATOM 2661 N N . GLY A 1 352 ? 36.139 19.952 -58.447 1.00 32.06 352 GLY A N 1
ATOM 2662 C CA . GLY A 1 352 ? 35.798 21.104 -57.599 1.00 32.06 352 GLY A CA 1
ATOM 2663 C C . GLY A 1 352 ? 36.244 20.948 -56.141 1.00 32.06 352 GLY A C 1
ATOM 2664 O O . GLY A 1 352 ? 35.414 20.734 -55.259 1.00 32.06 352 GLY A O 1
ATOM 2665 N N . THR A 1 353 ? 37.548 21.046 -55.866 1.00 31.53 353 THR A N 1
ATOM 2666 C CA . THR A 1 353 ? 38.111 20.879 -54.511 1.00 31.53 353 THR A CA 1
ATOM 2667 C C . THR A 1 353 ? 37.718 22.031 -53.576 1.00 31.53 353 THR A C 1
ATOM 2669 O O . THR A 1 353 ? 38.341 23.092 -53.594 1.00 31.53 353 THR A O 1
ATOM 2672 N N . SER A 1 354 ? 36.715 21.819 -52.719 1.00 33.91 354 SER A N 1
ATOM 2673 C CA . SER A 1 354 ? 36.349 22.775 -51.665 1.00 33.91 354 SER A CA 1
ATOM 2674 C C . SER A 1 354 ? 37.083 22.455 -50.360 1.00 33.91 354 SER A C 1
ATOM 2676 O O . SER A 1 354 ? 36.896 21.387 -49.775 1.00 33.91 354 SER A O 1
ATOM 2678 N N . ASN A 1 355 ? 37.942 23.371 -49.908 1.00 32.19 355 ASN A N 1
ATOM 2679 C CA . ASN A 1 355 ? 38.751 23.186 -48.703 1.00 32.19 355 ASN A CA 1
ATOM 2680 C C . ASN A 1 355 ? 37.890 23.322 -47.439 1.00 32.19 355 ASN A C 1
ATOM 2682 O O . ASN A 1 355 ? 37.493 24.430 -47.075 1.00 32.19 355 ASN A O 1
ATOM 2686 N N . VAL A 1 356 ? 37.663 22.217 -46.727 1.00 37.62 356 VAL A N 1
ATOM 2687 C CA . VAL A 1 356 ? 37.173 22.273 -45.344 1.00 37.62 356 VAL A CA 1
ATOM 2688 C C . VAL A 1 356 ? 38.320 22.771 -44.467 1.00 37.62 356 VAL A C 1
ATOM 2690 O O . VAL A 1 356 ? 39.335 22.094 -44.318 1.00 37.62 356 VAL A O 1
ATOM 2693 N N . VAL A 1 357 ? 38.173 23.974 -43.912 1.00 37.00 357 VAL A N 1
ATOM 2694 C CA . VAL A 1 357 ? 39.134 24.530 -42.953 1.00 37.00 357 VAL A CA 1
ATOM 2695 C C . VAL A 1 357 ? 39.032 23.736 -41.656 1.00 37.00 357 VAL A C 1
ATOM 2697 O O . VAL A 1 357 ? 37.997 23.774 -40.993 1.00 37.00 357 VAL A O 1
ATOM 2700 N N . ASP A 1 358 ? 40.111 23.041 -41.296 1.00 39.91 358 ASP A N 1
ATOM 2701 C CA . ASP A 1 358 ? 40.243 22.374 -40.002 1.00 39.91 358 ASP A CA 1
ATOM 2702 C C . ASP A 1 358 ? 40.267 23.433 -38.891 1.00 39.91 358 ASP A C 1
ATOM 2704 O O . ASP A 1 358 ? 41.255 24.140 -38.679 1.00 39.91 358 ASP A O 1
ATOM 2708 N N . GLN A 1 359 ? 39.118 23.603 -38.241 1.00 38.34 359 GLN A N 1
ATOM 2709 C CA . GLN A 1 359 ? 38.924 24.521 -37.133 1.00 38.34 359 GLN A CA 1
ATOM 2710 C C . GLN A 1 359 ? 38.630 23.668 -35.897 1.00 38.34 359 GLN A C 1
ATOM 2712 O O . GLN A 1 359 ? 37.634 22.938 -35.898 1.00 38.34 359 GLN A O 1
ATOM 2717 N N . PRO A 1 360 ? 39.478 23.710 -34.853 1.00 38.84 360 PRO A N 1
ATOM 2718 C CA . PRO A 1 360 ? 39.355 22.790 -33.737 1.00 38.84 360 PRO A CA 1
ATOM 2719 C C . PRO A 1 360 ? 38.062 23.078 -32.979 1.00 38.84 360 PRO A C 1
ATOM 2721 O O . PRO A 1 360 ? 37.965 24.068 -32.252 1.00 38.84 360 PRO A O 1
ATOM 2724 N N . VAL A 1 361 ? 37.078 22.187 -33.127 1.00 38.09 361 VAL A N 1
ATOM 2725 C CA . VAL A 1 361 ? 35.891 22.167 -32.272 1.00 38.09 361 VAL A CA 1
ATOM 2726 C C . VAL A 1 361 ? 36.383 21.958 -30.848 1.00 38.09 361 VAL A C 1
ATOM 2728 O O . VAL A 1 361 ? 36.771 20.852 -30.460 1.00 38.09 361 VAL A O 1
ATOM 2731 N N . ALA A 1 362 ? 36.400 23.043 -30.076 1.00 39.62 362 ALA A N 1
ATOM 2732 C CA . ALA A 1 362 ? 36.653 22.980 -28.655 1.00 39.62 362 ALA A CA 1
ATOM 2733 C C . ALA A 1 362 ? 35.611 22.036 -28.056 1.00 39.62 362 ALA A C 1
ATOM 2735 O O . ALA A 1 362 ? 34.415 22.321 -28.080 1.00 39.62 362 ALA A O 1
ATOM 2736 N N . LYS A 1 363 ? 36.066 20.890 -27.540 1.00 41.25 363 LYS A N 1
ATOM 2737 C CA . LYS A 1 363 ? 35.224 20.065 -26.683 1.00 41.25 363 LYS A CA 1
ATOM 2738 C C . LYS A 1 363 ? 34.922 20.889 -25.444 1.00 41.25 363 LYS A C 1
ATOM 2740 O O . LYS A 1 363 ? 35.759 20.969 -24.544 1.00 41.25 363 LYS A O 1
ATOM 2745 N N . GLU A 1 364 ? 33.729 21.473 -25.407 1.00 38.50 364 GLU A N 1
ATOM 2746 C CA . GLU A 1 364 ? 33.113 21.844 -24.143 1.00 38.50 364 GLU A CA 1
ATOM 2747 C C . GLU A 1 364 ? 33.224 20.638 -23.200 1.00 38.50 364 GLU A C 1
ATOM 2749 O O . GLU A 1 364 ? 33.063 19.490 -23.644 1.00 38.50 364 GLU A O 1
ATOM 2754 N N . PRO A 1 365 ? 33.571 20.850 -21.922 1.00 42.38 365 PRO A N 1
ATOM 2755 C CA . PRO A 1 365 ? 33.701 19.757 -20.984 1.00 42.38 365 PRO A CA 1
ATOM 2756 C C . PRO A 1 365 ? 32.308 19.193 -20.706 1.00 42.38 365 PRO A C 1
ATOM 2758 O O . PRO A 1 365 ? 31.621 19.641 -19.794 1.00 42.38 365 PRO A O 1
ATOM 2761 N N . THR A 1 366 ? 31.908 18.178 -21.477 1.00 50.34 366 THR A N 1
ATOM 2762 C CA . THR A 1 366 ? 30.797 17.291 -21.128 1.00 50.34 366 THR A CA 1
ATOM 2763 C C . THR A 1 366 ? 31.123 16.712 -19.759 1.00 50.34 366 THR A C 1
ATOM 2765 O O . THR A 1 366 ? 31.997 15.844 -19.638 1.00 50.34 366 THR A O 1
ATOM 2768 N N . GLU A 1 367 ? 30.505 17.278 -18.727 1.00 57.06 367 GLU A N 1
ATOM 2769 C CA . GLU A 1 367 ? 30.853 17.008 -17.343 1.00 57.06 367 GLU A CA 1
ATOM 2770 C C . GLU A 1 367 ? 30.642 15.516 -17.072 1.00 57.06 367 GLU A C 1
ATOM 2772 O O . GLU A 1 367 ? 29.541 14.982 -17.223 1.00 57.06 367 GLU A O 1
ATOM 2777 N N . LYS A 1 368 ? 31.735 14.798 -16.783 1.00 69.50 368 LYS A N 1
ATOM 2778 C CA . LYS A 1 368 ? 31.707 13.334 -16.692 1.00 69.50 368 LYS A CA 1
ATOM 2779 C C . LYS A 1 368 ? 30.804 12.943 -15.530 1.00 69.50 368 LYS A C 1
ATOM 2781 O O . LYS A 1 368 ? 31.188 13.167 -14.386 1.00 69.50 368 LYS A O 1
ATOM 2786 N N . LEU A 1 369 ? 29.643 12.358 -15.834 1.00 74.31 369 LEU A N 1
ATOM 2787 C CA . LEU A 1 369 ? 28.606 12.051 -14.849 1.00 74.31 369 LEU A CA 1
ATOM 2788 C C . LEU A 1 369 ? 29.200 11.347 -13.619 1.00 74.31 369 LEU A C 1
ATOM 2790 O O . LEU A 1 369 ? 29.768 10.258 -13.724 1.00 74.31 369 LEU A O 1
ATOM 2794 N N . THR A 1 370 ? 29.062 11.980 -12.456 1.00 83.06 370 THR A N 1
ATOM 2795 C CA . THR A 1 370 ? 29.581 11.471 -11.182 1.00 83.06 370 THR A CA 1
ATOM 2796 C C . THR A 1 370 ? 28.450 10.891 -10.334 1.00 83.06 370 THR A C 1
ATOM 2798 O O . THR A 1 370 ? 27.269 11.069 -10.634 1.00 83.06 370 THR A O 1
ATOM 2801 N N . LEU A 1 371 ? 28.788 10.244 -9.214 1.00 75.81 371 LEU A N 1
ATOM 2802 C CA . LEU A 1 371 ? 27.778 9.847 -8.227 1.00 75.81 371 LEU A CA 1
ATOM 2803 C C . LEU A 1 371 ? 27.038 11.059 -7.628 1.00 75.81 371 LEU A C 1
ATOM 2805 O O . LEU A 1 371 ? 25.844 10.958 -7.362 1.00 75.81 371 LEU A O 1
ATOM 2809 N N . GLN A 1 372 ? 27.713 12.208 -7.491 1.00 77.62 372 GLN A N 1
ATOM 2810 C CA . GLN A 1 372 ? 27.118 13.456 -6.997 1.00 77.62 372 GLN A CA 1
ATOM 2811 C C . GLN A 1 372 ? 26.099 14.038 -7.987 1.00 77.62 372 GLN A C 1
ATOM 2813 O O . GLN A 1 372 ? 25.120 14.654 -7.572 1.00 77.62 372 GLN A O 1
ATOM 2818 N N . SER A 1 373 ? 26.264 13.780 -9.289 1.00 78.81 373 SER A N 1
ATOM 2819 C CA . SER A 1 373 ? 25.312 14.208 -10.318 1.00 78.81 373 SER A CA 1
ATOM 2820 C C . SER A 1 373 ? 23.914 13.599 -10.118 1.00 78.81 373 SER A C 1
ATOM 2822 O O . SER A 1 373 ? 22.925 14.220 -10.490 1.00 78.81 373 SER A O 1
ATOM 2824 N N . PHE A 1 374 ? 23.782 12.423 -9.488 1.00 72.75 374 PHE A N 1
ATOM 2825 C CA . PHE A 1 374 ? 22.466 11.861 -9.129 1.00 72.75 374 PHE A CA 1
ATOM 2826 C C . PHE A 1 374 ? 21.798 12.571 -7.941 1.00 72.75 374 PHE A C 1
ATOM 2828 O O . PHE A 1 374 ? 20.613 12.360 -7.701 1.00 72.75 374 PHE A O 1
ATOM 2835 N N . GLU A 1 375 ? 22.534 13.402 -7.202 1.00 70.25 375 GLU A N 1
ATOM 2836 C CA . GLU A 1 375 ? 22.038 14.150 -6.040 1.00 70.25 375 GLU A CA 1
ATOM 2837 C C . GLU A 1 375 ? 21.662 15.594 -6.399 1.00 70.25 375 GLU A C 1
ATOM 2839 O O . GLU A 1 375 ? 20.794 16.184 -5.760 1.00 70.25 375 GLU A O 1
ATOM 2844 N N . THR A 1 376 ? 22.298 16.158 -7.431 1.00 62.94 376 THR A N 1
ATOM 2845 C CA . THR A 1 376 ? 22.046 17.521 -7.931 1.00 62.94 376 THR A CA 1
ATOM 2846 C C . THR A 1 376 ? 21.028 17.589 -9.070 1.00 62.94 376 THR A C 1
ATOM 2848 O O . THR A 1 376 ? 20.596 18.688 -9.422 1.00 62.94 376 THR A O 1
ATOM 2851 N N . ASN A 1 377 ? 20.610 16.446 -9.627 1.00 56.84 377 ASN A N 1
ATOM 2852 C CA . ASN A 1 377 ? 19.526 16.371 -10.606 1.00 56.84 377 ASN A CA 1
ATOM 2853 C C . ASN A 1 377 ? 18.197 16.822 -9.973 1.00 56.84 377 ASN A C 1
ATOM 2855 O O . ASN A 1 377 ? 17.465 16.030 -9.386 1.00 56.84 377 ASN A O 1
ATOM 2859 N N . LYS A 1 378 ? 17.881 18.114 -10.134 1.00 50.16 378 LYS A N 1
ATOM 2860 C CA . LYS A 1 378 ? 16.598 18.741 -9.766 1.00 50.16 378 LYS A CA 1
ATOM 2861 C C . LYS A 1 378 ? 15.424 18.327 -10.661 1.00 50.16 378 LYS A C 1
ATOM 2863 O O . LYS A 1 378 ? 14.334 18.870 -10.511 1.00 50.16 378 LYS A O 1
ATOM 2868 N N . ASP A 1 379 ? 15.638 17.368 -11.553 1.00 50.03 379 ASP A N 1
ATOM 2869 C CA . ASP A 1 379 ? 14.607 16.704 -12.344 1.00 50.03 379 ASP A CA 1
ATOM 2870 C C . ASP A 1 379 ? 13.815 15.707 -11.462 1.00 50.03 379 ASP A C 1
ATOM 2872 O O . ASP A 1 379 ? 13.752 14.501 -11.711 1.00 50.03 379 ASP A O 1
ATOM 2876 N N . ASP A 1 380 ? 13.250 16.214 -10.355 1.00 52.19 380 ASP A N 1
ATOM 2877 C CA . ASP A 1 380 ? 12.249 15.506 -9.550 1.00 52.19 380 ASP A CA 1
ATOM 2878 C C . ASP A 1 380 ? 10.953 15.522 -10.361 1.00 52.19 380 ASP A C 1
ATOM 2880 O O . ASP A 1 380 ? 10.119 16.419 -10.218 1.00 52.19 380 ASP A O 1
ATOM 2884 N N . THR A 1 381 ? 10.878 14.581 -11.311 1.00 55.06 381 THR A N 1
ATOM 2885 C CA . THR A 1 381 ? 9.871 14.539 -12.378 1.00 55.06 381 THR A CA 1
ATOM 2886 C C . THR A 1 381 ? 8.488 14.919 -11.850 1.00 55.06 381 THR A C 1
ATOM 2888 O O . THR A 1 381 ? 7.958 14.275 -10.938 1.00 55.06 381 THR A O 1
ATOM 2891 N N . MET A 1 382 ? 7.909 15.996 -12.401 1.00 54.56 382 MET A N 1
ATOM 2892 C CA . MET A 1 382 ? 6.803 16.745 -11.778 1.00 54.56 382 MET A CA 1
ATOM 2893 C C . MET A 1 382 ? 5.426 16.055 -11.856 1.00 54.56 382 MET A C 1
ATOM 2895 O O . MET A 1 382 ? 4.377 16.697 -11.879 1.00 54.56 382 MET A O 1
ATOM 2899 N N . VAL A 1 383 ? 5.418 14.722 -11.824 1.00 58.44 383 VAL A N 1
ATOM 2900 C CA . VAL A 1 383 ? 4.285 13.924 -11.359 1.00 58.44 383 VAL A CA 1
ATOM 2901 C C . VAL A 1 383 ? 4.054 14.294 -9.890 1.00 58.44 383 VAL A C 1
ATOM 2903 O O . VAL A 1 383 ? 4.783 13.856 -8.997 1.00 58.44 383 VAL A O 1
ATOM 2906 N N . ASN A 1 384 ? 3.082 15.170 -9.651 1.00 57.25 384 ASN A N 1
ATOM 2907 C CA . ASN A 1 384 ? 2.743 15.702 -8.333 1.00 57.25 384 ASN A CA 1
ATOM 2908 C C . ASN A 1 384 ? 2.460 14.563 -7.325 1.00 57.25 384 ASN A C 1
ATOM 2910 O O . ASN A 1 384 ? 1.771 13.607 -7.672 1.00 57.25 384 ASN A O 1
ATOM 2914 N N . ASP A 1 385 ? 2.970 14.652 -6.088 1.00 61.31 385 ASP A N 1
ATOM 2915 C CA . ASP A 1 385 ? 2.614 13.691 -5.021 1.00 61.31 385 ASP A CA 1
ATOM 2916 C C . ASP A 1 385 ? 1.112 13.810 -4.641 1.00 61.31 385 ASP A C 1
ATOM 2918 O O . ASP A 1 385 ? 0.523 12.850 -4.148 1.00 61.31 385 ASP A O 1
ATOM 2922 N N . SER A 1 386 ? 0.459 14.941 -4.947 1.00 63.00 386 SER A N 1
ATOM 2923 C CA . SER A 1 386 ? -0.981 15.180 -4.740 1.00 63.00 386 SER A CA 1
ATOM 2924 C C . SER A 1 386 ? -1.868 14.675 -5.894 1.00 63.00 386 SER A C 1
ATOM 2926 O O . SER A 1 386 ? -2.596 15.452 -6.515 1.00 63.00 386 SER A O 1
ATOM 2928 N N . ALA A 1 387 ? -1.824 13.376 -6.199 1.00 79.44 387 ALA A N 1
ATOM 2929 C CA . ALA A 1 387 ? -2.819 12.744 -7.071 1.00 79.44 387 ALA A CA 1
ATOM 2930 C C . ALA A 1 387 ? -4.145 12.533 -6.298 1.00 79.44 387 ALA A C 1
ATOM 2932 O O . ALA A 1 387 ? -4.107 11.897 -5.242 1.00 79.44 387 ALA A O 1
ATOM 2933 N N . PRO A 1 388 ? -5.308 13.027 -6.768 1.00 86.94 388 PRO A N 1
ATOM 2934 C CA . PRO A 1 388 ? -6.577 12.895 -6.042 1.00 86.94 388 PRO A CA 1
ATOM 2935 C C . PRO A 1 388 ? -7.022 11.430 -5.934 1.00 86.94 388 PRO A C 1
ATOM 2937 O O . PRO A 1 388 ? -6.671 10.607 -6.783 1.00 86.94 388 PRO A O 1
ATOM 2940 N N . THR A 1 389 ? -7.819 11.087 -4.917 1.00 90.06 389 THR A N 1
ATOM 2941 C CA . THR A 1 389 ? -8.356 9.723 -4.801 1.00 90.06 389 THR A CA 1
ATOM 2942 C C . THR A 1 389 ? -9.385 9.462 -5.893 1.00 90.06 389 THR A C 1
ATOM 2944 O O . THR A 1 389 ? -10.443 10.087 -5.937 1.00 90.06 389 THR A O 1
ATOM 2947 N N . MET A 1 390 ? -9.092 8.492 -6.755 1.00 90.12 390 MET A N 1
ATOM 2948 C CA . MET A 1 390 ? -9.998 8.033 -7.808 1.00 90.12 390 MET A CA 1
ATOM 2949 C C . MET A 1 390 ? -10.380 6.570 -7.579 1.00 90.12 390 MET A C 1
ATOM 2951 O O . MET A 1 390 ? -9.635 5.812 -6.955 1.00 90.12 390 MET A O 1
ATOM 2955 N N . VAL A 1 391 ? -11.537 6.163 -8.108 1.00 90.31 391 VAL A N 1
ATOM 2956 C CA . VAL A 1 391 ? -12.003 4.772 -8.058 1.00 90.31 391 VAL A CA 1
ATOM 2957 C C . VAL A 1 391 ? -12.351 4.287 -9.457 1.00 90.31 391 VAL A C 1
ATOM 2959 O O . VAL A 1 391 ? -13.296 4.781 -10.071 1.00 90.31 391 VAL A O 1
ATOM 2962 N N . THR A 1 392 ? -11.626 3.282 -9.949 1.00 89.44 392 THR A N 1
ATOM 2963 C CA . THR A 1 392 ? -12.037 2.533 -11.147 1.00 89.44 392 THR A CA 1
ATOM 2964 C C . THR A 1 392 ? -12.743 1.240 -10.741 1.00 89.44 392 THR A C 1
ATOM 2966 O O . THR A 1 392 ? -12.659 0.785 -9.597 1.00 89.44 392 THR A O 1
ATOM 2969 N N . ARG A 1 393 ? -13.467 0.622 -11.679 1.00 87.06 393 ARG A N 1
ATOM 2970 C CA . ARG A 1 393 ? -13.956 -0.752 -11.500 1.00 87.06 393 ARG A CA 1
ATOM 2971 C C . ARG A 1 393 ? -12.884 -1.716 -11.976 1.00 87.06 393 ARG A C 1
ATOM 2973 O O . ARG A 1 393 ? -12.355 -1.548 -13.071 1.00 87.06 393 ARG A O 1
ATOM 2980 N N . ALA A 1 394 ? -12.633 -2.763 -11.203 1.00 79.81 394 ALA A N 1
ATOM 2981 C CA . ALA A 1 394 ? -11.813 -3.878 -11.647 1.00 79.81 394 ALA A CA 1
ATOM 2982 C C . ALA A 1 394 ? -12.538 -4.589 -12.808 1.00 79.81 394 ALA A C 1
ATOM 2984 O O . ALA A 1 394 ? -13.486 -5.354 -12.616 1.00 79.81 394 ALA A O 1
ATOM 2985 N N . LYS A 1 395 ? -12.142 -4.265 -14.045 1.00 71.44 395 LYS A N 1
ATOM 2986 C CA . LYS A 1 395 ? -12.746 -4.800 -15.272 1.00 71.44 395 LYS A CA 1
ATOM 2987 C C . LYS A 1 395 ? -12.415 -6.290 -15.408 1.00 71.44 395 LYS A C 1
ATOM 2989 O O . LYS A 1 395 ? -11.404 -6.654 -16.001 1.00 71.44 395 LYS A O 1
ATOM 2994 N N . VAL A 1 396 ? -13.291 -7.159 -14.895 1.00 54.94 396 VAL A N 1
ATOM 2995 C CA . VAL A 1 396 ? -13.267 -8.600 -15.200 1.00 54.94 396 VAL A CA 1
ATOM 2996 C C . VAL A 1 396 ? -13.286 -8.766 -16.721 1.00 54.94 396 VAL A C 1
ATOM 2998 O O . VAL A 1 396 ? -14.247 -8.347 -17.371 1.00 54.94 396 VAL A O 1
ATOM 3001 N N . VAL A 1 397 ? -12.231 -9.364 -17.283 1.00 49.19 397 VAL A N 1
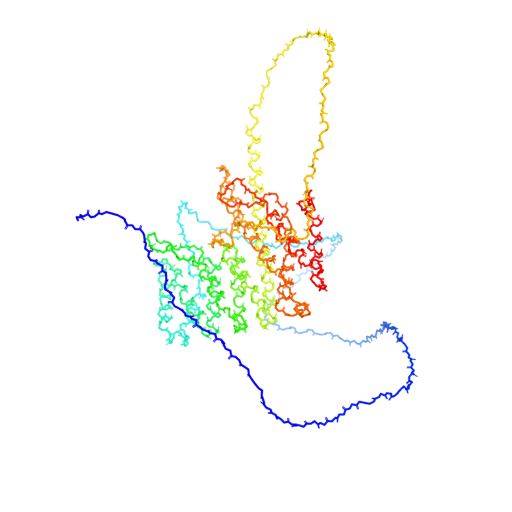ATOM 3002 C CA . VAL A 1 397 ? -11.995 -9.434 -18.735 1.00 49.19 397 VAL A CA 1
ATOM 3003 C C . VAL A 1 397 ? -13.031 -10.331 -19.415 1.00 49.19 397 VAL A C 1
ATOM 3005 O O . VAL A 1 397 ? -12.836 -11.526 -19.633 1.00 49.19 397 VAL A O 1
ATOM 3008 N N . ARG A 1 398 ? -14.167 -9.736 -19.781 1.00 43.69 398 ARG A N 1
ATOM 3009 C CA . ARG A 1 398 ? -15.137 -10.327 -20.700 1.00 43.69 398 ARG A CA 1
ATOM 3010 C C . ARG A 1 398 ? -14.727 -9.959 -22.119 1.00 43.69 398 ARG A C 1
ATOM 3012 O O . ARG A 1 398 ? -14.682 -8.780 -22.452 1.00 43.69 398 ARG A O 1
ATOM 3019 N N . LYS A 1 399 ? -14.499 -10.964 -22.973 1.00 41.31 399 LYS A N 1
ATOM 3020 C CA . LYS A 1 399 ? -14.375 -10.784 -24.429 1.00 41.31 399 LYS A CA 1
ATOM 3021 C C . LYS A 1 399 ? -15.723 -10.365 -25.031 1.00 41.31 399 LYS A C 1
ATOM 3023 O O . LYS A 1 399 ? -16.409 -11.159 -25.668 1.00 41.31 399 LYS A O 1
ATOM 3028 N N . THR A 1 400 ? -16.123 -9.116 -24.817 1.00 39.09 400 THR A N 1
ATOM 3029 C CA . THR A 1 400 ? -17.198 -8.480 -25.579 1.00 39.09 400 THR A CA 1
ATOM 3030 C C . THR A 1 400 ? -16.602 -7.917 -26.859 1.00 39.09 400 THR A C 1
ATOM 3032 O O . THR A 1 400 ? -16.130 -6.783 -26.870 1.00 39.09 400 THR A O 1
ATOM 3035 N N . SER A 1 401 ? -16.617 -8.709 -27.932 1.00 39.22 401 SER A N 1
ATOM 3036 C CA . SER A 1 401 ? -16.235 -8.268 -29.277 1.00 39.22 401 SER A CA 1
ATOM 3037 C C . SER A 1 401 ? -17.228 -7.223 -29.802 1.00 39.22 401 SER A C 1
ATOM 3039 O O . SER A 1 401 ? -18.136 -7.538 -30.569 1.00 39.22 401 SER A O 1
ATOM 3041 N N . ARG A 1 402 ? -17.074 -5.972 -29.359 1.00 43.59 402 ARG A N 1
ATOM 3042 C CA . ARG A 1 402 ? -17.748 -4.805 -29.927 1.00 43.59 402 ARG A CA 1
ATOM 3043 C C . ARG A 1 402 ? -16.834 -4.208 -30.987 1.00 43.59 402 ARG A C 1
ATOM 3045 O O . ARG A 1 402 ? -15.897 -3.483 -30.688 1.00 43.59 402 ARG A O 1
ATOM 3052 N N . SER A 1 403 ? -17.092 -4.587 -32.231 1.00 44.03 403 SER A N 1
ATOM 3053 C CA . SER A 1 403 ? -16.427 -4.035 -33.405 1.00 44.03 403 SER A CA 1
ATOM 3054 C C . SER A 1 403 ? -16.787 -2.560 -33.595 1.00 44.03 403 SER A C 1
ATOM 3056 O O . SER A 1 403 ? -17.975 -2.243 -33.644 1.00 44.03 403 SER A O 1
ATOM 3058 N N . GLY A 1 404 ? -15.785 -1.710 -33.824 1.00 48.78 404 GLY A N 1
ATOM 3059 C CA . GLY A 1 404 ? -15.996 -0.350 -34.329 1.00 48.78 404 GLY A CA 1
ATOM 3060 C C . GLY A 1 404 ? -16.194 0.720 -33.258 1.00 48.78 404 GLY A C 1
ATOM 3061 O O . GLY A 1 404 ? -17.253 1.326 -33.186 1.00 48.78 404 GLY A O 1
ATOM 3062 N N . GLU A 1 405 ? -15.132 0.994 -32.509 1.00 42.94 405 GLU A N 1
ATOM 3063 C CA . GLU A 1 405 ? -14.833 2.312 -31.940 1.00 42.94 405 GLU A CA 1
ATOM 3064 C C . GLU A 1 405 ? -13.351 2.618 -32.261 1.00 42.94 405 GLU A C 1
ATOM 3066 O O . GLU A 1 405 ? -12.574 1.703 -32.589 1.00 42.94 405 GLU A O 1
ATOM 3071 N N . GLU A 1 406 ? -13.001 3.907 -32.272 1.00 50.84 406 GLU A N 1
ATOM 3072 C CA . GLU A 1 406 ? -11.639 4.421 -32.492 1.00 50.84 406 GLU A CA 1
ATOM 3073 C C . GLU A 1 406 ? -10.778 4.216 -31.222 1.00 50.84 406 GLU A C 1
ATOM 3075 O O . GLU A 1 406 ? -11.170 3.476 -30.316 1.00 50.84 406 GLU A O 1
ATOM 3080 N N . LEU A 1 407 ? -9.585 4.816 -31.142 1.00 58.03 407 LEU A N 1
ATOM 3081 C CA . LEU A 1 407 ? -8.781 4.794 -29.912 1.00 58.03 407 LEU A CA 1
ATOM 3082 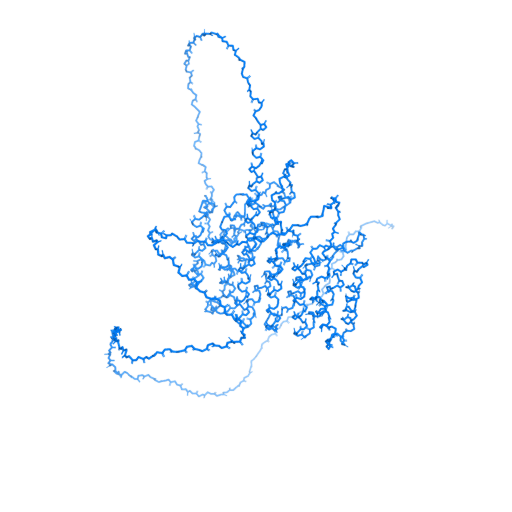C C . LEU A 1 407 ? -9.533 5.531 -28.790 1.00 58.03 407 LEU A C 1
ATOM 3084 O O . LEU A 1 407 ? -9.501 6.755 -28.736 1.00 58.03 407 LEU A O 1
ATOM 3088 N N . ASP A 1 408 ? -10.216 4.785 -27.915 1.00 67.38 408 ASP A N 1
ATOM 3089 C CA . ASP A 1 408 ? -10.938 5.327 -26.757 1.00 67.38 408 ASP A CA 1
ATOM 3090 C C . ASP A 1 408 ? -9.965 6.073 -25.820 1.00 67.38 408 ASP A C 1
ATOM 3092 O O . ASP A 1 408 ? -9.176 5.420 -25.123 1.00 67.38 408 ASP A O 1
ATOM 3096 N N . PRO A 1 409 ? -10.006 7.421 -25.759 1.00 73.81 409 PRO A N 1
ATOM 3097 C CA . PRO A 1 409 ? -9.055 8.184 -24.960 1.00 73.81 409 PRO A CA 1
ATOM 3098 C C . PRO A 1 409 ? -9.254 7.935 -23.460 1.00 73.81 409 PRO A C 1
ATOM 3100 O O . PRO A 1 409 ? -8.286 7.990 -22.702 1.00 73.81 409 PRO A O 1
ATOM 3103 N N . ALA A 1 410 ? -10.468 7.569 -23.026 1.00 81.06 410 ALA A N 1
ATOM 3104 C CA . ALA A 1 410 ? -10.734 7.225 -21.634 1.00 81.06 410 ALA A CA 1
ATOM 3105 C C . ALA A 1 410 ? -10.053 5.906 -21.224 1.00 81.06 410 ALA A C 1
ATOM 3107 O O . ALA A 1 410 ? -9.750 5.718 -20.046 1.00 81.06 410 ALA A O 1
ATOM 3108 N N . ALA A 1 411 ? -9.759 5.001 -22.167 1.00 85.31 411 ALA A N 1
ATOM 3109 C CA . ALA A 1 411 ? -8.989 3.789 -21.890 1.00 85.31 411 ALA A CA 1
ATOM 3110 C C . ALA A 1 411 ? -7.490 4.080 -21.686 1.00 85.31 411 ALA A C 1
ATOM 3112 O O . ALA A 1 411 ? -6.859 3.424 -20.855 1.00 85.31 411 ALA A O 1
ATOM 3113 N N . ASP A 1 412 ? -6.934 5.070 -22.393 1.00 86.50 412 ASP A N 1
ATOM 3114 C CA . ASP A 1 412 ? -5.543 5.515 -22.215 1.00 86.50 412 ASP A CA 1
ATOM 3115 C C . ASP A 1 412 ? -5.360 6.392 -20.968 1.00 86.50 412 ASP A C 1
ATOM 3117 O O . ASP A 1 412 ? -4.349 6.264 -20.277 1.00 86.50 412 ASP A O 1
ATOM 3121 N N . GLU A 1 413 ? -6.342 7.231 -20.625 1.00 88.31 413 GLU A N 1
ATOM 3122 C CA . GLU A 1 413 ? -6.391 7.914 -19.325 1.00 88.31 413 GLU A CA 1
ATOM 3123 C C . GLU A 1 413 ? -6.500 6.911 -18.169 1.00 88.31 413 GLU A C 1
ATOM 3125 O O . GLU A 1 413 ? -5.782 7.034 -17.176 1.00 88.31 413 GLU A O 1
ATOM 3130 N N . GLU A 1 414 ? -7.341 5.879 -18.306 1.00 90.12 414 GLU A N 1
ATOM 3131 C CA . GLU A 1 414 ? -7.451 4.809 -17.315 1.00 90.12 414 GLU A CA 1
ATOM 3132 C C . GLU A 1 414 ? -6.118 4.057 -17.160 1.00 90.12 414 GLU A C 1
ATOM 3134 O O . GLU A 1 414 ? -5.664 3.893 -16.031 1.00 90.12 414 GLU A O 1
ATOM 3139 N N . ASP A 1 415 ? -5.445 3.665 -18.252 1.00 92.69 415 ASP A N 1
ATOM 3140 C CA . ASP A 1 415 ? -4.109 3.042 -18.205 1.00 92.69 415 ASP A CA 1
ATOM 3141 C C . ASP A 1 415 ? -3.079 3.927 -17.479 1.00 92.69 415 ASP A C 1
ATOM 3143 O O . ASP A 1 415 ? -2.310 3.437 -16.645 1.00 92.69 415 ASP A O 1
ATOM 3147 N N . GLU A 1 416 ? -3.075 5.232 -17.761 1.00 92.12 416 GLU A N 1
ATOM 3148 C CA . GLU A 1 416 ? -2.133 6.187 -17.176 1.00 92.12 416 GLU A CA 1
ATOM 3149 C C . GLU A 1 416 ? -2.290 6.317 -15.649 1.00 92.12 416 GLU A C 1
ATOM 3151 O O . GLU A 1 416 ? -1.289 6.477 -14.947 1.00 92.12 416 GLU A O 1
ATOM 3156 N N . ILE A 1 417 ? -3.510 6.190 -15.111 1.00 93.06 417 ILE A N 1
ATOM 3157 C CA . ILE A 1 417 ? -3.763 6.199 -13.658 1.00 93.06 417 ILE A CA 1
ATOM 3158 C C . ILE A 1 417 ? -3.052 5.019 -12.974 1.00 93.06 417 ILE A C 1
ATOM 3160 O O . ILE A 1 417 ? -2.319 5.225 -12.005 1.00 93.06 417 ILE A O 1
ATOM 3164 N N . TYR A 1 418 ? -3.190 3.795 -13.502 1.00 95.94 418 TYR A N 1
ATOM 3165 C CA . TYR A 1 418 ? -2.514 2.617 -12.934 1.00 95.94 418 TYR A CA 1
ATOM 3166 C C . TYR A 1 418 ? -0.981 2.755 -12.994 1.00 95.94 418 TYR A C 1
ATOM 3168 O O . TYR A 1 418 ? -0.286 2.397 -12.041 1.00 95.94 418 TYR A O 1
ATOM 3176 N N . ILE A 1 419 ? -0.436 3.291 -14.095 1.00 95.88 419 ILE A N 1
ATOM 3177 C CA . ILE A 1 419 ? 1.016 3.488 -14.254 1.00 95.88 419 ILE A CA 1
ATOM 3178 C C . ILE A 1 419 ? 1.529 4.572 -13.283 1.00 95.88 419 ILE A C 1
ATOM 3180 O O . ILE A 1 419 ? 2.601 4.404 -12.694 1.00 95.88 419 ILE A O 1
ATOM 3184 N N . LYS A 1 420 ? 0.755 5.645 -13.051 1.00 94.94 420 LYS A N 1
ATOM 3185 C CA . LYS A 1 420 ? 1.063 6.681 -12.048 1.00 94.94 420 LYS A CA 1
ATOM 3186 C C . LYS A 1 420 ? 1.095 6.121 -10.626 1.00 94.94 420 LYS A C 1
ATOM 3188 O O . LYS A 1 420 ? 2.044 6.420 -9.907 1.00 94.94 420 LYS A O 1
ATOM 3193 N N . ASP A 1 421 ? 0.145 5.273 -10.233 1.00 96.25 421 ASP A N 1
ATOM 3194 C CA . ASP A 1 421 ? 0.169 4.624 -8.912 1.00 96.25 421 ASP A CA 1
ATOM 3195 C C . ASP A 1 421 ? 1.444 3.791 -8.704 1.00 96.25 421 ASP A C 1
ATOM 3197 O O . ASP A 1 421 ? 2.118 3.924 -7.681 1.00 96.25 421 ASP A O 1
ATOM 3201 N N . ALA A 1 422 ? 1.814 2.962 -9.687 1.00 97.75 422 ALA A N 1
ATOM 3202 C CA . ALA A 1 422 ? 3.029 2.149 -9.626 1.00 97.75 422 ALA A CA 1
ATOM 3203 C C . ALA A 1 422 ? 4.300 3.011 -9.527 1.00 97.75 422 ALA A C 1
ATOM 3205 O O . ALA A 1 422 ? 5.174 2.733 -8.701 1.00 97.75 422 ALA A O 1
ATOM 3206 N N . PHE A 1 423 ? 4.376 4.098 -10.304 1.00 96.69 423 PHE A N 1
ATOM 3207 C CA . PHE A 1 423 ? 5.448 5.088 -10.200 1.00 96.69 423 PHE A CA 1
ATOM 3208 C C . PHE A 1 423 ? 5.515 5.727 -8.804 1.00 96.69 423 PHE A C 1
ATOM 3210 O O . PHE A 1 423 ? 6.589 5.755 -8.204 1.00 96.69 423 PHE A O 1
ATOM 3217 N N . LEU A 1 424 ? 4.391 6.212 -8.266 1.00 95.88 424 LEU A N 1
ATOM 3218 C CA . LEU A 1 424 ? 4.341 6.899 -6.971 1.00 95.88 424 LEU A CA 1
ATOM 3219 C C . LEU A 1 424 ? 4.723 5.959 -5.816 1.00 95.88 424 LEU A C 1
ATOM 3221 O O . LEU A 1 424 ? 5.505 6.345 -4.944 1.00 95.88 424 LEU A O 1
ATOM 3225 N N . VAL A 1 425 ? 4.265 4.703 -5.851 1.00 97.25 425 VAL A N 1
ATOM 3226 C CA . VAL A 1 425 ? 4.677 3.650 -4.907 1.00 97.25 425 VAL A CA 1
ATOM 3227 C C . VAL A 1 425 ? 6.187 3.399 -4.981 1.00 97.25 425 VAL A C 1
ATOM 3229 O O . VAL A 1 425 ? 6.859 3.399 -3.947 1.00 97.25 425 VAL A O 1
ATOM 3232 N N . PHE A 1 426 ? 6.760 3.238 -6.179 1.00 97.94 426 PHE A N 1
ATOM 3233 C CA . PHE A 1 426 ? 8.199 2.996 -6.323 1.00 97.94 426 PHE A CA 1
ATOM 3234 C C . PHE A 1 426 ? 9.039 4.216 -5.913 1.00 97.94 426 PHE A C 1
ATOM 3236 O O . PHE A 1 426 ? 10.036 4.072 -5.201 1.00 97.94 426 PHE A O 1
ATOM 3243 N N . ARG A 1 427 ? 8.602 5.432 -6.275 1.00 95.12 427 ARG A N 1
ATOM 3244 C CA . ARG A 1 427 ? 9.212 6.696 -5.838 1.00 95.12 427 ARG A CA 1
ATOM 3245 C C . ARG A 1 427 ? 9.210 6.813 -4.316 1.00 95.12 427 ARG A C 1
ATOM 3247 O O . ARG A 1 427 ? 10.231 7.197 -3.749 1.00 95.12 427 ARG A O 1
ATOM 3254 N N . ALA A 1 428 ? 8.117 6.449 -3.644 1.00 95.56 428 ALA A N 1
ATOM 3255 C CA . ALA A 1 428 ? 8.040 6.456 -2.185 1.00 95.56 428 ALA A CA 1
ATOM 3256 C C . ALA A 1 428 ? 9.040 5.476 -1.542 1.00 95.56 428 ALA A C 1
ATOM 3258 O O . ALA A 1 428 ? 9.728 5.851 -0.591 1.00 95.56 428 ALA A O 1
ATOM 3259 N N . LEU A 1 429 ? 9.194 4.263 -2.089 1.00 97.31 429 LEU A N 1
ATOM 3260 C CA . LEU A 1 429 ? 10.193 3.295 -1.616 1.00 97.31 429 LEU A CA 1
ATOM 3261 C C . LEU A 1 429 ? 11.632 3.818 -1.797 1.00 97.31 429 LEU A C 1
ATOM 3263 O O . LEU A 1 429 ? 12.423 3.747 -0.856 1.00 97.31 429 LEU A O 1
ATOM 3267 N N . CYS A 1 430 ? 11.954 4.441 -2.936 1.00 96.62 430 CYS A N 1
ATOM 3268 C CA . CYS A 1 430 ? 13.236 5.130 -3.143 1.00 96.62 430 CYS A CA 1
ATOM 3269 C C . CYS A 1 430 ? 13.452 6.295 -2.151 1.00 96.62 430 CYS A C 1
ATOM 3271 O O . CYS A 1 430 ? 14.517 6.401 -1.537 1.00 96.62 430 CYS A O 1
ATOM 3273 N N . LYS A 1 431 ? 12.432 7.148 -1.943 1.00 93.88 431 LYS A N 1
ATOM 3274 C CA . LYS A 1 431 ? 12.452 8.268 -0.974 1.00 93.88 431 LYS A CA 1
ATOM 3275 C C . LYS A 1 431 ? 12.633 7.781 0.482 1.00 93.88 431 LYS A C 1
ATOM 3277 O O . LYS A 1 431 ? 13.086 8.539 1.342 1.00 93.88 431 LYS A O 1
ATOM 3282 N N . LEU A 1 432 ? 12.331 6.514 0.783 1.00 93.88 432 LEU A N 1
ATOM 3283 C CA . LEU A 1 432 ? 12.564 5.889 2.093 1.00 93.88 432 LEU A CA 1
ATOM 3284 C C . LEU A 1 432 ? 13.924 5.171 2.192 1.00 93.88 432 LEU A C 1
ATOM 3286 O O . LEU A 1 432 ? 14.574 5.254 3.238 1.00 93.88 432 LEU A O 1
ATOM 3290 N N . SER A 1 433 ? 14.396 4.521 1.123 1.00 94.88 433 SER A N 1
ATOM 3291 C CA . SER A 1 433 ? 15.668 3.781 1.109 1.00 94.88 433 SER A CA 1
ATOM 3292 C C . SER A 1 433 ? 16.903 4.688 1.192 1.00 94.88 433 SER A C 1
ATOM 3294 O O . SER A 1 433 ? 17.885 4.334 1.852 1.00 94.88 433 SER A O 1
ATOM 3296 N N . HIS A 1 434 ? 16.883 5.860 0.548 1.00 87.12 434 HIS A N 1
ATOM 3297 C CA . HIS A 1 434 ? 18.065 6.722 0.386 1.00 87.12 434 HIS A CA 1
ATOM 3298 C C . HIS A 1 434 ? 18.355 7.672 1.568 1.00 87.12 434 HIS A C 1
ATOM 3300 O O . HIS A 1 434 ? 19.336 8.421 1.531 1.00 87.12 434 HIS A O 1
ATOM 3306 N N . LYS A 1 435 ? 17.554 7.618 2.647 1.00 87.94 435 LYS A N 1
ATOM 3307 C CA . LYS A 1 435 ? 17.816 8.364 3.891 1.00 87.94 435 LYS A CA 1
ATOM 3308 C C . LYS A 1 435 ? 19.200 8.015 4.454 1.00 87.94 435 LYS A C 1
ATOM 3310 O O . LYS A 1 435 ? 19.537 6.836 4.596 1.00 87.94 435 LYS A O 1
ATOM 3315 N N . VAL A 1 436 ? 19.994 9.034 4.781 1.00 85.81 436 VAL A N 1
ATOM 3316 C CA . VAL A 1 436 ? 21.314 8.872 5.413 1.00 85.81 436 VAL A CA 1
ATOM 3317 C C . VAL A 1 436 ? 21.119 8.532 6.891 1.00 85.81 436 VAL A C 1
ATOM 3319 O O . VAL A 1 436 ? 20.270 9.129 7.547 1.00 85.81 436 VAL A O 1
ATOM 3322 N N . LEU A 1 437 ? 21.885 7.564 7.399 1.00 88.31 437 LEU A N 1
ATOM 3323 C CA . LEU A 1 437 ? 21.835 7.106 8.791 1.00 88.31 437 LEU A CA 1
ATOM 3324 C C . LEU A 1 437 ? 23.143 7.446 9.506 1.00 88.31 437 LEU A C 1
ATOM 3326 O O . LEU A 1 437 ? 24.211 7.311 8.903 1.00 88.31 437 LEU A O 1
ATOM 3330 N N . THR A 1 438 ? 23.070 7.828 10.783 1.00 88.44 438 THR A N 1
ATOM 3331 C CA . THR A 1 438 ? 24.267 8.014 11.625 1.00 88.44 438 THR A CA 1
ATOM 3332 C C . THR A 1 438 ? 24.981 6.680 11.869 1.00 88.44 438 THR A C 1
ATOM 3334 O O . THR A 1 438 ? 24.392 5.615 11.698 1.00 88.44 438 THR A O 1
ATOM 3337 N N . HIS A 1 439 ? 26.250 6.714 12.285 1.00 84.38 439 HIS A N 1
ATOM 3338 C CA . HIS A 1 439 ? 27.032 5.497 12.549 1.00 84.38 439 HIS A CA 1
ATOM 3339 C C . HIS A 1 439 ? 26.372 4.583 13.603 1.00 84.38 439 HIS A C 1
ATOM 3341 O O . HIS A 1 439 ? 26.272 3.377 13.408 1.00 84.38 439 HIS A O 1
ATOM 3347 N N . GLU A 1 440 ? 25.821 5.168 14.667 1.00 86.00 440 GLU A N 1
ATOM 3348 C CA . GLU A 1 440 ? 25.015 4.481 15.687 1.00 86.00 440 GLU A CA 1
ATOM 3349 C C . GLU A 1 440 ? 23.776 3.787 15.081 1.00 86.00 440 GLU A C 1
ATOM 3351 O O . GLU A 1 440 ? 23.552 2.594 15.280 1.00 86.00 440 GLU A O 1
ATOM 3356 N N . GLN A 1 441 ? 23.022 4.499 14.235 1.00 87.94 441 GLN A N 1
ATOM 3357 C CA . GLN A 1 441 ? 21.853 3.963 13.521 1.00 87.94 441 GLN A CA 1
ATOM 3358 C C . GLN A 1 441 ? 22.200 2.901 12.462 1.00 87.94 441 GLN A C 1
ATOM 3360 O O . GLN A 1 441 ? 21.297 2.239 11.947 1.00 87.94 441 GLN A O 1
ATOM 3365 N N . GLN A 1 442 ? 23.477 2.754 12.097 1.00 85.75 442 GLN A N 1
ATOM 3366 C CA . GLN A 1 442 ? 23.956 1.684 11.220 1.00 85.75 442 GLN A CA 1
ATOM 3367 C C . GLN A 1 442 ? 24.299 0.404 11.995 1.00 85.75 442 GLN A C 1
ATOM 3369 O O . GLN A 1 442 ? 24.248 -0.677 11.409 1.00 85.75 442 GLN A O 1
ATOM 3374 N N . GLN A 1 443 ? 24.609 0.509 13.292 1.00 88.69 443 GLN A N 1
ATOM 3375 C CA . GLN A 1 443 ? 24.955 -0.632 14.143 1.00 88.69 443 GLN A CA 1
ATOM 3376 C C . GLN A 1 443 ? 23.713 -1.387 14.640 1.00 88.69 443 GLN A C 1
ATOM 3378 O O . GLN A 1 443 ? 23.689 -2.618 14.579 1.00 88.69 443 GLN A O 1
ATOM 3383 N N . ASP A 1 444 ? 22.655 -0.690 15.075 1.00 91.19 444 ASP A N 1
ATOM 3384 C CA . ASP A 1 444 ? 21.416 -1.364 15.484 1.00 91.19 444 ASP A CA 1
ATOM 3385 C C . ASP A 1 444 ? 20.525 -1.744 14.286 1.00 91.19 444 ASP A C 1
ATOM 3387 O O . ASP A 1 444 ? 19.743 -0.951 13.757 1.00 91.19 444 ASP A O 1
ATOM 3391 N N . LEU A 1 445 ? 20.579 -3.024 13.907 1.00 89.88 445 LEU A N 1
ATOM 3392 C CA . LEU A 1 445 ? 19.717 -3.614 12.879 1.00 89.88 445 LEU A CA 1
ATOM 3393 C C . LEU A 1 445 ? 18.223 -3.675 13.259 1.00 89.88 445 LEU A C 1
ATOM 3395 O O . LEU A 1 445 ? 17.393 -3.928 12.383 1.00 89.88 445 LEU A O 1
ATOM 3399 N N . LYS A 1 446 ? 17.863 -3.467 14.534 1.00 89.19 446 LYS A N 1
ATOM 3400 C CA . LYS A 1 446 ? 16.473 -3.417 15.022 1.00 89.19 446 LYS A CA 1
ATOM 3401 C C . LYS A 1 446 ? 15.911 -1.990 15.058 1.00 89.19 446 LYS A C 1
ATOM 3403 O O . LYS A 1 446 ? 14.685 -1.837 15.129 1.00 89.19 446 LYS A O 1
ATOM 3408 N N . ALA A 1 447 ? 16.755 -0.964 14.943 1.00 91.88 447 ALA A N 1
ATOM 3409 C CA . ALA A 1 447 ? 16.344 0.435 14.958 1.00 91.88 447 ALA A CA 1
ATOM 3410 C C . ALA A 1 447 ? 15.302 0.721 13.870 1.00 91.88 447 ALA A C 1
ATOM 3412 O O . ALA A 1 447 ? 15.401 0.225 12.743 1.00 91.88 447 ALA A O 1
ATOM 3413 N N . GLN A 1 448 ? 14.324 1.576 14.185 1.00 92.69 448 GLN A N 1
ATOM 3414 C CA . GLN A 1 448 ? 13.259 1.985 13.257 1.00 92.69 448 GLN A CA 1
ATOM 3415 C C . GLN A 1 448 ? 13.829 2.453 11.902 1.00 92.69 448 GLN A C 1
ATOM 3417 O O . GLN A 1 448 ? 13.346 2.044 10.847 1.00 92.69 448 GLN A O 1
ATOM 3422 N N . ASN A 1 449 ? 14.919 3.226 11.923 1.00 93.44 449 ASN A N 1
ATOM 3423 C CA . ASN A 1 449 ? 15.574 3.750 10.722 1.00 93.44 449 ASN A CA 1
ATOM 3424 C C . ASN A 1 449 ? 16.273 2.671 9.870 1.00 93.44 449 ASN A C 1
ATOM 3426 O O . ASN A 1 449 ? 16.211 2.732 8.639 1.00 93.44 449 ASN A O 1
ATOM 3430 N N . MET A 1 450 ? 16.893 1.660 10.489 1.00 95.25 450 MET A N 1
ATOM 3431 C CA . MET A 1 450 ? 17.516 0.555 9.751 1.00 95.25 450 MET A CA 1
ATOM 3432 C C . MET A 1 450 ? 16.462 -0.418 9.207 1.00 95.25 450 MET A C 1
ATOM 3434 O O . MET A 1 450 ? 16.532 -0.799 8.039 1.00 95.25 450 MET A O 1
ATOM 3438 N N . ARG A 1 451 ? 15.419 -0.737 9.991 1.00 95.25 451 ARG A N 1
ATOM 3439 C CA . ARG A 1 451 ? 14.255 -1.505 9.510 1.00 95.25 451 ARG A CA 1
ATOM 3440 C C . ARG A 1 451 ? 13.550 -0.799 8.347 1.00 95.25 451 ARG A C 1
ATOM 3442 O O . ARG A 1 451 ? 13.224 -1.453 7.362 1.00 95.25 451 ARG A O 1
ATOM 3449 N N . SER A 1 452 ? 13.406 0.528 8.413 1.00 96.38 452 SER A N 1
ATOM 3450 C CA . SER A 1 452 ? 12.902 1.379 7.323 1.00 96.38 452 SER A CA 1
ATOM 3451 C C . SER A 1 452 ? 13.733 1.226 6.045 1.00 96.38 452 SER A C 1
ATOM 3453 O O . SER A 1 452 ? 13.195 0.893 4.985 1.00 96.38 452 SER A O 1
ATOM 3455 N N . LYS A 1 453 ? 15.055 1.429 6.133 1.00 96.75 453 LYS A N 1
ATOM 3456 C CA . LYS A 1 453 ? 15.970 1.295 4.989 1.00 96.75 453 LYS A CA 1
ATOM 3457 C C . LYS A 1 453 ? 15.923 -0.112 4.384 1.00 96.75 453 LYS A C 1
ATOM 3459 O O . LYS A 1 453 ? 15.763 -0.246 3.172 1.00 96.75 453 LYS A O 1
ATOM 3464 N N . LEU A 1 454 ? 16.040 -1.146 5.220 1.00 97.25 454 LEU A N 1
ATOM 3465 C CA . LEU A 1 454 ? 16.058 -2.537 4.774 1.00 97.25 454 LEU A CA 1
ATOM 3466 C C . LEU A 1 454 ? 14.736 -2.941 4.120 1.00 97.25 454 LEU A C 1
ATOM 3468 O O . LEU A 1 454 ? 14.784 -3.491 3.022 1.00 97.25 454 LEU A O 1
ATOM 3472 N N . LEU A 1 455 ? 13.577 -2.645 4.723 1.00 97.81 455 LEU A N 1
ATOM 3473 C CA . LEU A 1 455 ? 12.289 -2.985 4.112 1.00 97.81 455 LEU A CA 1
ATOM 3474 C C . LEU A 1 455 ? 12.126 -2.294 2.755 1.00 97.81 455 LEU A C 1
ATOM 3476 O O . LEU A 1 455 ? 11.788 -2.956 1.780 1.00 97.81 455 LEU A O 1
ATOM 3480 N N . SER A 1 456 ? 12.432 -0.997 2.668 1.00 98.25 456 SER A N 1
ATOM 3481 C CA . SER A 1 456 ? 12.307 -0.238 1.415 1.00 98.25 456 SER A CA 1
ATOM 3482 C C . SER A 1 456 ? 13.130 -0.859 0.281 1.00 98.25 456 SER A C 1
ATOM 3484 O O . SER A 1 456 ? 12.615 -1.055 -0.818 1.00 98.25 456 SER A O 1
ATOM 3486 N N . LEU A 1 457 ? 14.381 -1.250 0.558 1.00 98.31 457 LEU A N 1
ATOM 3487 C CA . LEU A 1 457 ? 15.248 -1.914 -0.421 1.00 98.31 457 LEU A CA 1
ATOM 3488 C C . LEU A 1 457 ? 14.743 -3.313 -0.812 1.00 98.31 457 LEU A C 1
ATOM 3490 O O . LEU A 1 457 ? 14.766 -3.650 -1.993 1.00 98.31 457 LEU A O 1
ATOM 3494 N N . HIS A 1 458 ? 14.240 -4.116 0.133 1.00 98.56 458 HIS A N 1
ATOM 3495 C CA . HIS A 1 458 ? 13.679 -5.436 -0.189 1.00 98.56 458 HIS A CA 1
ATOM 3496 C C . HIS A 1 458 ? 12.384 -5.330 -1.008 1.00 98.56 458 HIS A C 1
ATOM 3498 O O . HIS A 1 458 ? 12.184 -6.119 -1.926 1.00 98.56 458 HIS A O 1
ATOM 3504 N N . LEU A 1 459 ? 11.531 -4.334 -0.745 1.00 98.62 459 LEU A N 1
ATOM 3505 C CA . LEU A 1 459 ? 10.329 -4.080 -1.545 1.00 98.62 459 LEU A CA 1
ATOM 3506 C C . LEU A 1 459 ? 10.679 -3.583 -2.963 1.00 98.62 459 LEU A C 1
ATOM 3508 O O . LEU A 1 459 ? 10.061 -4.026 -3.930 1.00 98.62 459 LEU A O 1
ATOM 3512 N N . MET A 1 460 ? 11.713 -2.745 -3.120 1.00 98.56 460 MET A N 1
ATOM 3513 C CA . MET A 1 460 ? 12.247 -2.380 -4.443 1.00 98.56 460 MET A CA 1
ATOM 3514 C C . MET A 1 460 ? 12.793 -3.598 -5.203 1.00 98.56 460 MET A C 1
ATOM 3516 O O . MET A 1 460 ? 12.479 -3.774 -6.379 1.00 98.56 460 MET A O 1
ATOM 3520 N N . GLN A 1 461 ? 13.588 -4.446 -4.541 1.00 98.56 461 GLN A N 1
ATOM 3521 C CA . GLN A 1 461 ? 14.138 -5.674 -5.126 1.00 98.56 461 GLN A CA 1
ATOM 3522 C C . GLN A 1 461 ? 13.020 -6.635 -5.555 1.00 98.56 461 GLN A C 1
ATOM 3524 O O . GLN A 1 461 ? 13.048 -7.133 -6.679 1.00 98.56 461 GLN A O 1
ATOM 3529 N N . HIS A 1 462 ? 12.000 -6.819 -4.711 1.00 98.62 462 HIS A N 1
ATOM 3530 C CA . HIS A 1 462 ? 10.833 -7.651 -4.996 1.00 98.62 462 HIS A CA 1
ATOM 3531 C C . HIS A 1 462 ? 10.083 -7.168 -6.246 1.00 98.62 462 HIS A C 1
ATOM 3533 O O . HIS A 1 462 ? 9.809 -7.964 -7.148 1.00 98.62 462 HIS A O 1
ATOM 3539 N N . LEU A 1 463 ? 9.792 -5.863 -6.334 1.00 98.62 463 LEU A N 1
ATOM 3540 C CA . LEU A 1 463 ? 9.108 -5.282 -7.492 1.00 98.62 463 LEU A CA 1
ATOM 3541 C C . LEU A 1 463 ? 9.919 -5.456 -8.784 1.00 98.62 463 LEU A C 1
ATOM 3543 O O . LEU A 1 463 ? 9.381 -5.925 -9.789 1.00 98.62 463 LEU A O 1
ATOM 3547 N N . LEU A 1 464 ? 11.217 -5.138 -8.746 1.00 98.25 464 LEU A N 1
ATOM 3548 C CA . LEU A 1 464 ? 12.115 -5.278 -9.896 1.00 98.25 464 LEU A CA 1
ATOM 3549 C C . LEU A 1 464 ? 12.314 -6.737 -10.327 1.00 98.25 464 LEU A C 1
ATOM 3551 O O . LEU A 1 464 ? 12.513 -6.985 -11.512 1.00 98.25 464 LEU A O 1
ATOM 3555 N N . ASN A 1 465 ? 12.271 -7.700 -9.402 1.00 98.06 465 ASN A N 1
ATOM 3556 C CA . ASN A 1 465 ? 12.416 -9.117 -9.729 1.00 98.06 465 ASN A CA 1
ATOM 3557 C C . ASN A 1 465 ? 11.141 -9.693 -10.364 1.00 98.06 465 ASN A C 1
ATOM 3559 O O . ASN A 1 465 ? 11.213 -10.361 -11.394 1.00 98.06 465 ASN A O 1
ATOM 3563 N N . ASN A 1 466 ? 9.980 -9.428 -9.760 1.00 98.25 466 ASN A N 1
ATOM 3564 C CA . ASN A 1 466 ? 8.732 -10.123 -10.091 1.00 98.25 466 ASN A CA 1
ATOM 3565 C C . ASN A 1 466 ? 7.915 -9.431 -11.192 1.00 98.25 466 ASN A C 1
ATOM 3567 O O . ASN A 1 466 ? 7.173 -10.095 -11.913 1.00 98.25 466 ASN A O 1
ATOM 3571 N N . HIS A 1 467 ? 8.071 -8.115 -11.366 1.00 98.12 467 HIS A N 1
ATOM 3572 C CA . HIS A 1 467 ? 7.291 -7.323 -12.324 1.00 98.12 467 HIS A CA 1
ATOM 3573 C C . HIS A 1 467 ? 8.178 -6.625 -13.368 1.00 98.12 467 HIS A C 1
ATOM 3575 O O . HIS A 1 467 ? 7.769 -5.620 -13.945 1.00 98.12 467 HIS A O 1
ATOM 3581 N N . ILE A 1 468 ? 9.381 -7.154 -13.648 1.00 96.88 468 ILE A N 1
ATOM 3582 C CA . ILE A 1 468 ? 10.384 -6.529 -14.534 1.00 96.88 468 ILE A CA 1
ATOM 3583 C C . ILE A 1 468 ? 9.821 -6.064 -15.888 1.00 96.88 468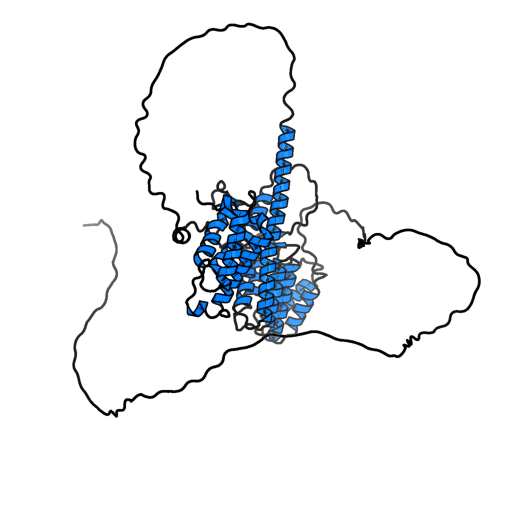 ILE A C 1
ATOM 3585 O O . ILE A 1 468 ? 10.160 -4.975 -16.346 1.00 96.88 468 ILE A O 1
ATOM 3589 N N . ALA A 1 469 ? 8.901 -6.836 -16.477 1.00 96.62 469 ALA A N 1
ATOM 3590 C CA . ALA A 1 469 ? 8.251 -6.521 -17.749 1.00 96.62 469 ALA A CA 1
ATOM 3591 C C . ALA A 1 469 ? 7.490 -5.181 -17.731 1.00 96.62 469 ALA A C 1
ATOM 3593 O O . ALA A 1 469 ? 7.456 -4.489 -18.743 1.00 96.62 469 ALA A O 1
ATOM 3594 N N . VAL A 1 470 ? 6.935 -4.780 -16.579 1.00 97.69 470 VAL A N 1
ATOM 3595 C CA . VAL A 1 470 ? 6.268 -3.480 -16.397 1.00 97.69 470 VAL A CA 1
ATOM 3596 C C . VAL A 1 470 ? 7.276 -2.332 -16.485 1.00 97.69 470 VAL A C 1
ATOM 3598 O O . VAL A 1 470 ? 6.989 -1.314 -17.107 1.00 97.69 470 VAL A O 1
ATOM 3601 N N . PHE A 1 471 ? 8.476 -2.502 -15.920 1.00 97.12 471 PHE A N 1
ATOM 3602 C CA . PHE A 1 471 ? 9.542 -1.500 -15.999 1.00 97.12 471 PHE A CA 1
ATOM 3603 C C . PHE A 1 471 ? 10.140 -1.411 -17.410 1.00 97.12 471 PHE A C 1
ATOM 3605 O O . PHE A 1 471 ? 10.442 -0.317 -17.871 1.00 97.12 471 PHE A O 1
ATOM 3612 N N . THR A 1 472 ? 10.324 -2.538 -18.105 1.00 96.12 472 THR A N 1
ATOM 3613 C CA . THR A 1 472 ? 10.965 -2.564 -19.434 1.00 96.12 472 THR A CA 1
ATOM 3614 C C . THR A 1 472 ? 10.004 -2.345 -20.608 1.00 96.12 472 THR A C 1
ATOM 3616 O O . THR A 1 472 ? 10.463 -2.296 -21.747 1.00 96.12 472 THR A O 1
ATOM 3619 N N . SER A 1 473 ? 8.692 -2.240 -20.372 1.00 96.00 473 SER A N 1
ATOM 3620 C CA . SER A 1 473 ? 7.699 -2.079 -21.442 1.00 96.00 473 SER A CA 1
ATOM 3621 C C . SER A 1 473 ? 7.773 -0.686 -22.091 1.00 96.00 473 SER A C 1
ATOM 3623 O O . SER A 1 473 ? 7.697 0.319 -21.379 1.00 96.00 473 SER A O 1
ATOM 3625 N N . PRO A 1 474 ? 7.865 -0.584 -23.434 1.00 93.69 474 PRO A N 1
ATOM 3626 C CA . PRO A 1 474 ? 7.892 0.705 -24.126 1.00 93.69 474 PRO A CA 1
ATOM 3627 C C . PRO A 1 474 ? 6.531 1.421 -24.102 1.00 93.69 474 PRO A C 1
ATOM 3629 O O . PRO A 1 474 ? 6.491 2.645 -24.173 1.00 93.69 474 PRO A O 1
ATOM 3632 N N . ILE A 1 475 ? 5.422 0.682 -23.962 1.00 93.69 475 ILE A N 1
ATOM 3633 C CA . ILE A 1 475 ? 4.055 1.233 -23.936 1.00 93.69 475 ILE A CA 1
ATOM 3634 C C . ILE A 1 475 ? 3.592 1.666 -22.530 1.00 93.69 475 ILE A C 1
ATOM 3636 O O . ILE A 1 475 ? 2.500 2.226 -22.385 1.00 93.69 475 ILE A O 1
ATOM 3640 N N . ALA A 1 476 ? 4.421 1.447 -21.500 1.00 94.88 476 ALA A N 1
ATOM 3641 C CA . ALA A 1 476 ? 4.203 1.911 -20.130 1.00 94.88 476 ALA A CA 1
ATOM 3642 C C . ALA A 1 476 ? 4.611 3.390 -19.980 1.00 94.88 476 ALA A C 1
ATOM 3644 O O . ALA A 1 476 ? 5.699 3.710 -19.503 1.00 94.88 476 ALA A O 1
ATOM 3645 N N . THR A 1 477 ? 3.738 4.291 -20.429 1.00 92.19 477 THR A N 1
ATOM 3646 C CA . THR A 1 477 ? 3.988 5.737 -20.572 1.00 92.19 477 THR A CA 1
ATOM 3647 C C . THR A 1 477 ? 3.272 6.586 -19.516 1.00 92.19 477 THR A C 1
ATOM 3649 O O . THR A 1 477 ? 2.122 6.308 -19.182 1.00 92.19 477 THR A O 1
ATOM 3652 N N . ILE A 1 478 ? 3.911 7.668 -19.063 1.00 89.38 478 ILE A N 1
ATOM 3653 C CA . ILE A 1 478 ? 3.352 8.713 -18.185 1.00 89.38 478 ILE A CA 1
ATOM 3654 C C . ILE A 1 478 ? 3.496 10.069 -18.897 1.00 89.38 478 ILE A C 1
ATOM 3656 O O . ILE A 1 478 ? 4.576 10.360 -19.415 1.00 89.38 478 ILE A O 1
ATOM 3660 N N . LYS A 1 479 ? 2.449 10.909 -18.921 1.00 83.44 479 LYS A N 1
ATOM 3661 C CA . LYS A 1 479 ? 2.528 12.277 -19.475 1.00 83.44 479 LYS A CA 1
ATOM 3662 C C . LYS A 1 479 ? 3.239 13.220 -18.495 1.00 83.44 479 LYS A C 1
ATOM 3664 O O . LYS A 1 479 ? 2.997 13.148 -17.286 1.00 83.44 479 LYS A O 1
ATOM 3669 N N . HIS A 1 480 ? 4.106 14.101 -18.994 1.00 67.62 480 HIS A N 1
ATOM 3670 C CA . HIS A 1 480 ? 4.876 15.037 -18.173 1.00 67.62 480 HIS A CA 1
ATOM 3671 C C . HIS A 1 480 ? 4.229 16.435 -18.131 1.00 67.62 480 HIS A C 1
ATOM 3673 O O . HIS A 1 480 ? 4.220 17.177 -19.109 1.00 67.62 480 HIS A O 1
ATOM 3679 N N . GLY A 1 481 ? 3.723 16.828 -16.958 1.00 61.75 481 GLY A N 1
ATOM 3680 C CA . GLY A 1 481 ? 3.151 18.161 -16.740 1.00 61.75 481 GLY A CA 1
ATOM 3681 C C . GLY A 1 481 ? 1.849 18.419 -17.513 1.00 61.75 481 GLY A C 1
ATOM 3682 O O . GLY A 1 481 ? 1.074 17.505 -17.783 1.00 61.75 481 GLY A O 1
ATOM 3683 N N . SER A 1 482 ? 1.589 19.691 -17.828 1.00 54.75 482 SER A N 1
ATOM 3684 C CA . SER A 1 482 ? 0.393 20.155 -18.552 1.00 54.75 482 SER A CA 1
ATOM 3685 C C . SER A 1 482 ? 0.536 20.150 -20.080 1.00 54.75 482 SER A C 1
ATOM 3687 O O . SER A 1 482 ? -0.410 20.504 -20.782 1.00 54.75 482 SER A O 1
ATOM 3689 N N . ASN A 1 483 ? 1.711 19.791 -20.602 1.00 51.56 483 ASN A N 1
ATOM 3690 C CA . ASN A 1 483 ? 1.989 19.774 -22.034 1.00 51.56 483 ASN A CA 1
ATOM 3691 C C . ASN A 1 483 ? 1.754 18.352 -22.556 1.00 51.56 483 ASN A C 1
ATOM 3693 O O . ASN A 1 483 ? 2.510 17.439 -22.247 1.00 51.56 483 ASN A O 1
ATOM 3697 N N . PHE A 1 484 ? 0.698 18.165 -23.349 1.00 54.38 484 PHE A N 1
ATOM 3698 C CA . PHE A 1 484 ? 0.217 16.839 -23.768 1.00 54.38 484 PHE A CA 1
ATOM 3699 C C . PHE A 1 484 ? 1.204 16.020 -24.625 1.00 54.38 484 PHE A C 1
ATOM 3701 O O . PHE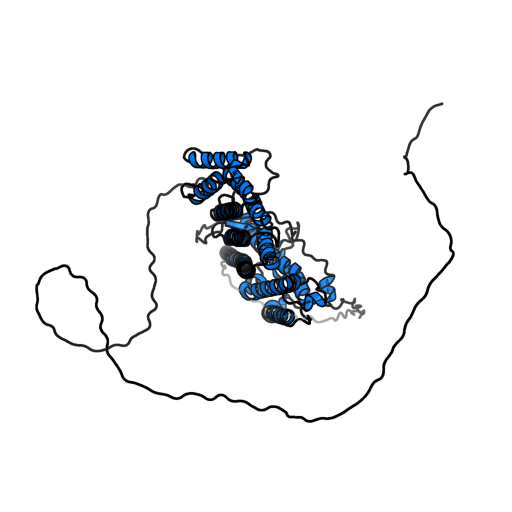 A 1 484 ? 1.004 14.817 -24.772 1.00 54.38 484 PHE A O 1
ATOM 3708 N N . ASP A 1 485 ? 2.237 16.659 -25.178 1.00 57.31 485 ASP A N 1
ATOM 3709 C CA . ASP A 1 485 ? 3.108 16.112 -26.229 1.00 57.31 485 ASP A CA 1
ATOM 3710 C C . ASP A 1 485 ? 4.382 15.419 -25.691 1.00 57.31 485 ASP A C 1
ATOM 3712 O O . ASP A 1 485 ? 5.057 14.695 -26.420 1.00 57.31 485 ASP A O 1
ATOM 3716 N N . GLU A 1 486 ? 4.718 15.592 -24.404 1.00 69.88 486 GLU A N 1
ATOM 3717 C CA . GLU A 1 486 ? 5.908 14.981 -23.792 1.00 69.88 486 GLU A CA 1
ATOM 3718 C C . GLU A 1 486 ? 5.521 13.833 -22.846 1.00 69.88 486 GLU A C 1
ATOM 3720 O O . GLU A 1 486 ? 5.214 14.017 -21.664 1.00 69.88 486 GLU A O 1
ATOM 3725 N N . SER A 1 487 ? 5.526 12.609 -23.384 1.00 81.50 487 SER A N 1
ATOM 3726 C CA . SER A 1 487 ? 5.351 11.379 -22.603 1.00 81.50 487 SER A CA 1
ATOM 3727 C C . SER A 1 487 ? 6.682 10.652 -22.402 1.00 81.50 487 SER A C 1
ATOM 3729 O O . SER A 1 487 ? 7.480 10.512 -23.328 1.00 81.50 487 SER A O 1
ATOM 3731 N N . MET A 1 488 ? 6.916 10.161 -21.185 1.00 89.12 488 MET A N 1
ATOM 3732 C CA . MET A 1 488 ? 8.102 9.378 -20.827 1.00 89.12 488 MET A CA 1
ATOM 3733 C C . MET A 1 488 ? 7.716 7.955 -20.420 1.00 89.12 488 MET A C 1
ATOM 3735 O O . MET A 1 488 ? 6.644 7.725 -19.858 1.00 89.12 488 MET A O 1
ATOM 3739 N N . THR A 1 489 ? 8.597 6.984 -20.663 1.00 93.00 489 THR A N 1
ATOM 3740 C CA . THR A 1 489 ? 8.403 5.616 -20.154 1.00 93.00 489 THR A CA 1
ATOM 3741 C C . THR A 1 489 ? 8.556 5.560 -18.633 1.00 93.00 489 THR A C 1
ATOM 3743 O O . THR A 1 489 ? 9.306 6.334 -18.030 1.00 93.00 489 THR A O 1
ATOM 3746 N N . LEU A 1 490 ? 7.909 4.577 -18.005 1.00 94.38 490 LEU A N 1
ATOM 3747 C CA . LEU A 1 490 ? 8.006 4.309 -16.570 1.00 94.38 490 LEU A CA 1
ATOM 3748 C C . LEU A 1 490 ? 9.466 4.156 -16.102 1.00 94.38 490 LEU A C 1
ATOM 3750 O O . LEU A 1 490 ? 9.816 4.638 -15.026 1.00 94.38 490 LEU A O 1
ATOM 3754 N N . LEU A 1 491 ? 10.345 3.549 -16.911 1.00 94.12 491 LEU A N 1
ATOM 3755 C CA . LEU A 1 491 ? 11.768 3.441 -16.571 1.00 94.12 491 LEU A CA 1
ATOM 3756 C C . LEU A 1 491 ? 12.500 4.785 -16.627 1.00 94.12 491 LEU A C 1
ATOM 3758 O O . LEU A 1 491 ? 13.362 5.017 -15.783 1.00 94.12 491 LEU A O 1
ATOM 3762 N N . GLN A 1 492 ? 12.176 5.672 -17.575 1.00 91.81 492 GLN A N 1
ATOM 3763 C CA . GLN A 1 492 ? 12.746 7.025 -17.599 1.00 91.81 492 GLN A CA 1
ATOM 3764 C C . GLN A 1 492 ? 12.340 7.807 -16.344 1.00 91.81 492 GLN A C 1
ATOM 3766 O O . GLN A 1 492 ? 13.211 8.383 -15.697 1.00 91.81 492 GLN A O 1
ATOM 3771 N N . ALA A 1 493 ? 11.066 7.727 -15.943 1.00 91.19 493 ALA A N 1
ATOM 3772 C CA . ALA A 1 493 ? 10.560 8.348 -14.719 1.00 91.19 493 ALA A CA 1
ATOM 3773 C C . ALA A 1 493 ? 11.234 7.789 -13.447 1.00 91.19 493 ALA A C 1
ATOM 3775 O O . ALA A 1 493 ? 11.629 8.533 -12.553 1.00 91.19 493 ALA A O 1
ATOM 3776 N N . ILE A 1 494 ? 11.404 6.464 -13.357 1.00 93.00 494 ILE A N 1
ATOM 3777 C CA . ILE A 1 494 ? 11.982 5.796 -12.177 1.00 93.00 494 ILE A CA 1
ATOM 3778 C C . ILE A 1 494 ? 13.514 5.946 -12.094 1.00 93.00 494 ILE A C 1
ATOM 3780 O O . ILE A 1 494 ? 14.071 5.928 -10.992 1.00 93.00 494 ILE A O 1
ATOM 3784 N N . LYS A 1 495 ? 14.208 6.121 -13.227 1.00 92.06 495 LYS A N 1
ATOM 3785 C CA . LYS A 1 495 ? 15.677 6.207 -13.331 1.00 92.06 495 LYS A CA 1
ATOM 3786 C C . LYS A 1 495 ? 16.349 7.115 -12.284 1.00 92.06 495 LYS A C 1
ATOM 3788 O O . LYS A 1 495 ? 17.236 6.597 -11.600 1.00 92.06 495 LYS A O 1
ATOM 3793 N N . PRO A 1 496 ? 15.989 8.406 -12.107 1.00 90.19 496 PRO A N 1
ATOM 3794 C CA . PRO A 1 496 ? 16.630 9.259 -11.101 1.00 90.19 496 PRO A CA 1
ATOM 3795 C C . PRO A 1 496 ? 16.481 8.697 -9.678 1.00 90.19 496 PRO A C 1
ATOM 3797 O O . PRO A 1 496 ? 17.469 8.580 -8.952 1.00 90.19 496 PRO A O 1
ATOM 3800 N N . HIS A 1 497 ? 15.277 8.260 -9.300 1.00 92.69 497 HIS A N 1
ATOM 3801 C CA . HIS A 1 497 ? 14.985 7.729 -7.966 1.00 92.69 497 HIS A CA 1
ATOM 3802 C C . HIS A 1 497 ? 15.705 6.395 -7.685 1.00 92.69 497 HIS A C 1
ATOM 3804 O O . HIS A 1 497 ? 16.230 6.186 -6.588 1.00 92.69 497 HIS A O 1
ATOM 3810 N N . LEU A 1 498 ? 15.774 5.498 -8.674 1.00 94.75 498 LEU A N 1
ATOM 3811 C CA . LEU A 1 498 ? 16.470 4.212 -8.567 1.00 94.75 498 LEU A CA 1
ATOM 3812 C C . LEU A 1 498 ? 17.995 4.392 -8.481 1.00 94.75 498 LEU A C 1
ATOM 3814 O O . LEU A 1 498 ? 18.636 3.797 -7.611 1.00 94.75 498 LEU A O 1
ATOM 3818 N N . CYS A 1 499 ? 18.575 5.248 -9.326 1.00 93.12 499 CYS A N 1
ATOM 3819 C CA . CYS A 1 499 ? 20.009 5.536 -9.296 1.00 93.12 499 CYS A CA 1
ATOM 3820 C C . CYS A 1 499 ? 20.435 6.228 -7.992 1.00 93.12 499 CYS A C 1
ATOM 3822 O O . CYS A 1 499 ? 21.451 5.842 -7.419 1.00 93.12 499 CYS A O 1
ATOM 3824 N N . LEU A 1 500 ? 19.644 7.178 -7.476 1.00 92.06 500 LEU A N 1
ATOM 3825 C CA . LEU A 1 500 ? 19.909 7.838 -6.191 1.00 92.06 500 LEU A CA 1
ATOM 3826 C C . LEU A 1 500 ? 19.748 6.884 -4.989 1.00 92.06 500 LEU A C 1
ATOM 3828 O O . LEU A 1 500 ? 20.491 6.977 -4.011 1.00 92.06 500 LEU A O 1
ATOM 3832 N N . SER A 1 501 ? 18.820 5.922 -5.064 1.00 94.94 501 SER A N 1
ATOM 3833 C CA . SER A 1 501 ? 18.717 4.846 -4.069 1.00 94.94 501 SER A CA 1
ATOM 3834 C C . SER A 1 501 ? 19.977 3.976 -4.042 1.00 94.94 501 SER A C 1
ATOM 3836 O O . SER A 1 501 ? 20.456 3.640 -2.957 1.00 94.94 501 SER A O 1
ATOM 3838 N N . LEU A 1 502 ? 20.538 3.622 -5.204 1.00 94.75 502 LEU A N 1
ATOM 3839 C CA . LEU A 1 502 ? 21.778 2.844 -5.264 1.00 94.75 502 LEU A CA 1
ATOM 3840 C C . LEU A 1 502 ? 23.020 3.662 -4.890 1.00 94.75 502 LEU A C 1
ATOM 3842 O O . LEU A 1 502 ? 23.841 3.147 -4.135 1.00 94.75 502 LEU A O 1
ATOM 3846 N N . SER A 1 503 ? 23.169 4.916 -5.332 1.00 93.12 503 SER A N 1
ATOM 3847 C CA . SER A 1 503 ? 24.359 5.721 -4.998 1.00 93.12 503 SER A CA 1
ATOM 3848 C C . SER A 1 503 ? 24.511 5.932 -3.487 1.00 93.12 503 SER A C 1
ATOM 3850 O O . SER A 1 503 ? 25.624 5.886 -2.968 1.00 93.12 503 SER A O 1
ATOM 3852 N N . ARG A 1 504 ? 23.392 6.068 -2.761 1.00 92.12 504 ARG A N 1
ATOM 3853 C CA . ARG A 1 504 ? 23.360 6.244 -1.299 1.00 92.12 504 ARG A CA 1
ATOM 3854 C C . ARG A 1 504 ? 23.454 4.958 -0.471 1.00 92.12 504 ARG A C 1
ATOM 3856 O O . ARG A 1 504 ? 23.588 5.059 0.747 1.00 92.12 504 ARG A O 1
ATOM 3863 N N . ASN A 1 505 ? 23.376 3.768 -1.076 1.00 94.56 505 ASN A N 1
ATOM 3864 C CA . ASN A 1 505 ? 23.353 2.492 -0.336 1.00 94.56 505 ASN A CA 1
ATOM 3865 C C . ASN A 1 505 ? 24.343 1.423 -0.845 1.00 94.56 505 ASN A C 1
ATOM 3867 O O . ASN A 1 505 ? 24.750 0.565 -0.066 1.00 94.56 505 ASN A O 1
ATOM 3871 N N . GLY A 1 506 ? 24.778 1.477 -2.108 1.00 92.88 506 GLY A N 1
ATOM 3872 C CA . GLY A 1 506 ? 25.633 0.460 -2.738 1.00 92.88 506 GLY A CA 1
ATOM 3873 C C . GLY A 1 506 ? 27.065 0.374 -2.197 1.00 92.88 506 GLY A C 1
ATOM 3874 O O . GLY A 1 506 ? 27.753 -0.602 -2.467 1.00 92.88 506 GLY A O 1
ATOM 3875 N N . ALA A 1 507 ? 27.501 1.359 -1.406 1.00 93.31 507 ALA A N 1
ATOM 3876 C CA . ALA A 1 507 ? 28.766 1.353 -0.667 1.00 93.31 507 ALA A CA 1
ATOM 3877 C C . ALA A 1 507 ? 28.554 1.273 0.863 1.00 93.31 507 ALA A C 1
ATOM 3879 O O . ALA A 1 507 ? 29.385 1.745 1.637 1.00 93.31 507 ALA A O 1
ATOM 3880 N N . SER A 1 508 ? 27.416 0.734 1.320 1.00 93.56 508 SER A N 1
ATOM 3881 C CA . SER A 1 508 ? 27.129 0.607 2.752 1.00 93.56 508 SER A CA 1
ATOM 3882 C C . SER A 1 508 ? 28.045 -0.413 3.434 1.00 93.56 508 SER A C 1
ATOM 3884 O O . SER A 1 508 ? 28.192 -1.541 2.972 1.00 93.56 508 SER A O 1
ATOM 3886 N N . SER A 1 509 ? 28.577 -0.032 4.596 1.00 92.75 509 SER A N 1
ATOM 3887 C CA . SER A 1 509 ? 29.303 -0.900 5.532 1.00 92.75 509 SER A CA 1
ATOM 3888 C C . SER A 1 509 ? 28.439 -2.003 6.158 1.00 92.75 509 SER A C 1
ATOM 3890 O O . SER A 1 509 ? 28.977 -2.936 6.747 1.00 92.75 509 SER A O 1
ATOM 3892 N N . VAL A 1 510 ? 27.106 -1.914 6.053 1.00 95.06 510 VAL A N 1
ATOM 3893 C CA . VAL A 1 510 ? 26.162 -2.882 6.626 1.00 95.06 510 VAL A CA 1
ATOM 3894 C C . VAL A 1 510 ? 25.883 -3.988 5.598 1.00 95.06 510 VAL A C 1
ATOM 3896 O O . VAL A 1 510 ? 25.188 -3.719 4.613 1.00 95.06 510 VAL A O 1
ATOM 3899 N N . PRO A 1 511 ? 26.316 -5.251 5.809 1.00 95.69 511 PRO A N 1
ATOM 3900 C CA . PRO A 1 511 ? 26.241 -6.288 4.770 1.00 95.69 511 PRO A CA 1
ATOM 3901 C C . PRO A 1 511 ? 24.820 -6.569 4.263 1.00 95.69 511 PRO A C 1
ATOM 3903 O O . PRO A 1 511 ? 24.616 -6.833 3.083 1.00 95.69 511 PRO A O 1
ATOM 3906 N N . ARG A 1 512 ? 23.804 -6.439 5.129 1.00 96.19 512 ARG A N 1
ATOM 3907 C CA . ARG A 1 512 ? 22.389 -6.591 4.738 1.00 96.19 512 ARG A CA 1
ATOM 3908 C C . ARG A 1 512 ? 21.905 -5.508 3.767 1.00 96.19 512 ARG A C 1
ATOM 3910 O O . ARG A 1 512 ? 21.022 -5.786 2.965 1.00 96.19 512 ARG A O 1
ATOM 3917 N N . VAL A 1 513 ? 22.460 -4.296 3.845 1.00 96.88 513 VAL A N 1
ATOM 3918 C CA . VAL A 1 513 ? 22.160 -3.187 2.922 1.00 96.88 513 VAL A CA 1
ATOM 3919 C C . VAL A 1 513 ? 22.948 -3.364 1.624 1.00 96.88 513 VAL A C 1
ATOM 3921 O O . VAL A 1 513 ? 22.376 -3.221 0.546 1.00 96.88 513 VAL A O 1
ATOM 3924 N N . PHE A 1 514 ? 24.228 -3.736 1.724 1.00 97.00 514 PHE A N 1
ATOM 3925 C CA . PHE A 1 514 ? 25.085 -4.008 0.571 1.00 97.00 514 PHE A CA 1
ATOM 3926 C C . PHE A 1 514 ? 24.508 -5.121 -0.321 1.00 97.00 514 PHE A C 1
ATOM 3928 O O . PHE A 1 514 ? 24.242 -4.882 -1.497 1.00 97.00 514 PHE A O 1
ATOM 3935 N N . ASN A 1 515 ? 24.201 -6.292 0.249 1.00 97.88 515 ASN A N 1
ATOM 3936 C CA . ASN A 1 515 ? 23.732 -7.458 -0.509 1.00 97.88 515 ASN A CA 1
ATOM 3937 C C . ASN A 1 515 ? 22.437 -7.179 -1.295 1.00 97.88 515 ASN A C 1
ATOM 3939 O O . ASN A 1 515 ? 22.360 -7.498 -2.479 1.00 97.88 515 ASN A O 1
ATOM 3943 N N . VAL A 1 516 ? 21.433 -6.531 -0.687 1.00 98.19 516 VAL A N 1
ATOM 3944 C CA . VAL A 1 516 ? 20.185 -6.193 -1.403 1.00 98.19 516 VAL A CA 1
ATOM 3945 C C . VAL A 1 516 ? 20.410 -5.130 -2.490 1.00 98.19 516 VAL A C 1
ATOM 3947 O O . VAL A 1 516 ? 19.745 -5.158 -3.524 1.00 98.19 516 VAL A O 1
ATOM 3950 N N . CYS A 1 517 ? 21.394 -4.237 -2.326 1.00 97.94 517 CYS A N 1
ATOM 3951 C CA . CYS A 1 517 ? 21.799 -3.316 -3.391 1.00 97.94 517 CYS A CA 1
ATOM 3952 C C . CYS A 1 517 ? 22.512 -4.039 -4.545 1.00 97.94 517 CYS A C 1
ATOM 3954 O O . CYS A 1 517 ? 22.289 -3.678 -5.700 1.00 97.94 517 CYS A O 1
ATOM 3956 N N . CYS A 1 518 ? 23.309 -5.076 -4.265 1.00 98.12 518 CYS A N 1
ATOM 3957 C CA . CYS A 1 518 ? 23.899 -5.932 -5.297 1.00 98.12 518 CYS A CA 1
ATOM 3958 C C . CYS A 1 518 ? 22.824 -6.665 -6.114 1.00 98.12 518 CYS A C 1
ATOM 3960 O O . CYS A 1 518 ? 22.915 -6.670 -7.338 1.00 98.12 518 CYS A O 1
ATOM 3962 N N . GLU A 1 519 ? 21.776 -7.197 -5.476 1.00 98.25 519 GLU A N 1
ATOM 3963 C CA . GLU A 1 519 ? 20.639 -7.826 -6.173 1.00 98.25 519 GLU A CA 1
ATOM 3964 C C . GLU A 1 519 ? 19.877 -6.835 -7.072 1.00 98.25 519 GLU A C 1
ATOM 3966 O O . GLU A 1 519 ? 19.612 -7.117 -8.242 1.00 98.25 519 GLU A O 1
ATOM 3971 N N . ILE A 1 520 ? 19.579 -5.630 -6.569 1.00 98.25 520 ILE A N 1
ATOM 3972 C CA . ILE A 1 520 ? 18.951 -4.558 -7.363 1.00 98.25 520 ILE A CA 1
ATOM 3973 C C . ILE A 1 520 ? 19.834 -4.183 -8.567 1.00 98.25 520 ILE A C 1
ATOM 3975 O O . ILE A 1 520 ? 19.349 -4.077 -9.697 1.00 98.25 520 ILE A O 1
ATOM 3979 N N . PHE A 1 521 ? 21.141 -4.020 -8.350 1.00 97.69 521 PHE A N 1
ATOM 3980 C CA . PHE A 1 521 ? 22.099 -3.680 -9.402 1.00 97.69 521 PHE A CA 1
ATOM 3981 C C . PHE A 1 521 ? 22.270 -4.809 -10.434 1.00 97.69 521 PHE A C 1
ATOM 3983 O O . PHE A 1 521 ? 22.360 -4.540 -11.633 1.00 97.69 521 PHE A O 1
ATOM 3990 N N . TRP A 1 522 ? 22.235 -6.072 -10.005 1.00 97.94 522 TRP A N 1
ATOM 3991 C CA . TRP A 1 522 ? 22.229 -7.241 -10.885 1.00 97.94 522 TRP A CA 1
ATOM 3992 C C . TRP A 1 522 ? 20.997 -7.259 -11.797 1.00 97.94 522 TRP A C 1
ATOM 3994 O O . TRP A 1 522 ? 21.141 -7.411 -13.012 1.00 97.94 522 TRP A O 1
ATOM 4004 N N . LEU A 1 523 ? 19.798 -7.009 -11.258 1.00 97.81 523 LEU A N 1
ATOM 4005 C CA . LEU A 1 523 ? 18.569 -6.894 -12.054 1.00 97.81 523 LEU A CA 1
ATOM 4006 C C . LEU A 1 523 ? 18.676 -5.775 -13.108 1.00 97.81 523 LEU A C 1
ATOM 4008 O O . LEU A 1 523 ? 18.299 -5.982 -14.265 1.00 97.81 523 LEU A O 1
ATOM 4012 N N . MET A 1 524 ? 19.270 -4.629 -12.758 1.00 96.31 524 MET A N 1
ATOM 4013 C CA . MET A 1 524 ? 19.549 -3.535 -13.702 1.00 96.31 524 MET A CA 1
ATOM 4014 C C . MET A 1 524 ? 20.568 -3.934 -14.786 1.00 96.31 524 MET A C 1
ATOM 4016 O O . MET A 1 524 ? 20.330 -3.688 -15.970 1.00 96.31 524 MET A O 1
ATOM 4020 N N . LEU A 1 525 ? 21.672 -4.600 -14.424 1.00 95.69 525 LEU A N 1
ATOM 4021 C CA . LEU A 1 525 ? 22.688 -5.089 -15.371 1.00 95.69 525 LEU A CA 1
ATOM 4022 C C . LEU A 1 525 ? 22.187 -6.211 -16.292 1.00 95.69 525 LEU A C 1
ATOM 4024 O O . LEU A 1 525 ? 22.713 -6.370 -17.402 1.00 95.69 525 LEU A O 1
ATOM 4028 N N . LYS A 1 526 ? 21.209 -6.997 -15.837 1.00 96.69 526 LYS A N 1
ATOM 4029 C CA . LYS A 1 526 ? 20.592 -8.101 -16.578 1.00 96.69 526 LYS A CA 1
ATOM 4030 C C . LYS A 1 526 ? 19.532 -7.606 -17.563 1.00 96.69 526 LYS A C 1
ATOM 4032 O O . LYS A 1 526 ? 19.578 -7.997 -18.724 1.00 96.69 526 LYS A O 1
ATOM 4037 N N . HIS A 1 527 ? 18.623 -6.734 -17.121 1.00 95.69 527 HIS A N 1
ATOM 4038 C CA . HIS A 1 527 ? 17.407 -6.389 -17.876 1.00 95.69 527 HIS A CA 1
ATOM 4039 C C . HIS A 1 527 ? 17.373 -4.961 -18.435 1.00 95.69 527 HIS A C 1
ATOM 4041 O O . HIS A 1 527 ? 16.743 -4.724 -19.457 1.00 95.69 527 HIS A O 1
ATOM 4047 N N . MET A 1 528 ? 18.064 -4.002 -17.811 1.00 94.56 528 MET A N 1
ATOM 4048 C CA . MET A 1 528 ? 17.944 -2.567 -18.138 1.00 94.56 528 MET A CA 1
ATOM 4049 C C . MET A 1 528 ? 19.225 -1.962 -18.744 1.00 94.56 528 MET A C 1
ATOM 4051 O O . MET A 1 528 ? 19.295 -0.757 -18.993 1.00 94.56 528 MET A O 1
ATOM 4055 N N . ARG A 1 529 ? 20.251 -2.788 -19.000 1.00 91.81 529 ARG A N 1
ATOM 4056 C CA . ARG A 1 529 ? 21.622 -2.379 -19.370 1.00 91.81 529 ARG A CA 1
ATOM 4057 C C . ARG A 1 529 ? 21.696 -1.331 -20.483 1.00 91.81 529 ARG A C 1
ATOM 4059 O O . ARG A 1 529 ? 22.471 -0.389 -20.372 1.00 91.81 529 ARG A O 1
ATOM 4066 N N . VAL A 1 530 ? 20.918 -1.495 -21.554 1.00 88.56 530 VAL A N 1
ATOM 4067 C CA . VAL A 1 530 ? 20.933 -0.583 -22.714 1.00 88.56 530 VAL A CA 1
ATOM 4068 C C . VAL A 1 530 ? 20.201 0.729 -22.410 1.00 88.56 530 VAL A C 1
ATOM 4070 O O . VAL A 1 530 ? 20.655 1.790 -22.825 1.00 88.56 530 VAL A O 1
ATOM 4073 N N . MET A 1 531 ? 19.106 0.664 -21.647 1.00 86.69 531 MET A N 1
ATOM 4074 C CA . MET A 1 531 ? 18.231 1.800 -21.320 1.00 86.69 531 MET A CA 1
ATOM 4075 C C . MET A 1 531 ? 18.845 2.719 -20.248 1.00 86.69 531 MET A C 1
ATOM 4077 O O . MET A 1 531 ? 18.629 3.932 -20.243 1.00 86.69 531 MET A O 1
ATOM 4081 N N . LEU A 1 532 ? 19.641 2.147 -19.339 1.00 86.56 532 LEU A N 1
ATOM 4082 C CA . LEU A 1 532 ? 20.304 2.878 -18.256 1.00 86.56 532 LEU A CA 1
ATOM 4083 C C . LEU A 1 532 ? 21.750 3.286 -18.568 1.00 86.56 532 LEU A C 1
ATOM 4085 O O . LEU A 1 532 ? 22.304 4.103 -17.833 1.00 86.56 532 LEU A O 1
ATOM 4089 N N . LYS A 1 533 ? 22.352 2.783 -19.656 1.00 86.38 533 LYS A N 1
ATOM 4090 C CA . LYS A 1 533 ? 23.697 3.190 -20.082 1.00 86.38 533 LYS A CA 1
ATOM 4091 C C . LYS A 1 533 ? 23.740 4.699 -20.360 1.00 86.38 533 LYS A C 1
ATOM 4093 O O . LYS A 1 533 ? 23.058 5.196 -21.254 1.00 86.38 533 LYS A O 1
ATOM 4098 N N . VAL A 1 534 ? 24.595 5.404 -19.619 1.00 76.12 534 VAL A N 1
ATOM 4099 C CA . VAL A 1 534 ? 25.017 6.776 -19.936 1.00 76.12 534 VAL A CA 1
ATOM 4100 C C . VAL A 1 534 ? 25.769 6.745 -21.272 1.00 76.12 534 VAL A C 1
ATOM 4102 O O . VAL A 1 534 ? 26.606 5.859 -21.480 1.00 76.12 534 VAL A O 1
ATOM 4105 N N . ARG A 1 535 ? 25.417 7.652 -22.186 1.00 56.66 535 ARG A N 1
ATOM 4106 C CA . ARG A 1 535 ? 26.063 7.798 -23.498 1.00 56.66 535 ARG A CA 1
ATOM 4107 C C . ARG A 1 535 ? 27.203 8.805 -23.420 1.00 56.66 535 ARG A C 1
ATOM 4109 O O . ARG A 1 535 ? 27.029 9.788 -22.673 1.00 56.66 535 ARG A O 1
#

InterPro domains:
  IPR032629 Mon2/Sec7/BIG1-like, dimerisation and cyclophilin-binding domain [PF16213] (132-306)
  IPR032691 Mon2/Sec7/BIG1-like, HUS domain [PF12783] (418-533)

Secondary structure (DSSP, 8-state):
-----------------------------------------------------------------------------------------------------PPPPP--------------PPPGGG-HHHHHHHHHHHHSTTTTT-HHHHHHHHHHHHHHHTTTTSPPPHHHHHHHHHHHHTSS-HHHHHHHHHHHHHHHHTTTTSS----TT-S-TTSPPHHHHHHHHHHTT--GGGS-HHHHHHHHHHHHHHHS-SSEEEETHHHHHHHHHHHHHHHH-S-HHHHHHHHHHHHHHHHHHHHHHHHHHHHHHHHHHHHHHHHHHHTTS---PPP-----------------------------------TTHHHH--------S-PPPEEEE---------------HHHHHHHHHHHHHHHHHHHHHHHHHT----HHHHH-TTSHHHHHHHHHHHHHHHHHHHSHHHHH-TT-EEE-TT-TT-EEEHHHHHHHHHHHHHHTTTT-SSHHHHHHHHHHHHHHHHHSHHHH---

pLDDT: mean 71.32, std 27.58, range [24.72, 98.75]